Protein AF-A0A943YPX9-F1 (afdb_monomer)

Radius of gyration: 28.91 Å; Cα contacts (8 Å, |Δi|>4): 993; chains: 1; bounding box: 74×69×93 Å

pLDDT: mean 72.21, std 26.02, range [19.05, 98.62]

Solvent-accessible surface area (backbone atoms only — not comparable to full-atom values): 25314 Å² total; per-residue (Å²): 133,90,82,88,89,87,84,86,90,78,89,88,87,82,85,84,90,76,93,71,94,66,78,80,66,46,59,66,47,76,48,63,56,92,59,71,42,34,12,57,37,79,48,60,35,37,37,35,23,75,52,47,27,31,32,30,34,34,35,42,39,87,78,41,78,40,77,71,40,76,57,40,78,40,44,20,34,80,31,81,46,77,41,61,40,39,44,97,89,65,49,54,42,57,66,42,67,25,38,35,41,33,43,32,24,31,49,66,54,44,83,37,40,73,45,74,50,70,42,45,33,26,72,34,66,80,60,65,67,72,77,76,80,81,83,86,88,89,80,89,89,88,88,84,87,82,87,84,82,89,84,89,86,79,89,90,84,90,88,84,92,84,93,86,85,89,87,82,89,87,91,86,84,90,75,94,76,96,69,91,75,82,74,96,61,58,54,76,44,34,70,72,60,60,95,85,55,90,66,95,51,64,42,69,63,63,54,58,96,83,54,50,60,67,51,52,37,47,27,31,44,38,74,36,40,23,32,61,47,56,54,81,36,66,49,59,32,15,59,38,96,72,92,42,54,79,76,39,36,40,30,8,60,16,29,40,43,49,79,76,45,82,45,96,86,54,34,22,39,32,36,39,41,20,62,62,51,26,40,62,39,39,30,30,31,55,43,89,41,52,38,82,40,78,37,21,74,56,40,26,36,40,33,37,55,70,70,16,32,36,38,36,33,44,74,63,38,83,58,30,35,29,47,16,14,35,21,41,34,37,83,90,42,38,51,15,26,48,50,36,47,45,25,24,46,66,59,74,64,42,68,45,81,40,100,89,23,26,17,40,43,25,31,28,34,37,49,87,25,30,44,20,20,50,24,12,74,38,86,92,51,89,47,38,81,82,38,59,91,40,53,49,34,68,65,29,75,18,29,40,25,24,34,77,64,60,24,93,41,65,51,31,22,19,64,51,57,42,52,53,52,68,82,39,64,33,34,16,36,38,30,47,61,36,52,77,52,80,73,55,55,76,78,84,130

Sequence (445 aa):
MRSKHTLSALLASALLFAGAGSALAASVQIVLPEETVPGGSRAQLTVTTDVPGFLTLTLDGPSGSVTLCENQEVHTADNTLIFTVSDEDGAPLDVGAYTVNGELIDQFGQTAASLSGQLTVGVPTAQMADEADSDEVPADETPADTKQSAQQAAQPAAAKPAAAQTSAGSDVEYVASTATVMGDEGYEIGVGVSDTAAQEDSGYWGLTADSSDAEIWAALTRTMVSVDVKESESAYIYNSTSKGKKLGSVSGLSQGLNLIEDLDNGWSLVEAYRNEDGAFVRGYIRTKTLRTVEPNTLYGIVVDKAAQTLTVYKNGERLGSCAVSTGLATAKYLHRETPAGEYITVTRRGTIENAGGYSKYTIRISGNYYLCEIPTTKKNGKDFSIMEDALGSKASRGNICLAHDASTDGGINAEWIWNITEENKKIKVLVFDDKDRSLVPAGSK

Nearest PDB structures (foldseek):
  8jmw-assembly1_A  TM=5.877E-01  e=2.491E-02  Bacillus amyloliquefaciens
  2edw-assembly1_A  TM=5.125E-01  e=7.484E-02  Homo sapiens
  4d94-assembly1_A  TM=3.150E-01  e=3.661E-02  Anopheles gambiae
  7zwf-assembly1_B-2  TM=4.093E-01  e=1.109E+00  Mus musculus
  4ihb-assembly2_B  TM=4.767E-01  e=3.153E+00  Homo sapiens

Structure (mmCIF, N/CA/C/O backbone):
data_AF-A0A943YPX9-F1
#
_entry.id   AF-A0A943YPX9-F1
#
loop_
_atom_site.group_PDB
_atom_site.id
_atom_site.type_symbol
_atom_site.label_atom_id
_atom_site.label_alt_id
_atom_site.label_comp_id
_atom_site.label_asym_id
_atom_site.label_entity_id
_atom_site.label_seq_id
_atom_site.pdbx_PDB_ins_code
_atom_site.Cartn_x
_atom_site.Cartn_y
_atom_site.Cartn_z
_atom_site.occupancy
_atom_site.B_iso_or_equiv
_atom_site.auth_seq_id
_atom_site.auth_comp_id
_atom_site.auth_asym_id
_atom_site.auth_atom_id
_atom_site.pdbx_PDB_model_num
ATOM 1 N N . MET A 1 1 ? 16.323 -41.025 70.447 1.00 31.55 1 MET A N 1
ATOM 2 C CA . MET A 1 1 ? 17.200 -39.882 70.100 1.00 31.55 1 MET A CA 1
ATOM 3 C C . MET A 1 1 ? 16.857 -39.430 68.685 1.00 31.55 1 MET A C 1
ATOM 5 O O . MET A 1 1 ? 16.720 -40.313 67.858 1.00 31.55 1 MET A O 1
ATOM 9 N N . ARG A 1 2 ? 16.646 -38.110 68.490 1.00 27.38 2 ARG A N 1
ATOM 10 C CA . ARG A 1 2 ? 16.945 -37.234 67.317 1.00 27.38 2 ARG A CA 1
ATOM 11 C C . ARG A 1 2 ? 17.028 -37.905 65.921 1.00 27.38 2 ARG A C 1
ATOM 13 O O . ARG A 1 2 ? 17.731 -38.885 65.790 1.00 27.38 2 ARG A O 1
ATOM 20 N N . SER A 1 3 ? 16.500 -37.401 64.802 1.00 25.39 3 SER A N 1
ATOM 21 C CA . SER A 1 3 ? 16.159 -36.044 64.346 1.00 25.39 3 SER A CA 1
ATOM 22 C C . SER A 1 3 ? 15.472 -36.138 62.964 1.00 25.39 3 SER A C 1
ATOM 24 O O . SER A 1 3 ? 15.610 -37.140 62.272 1.00 25.39 3 SER A O 1
ATOM 26 N N . LYS A 1 4 ? 14.773 -35.059 62.596 1.00 28.81 4 LYS A N 1
ATOM 27 C CA . LYS A 1 4 ? 14.053 -34.724 61.353 1.00 28.81 4 LYS A CA 1
ATOM 28 C C . LYS A 1 4 ? 14.932 -34.746 60.085 1.00 28.81 4 LYS A C 1
ATOM 30 O O . LYS A 1 4 ? 16.126 -34.498 60.208 1.00 28.81 4 LYS A O 1
ATOM 35 N N . HIS A 1 5 ? 14.323 -34.904 58.900 1.00 27.72 5 HIS A N 1
ATOM 36 C CA . HIS A 1 5 ? 14.170 -33.844 57.877 1.00 27.72 5 HIS A CA 1
ATOM 37 C C . HIS A 1 5 ? 13.259 -34.280 56.702 1.00 27.72 5 HIS A C 1
ATOM 39 O O . HIS A 1 5 ? 13.272 -35.424 56.265 1.00 27.72 5 HIS A O 1
ATOM 45 N N . THR A 1 6 ? 12.437 -33.327 56.262 1.00 29.81 6 THR A N 1
ATOM 46 C CA . THR A 1 6 ? 11.444 -33.273 55.168 1.00 29.81 6 THR A CA 1
ATOM 47 C C . THR A 1 6 ? 12.070 -33.051 53.784 1.00 29.81 6 THR A C 1
ATOM 49 O O . THR A 1 6 ? 13.068 -32.341 53.735 1.00 29.81 6 THR A O 1
ATOM 52 N N . LEU A 1 7 ? 11.423 -33.491 52.686 1.00 24.22 7 LEU A N 1
ATOM 53 C CA . LEU A 1 7 ? 11.015 -32.626 51.552 1.00 24.22 7 LEU A CA 1
ATOM 54 C C . LEU A 1 7 ? 10.184 -33.360 50.463 1.00 24.22 7 LEU A C 1
ATOM 56 O O . LEU A 1 7 ? 10.550 -34.441 50.018 1.00 24.22 7 LEU A O 1
ATOM 60 N N . SER A 1 8 ? 9.111 -32.674 50.048 1.00 25.92 8 SER A N 1
ATOM 61 C CA . SER A 1 8 ? 8.466 -32.551 48.723 1.00 25.92 8 SER A CA 1
ATOM 62 C C . SER A 1 8 ? 8.067 -33.773 47.881 1.00 25.92 8 SER A C 1
ATOM 64 O O . SER A 1 8 ? 8.892 -34.437 47.263 1.00 25.92 8 SER A O 1
ATOM 66 N N . ALA A 1 9 ? 6.745 -33.935 47.735 1.00 27.17 9 ALA A N 1
ATOM 67 C CA . ALA A 1 9 ? 6.086 -34.727 46.701 1.00 27.17 9 ALA A CA 1
ATOM 68 C C . ALA A 1 9 ? 5.813 -33.866 45.454 1.00 27.17 9 ALA A C 1
ATOM 70 O O . ALA A 1 9 ? 5.270 -32.765 45.557 1.00 27.17 9 ALA A O 1
ATOM 71 N N . LEU A 1 10 ? 6.193 -34.395 44.291 1.00 24.41 10 LEU A N 1
ATOM 72 C CA . LEU A 1 10 ? 5.965 -33.840 42.961 1.00 24.41 10 LEU A CA 1
ATOM 73 C C . LEU A 1 10 ? 4.808 -34.602 42.284 1.00 24.41 10 LEU A C 1
ATOM 75 O O . LEU A 1 10 ? 4.762 -35.826 42.369 1.00 24.41 10 LEU A O 1
ATOM 79 N N . LEU A 1 11 ? 3.918 -33.840 41.639 1.00 25.44 11 LEU A N 1
ATOM 80 C CA . LEU A 1 11 ? 3.028 -34.146 40.505 1.00 25.44 11 LEU A CA 1
ATOM 81 C C . LEU A 1 11 ? 2.522 -35.587 40.277 1.00 25.44 11 LEU A C 1
ATOM 83 O O . LEU A 1 11 ? 3.293 -36.476 39.938 1.00 25.44 11 LEU A O 1
ATOM 87 N N . ALA A 1 12 ? 1.193 -35.729 40.202 1.00 25.67 12 ALA A N 1
ATOM 88 C CA . ALA A 1 12 ? 0.502 -36.238 39.006 1.00 25.67 12 ALA A CA 1
ATOM 89 C C . ALA A 1 12 ? -1.018 -36.260 39.234 1.00 25.67 12 ALA A C 1
ATOM 91 O O . ALA A 1 12 ? -1.499 -36.970 40.114 1.00 25.67 12 ALA A O 1
ATOM 92 N N . SER A 1 13 ? -1.788 -35.546 38.413 1.00 26.41 13 SER A N 1
ATOM 93 C CA . SER A 1 13 ? -3.145 -35.962 38.031 1.00 26.41 13 SER A CA 1
ATOM 94 C C . SER A 1 13 ? -3.545 -35.254 36.743 1.00 26.41 13 SER A C 1
ATOM 96 O O . SER A 1 13 ? -3.540 -34.029 36.659 1.00 26.41 13 SER A O 1
ATOM 98 N N . ALA A 1 14 ? -3.818 -36.070 35.732 1.00 27.95 14 ALA A N 1
ATOM 99 C CA . ALA A 1 14 ? -4.133 -35.693 34.369 1.00 27.95 14 ALA A CA 1
ATOM 100 C C . ALA A 1 14 ? -5.654 -35.619 34.138 1.00 27.95 14 ALA A C 1
ATOM 102 O O . ALA A 1 14 ? -6.396 -36.434 34.678 1.00 27.95 14 ALA A O 1
ATOM 103 N N . LEU A 1 15 ? -6.024 -34.662 33.279 1.00 29.95 15 LEU A N 1
ATOM 104 C CA . LEU A 1 15 ? -7.165 -34.560 32.355 1.00 29.95 15 LEU A CA 1
ATOM 105 C C . LEU A 1 15 ? -8.593 -34.909 32.809 1.00 29.95 15 LEU A C 1
ATOM 107 O O . LEU A 1 15 ? -8.906 -36.054 33.105 1.00 29.95 15 LEU A O 1
ATOM 111 N N . LEU A 1 16 ? -9.498 -33.958 32.543 1.00 27.84 16 LEU A N 1
ATOM 112 C CA . LEU A 1 16 ? -10.741 -34.195 31.796 1.00 27.84 16 LEU A CA 1
ATOM 113 C C . LEU A 1 16 ? -11.071 -32.930 30.977 1.00 27.84 16 LEU A C 1
ATOM 115 O O . LEU A 1 16 ? -11.520 -31.928 31.524 1.00 27.84 16 LEU A O 1
ATOM 119 N N . PHE A 1 17 ? -10.812 -32.979 29.666 1.00 31.16 17 PHE A N 1
ATOM 120 C CA . PHE A 1 17 ? -11.275 -31.983 28.695 1.00 31.16 17 PHE A CA 1
ATOM 121 C C . PHE A 1 17 ? -12.686 -32.360 28.228 1.00 31.16 17 PHE A C 1
ATOM 123 O O . PHE A 1 17 ? -12.896 -33.454 27.705 1.00 31.16 17 PHE A O 1
ATOM 130 N N . ALA A 1 18 ? -13.635 -31.441 28.389 1.00 27.92 18 ALA A N 1
ATOM 131 C CA . ALA A 1 18 ? -14.919 -31.447 27.698 1.00 27.92 18 ALA A CA 1
ATOM 132 C C . ALA A 1 18 ? -15.004 -30.163 26.863 1.00 27.92 18 ALA A C 1
ATOM 134 O O . ALA A 1 18 ? -14.709 -29.077 27.359 1.00 27.92 18 ALA A O 1
ATOM 135 N N . GLY A 1 19 ? -15.325 -30.322 25.579 1.00 33.91 19 GLY A N 1
ATOM 136 C CA . GLY A 1 19 ? -15.217 -29.285 24.561 1.00 33.91 19 GLY A CA 1
ATOM 137 C C . GLY A 1 19 ? -16.211 -28.134 24.714 1.00 33.91 19 GLY A C 1
ATOM 138 O O . GLY A 1 19 ? -17.419 -28.336 24.796 1.00 33.91 19 GLY A O 1
ATOM 139 N N . ALA A 1 20 ? -15.663 -26.929 24.639 1.00 27.72 20 ALA A N 1
ATOM 140 C CA . ALA A 1 20 ? -16.261 -25.752 24.033 1.00 27.72 20 ALA A CA 1
ATOM 141 C C . ALA A 1 20 ? -15.104 -25.053 23.305 1.00 27.72 20 ALA A C 1
ATOM 143 O O . ALA A 1 20 ? -14.029 -24.898 23.883 1.00 27.72 20 ALA A O 1
ATOM 144 N N . GLY A 1 21 ? -15.273 -24.735 22.021 1.00 30.95 21 GLY A N 1
ATOM 145 C CA . GLY A 1 21 ? -14.264 -24.020 21.243 1.00 30.95 21 GLY A CA 1
ATOM 146 C C . GLY A 1 21 ? -14.134 -22.591 21.754 1.00 30.95 21 GLY A C 1
ATOM 147 O O . GLY A 1 21 ? -14.829 -21.703 21.275 1.00 30.95 21 GLY A O 1
ATOM 148 N N . SER A 1 22 ? -13.288 -22.391 22.758 1.00 31.78 22 SER A N 1
ATOM 149 C CA . SER A 1 22 ? -12.833 -21.074 23.181 1.00 31.78 22 SER A CA 1
ATOM 150 C C . SER A 1 22 ? -11.703 -20.663 22.244 1.00 31.78 22 SER A C 1
ATOM 152 O O . SER A 1 22 ? -10.699 -21.371 22.163 1.00 31.78 22 SER A O 1
ATOM 154 N N . ALA A 1 23 ? -11.853 -19.539 21.542 1.00 38.47 23 ALA A N 1
ATOM 155 C CA . ALA A 1 23 ? -10.695 -18.834 21.006 1.00 38.47 23 ALA A CA 1
ATOM 156 C C . ALA A 1 23 ? -9.706 -18.639 22.169 1.00 38.47 23 ALA A C 1
ATOM 158 O O . ALA A 1 23 ? -10.115 -18.215 23.254 1.00 38.47 23 ALA A O 1
ATOM 159 N N . LEU A 1 24 ? -8.449 -19.052 21.996 1.00 42.69 24 LEU A N 1
ATOM 160 C CA . LEU A 1 24 ? -7.418 -18.810 23.001 1.00 42.69 24 LEU A CA 1
ATOM 161 C C . LEU A 1 24 ? -7.308 -17.291 23.165 1.00 42.69 24 LEU A C 1
ATOM 163 O O . LEU A 1 24 ? -7.007 -16.593 22.203 1.00 42.69 24 LEU A O 1
ATOM 167 N N . ALA A 1 25 ? -7.640 -16.789 24.356 1.00 56.81 25 ALA A N 1
ATOM 168 C CA . ALA A 1 25 ? -7.450 -15.385 24.692 1.00 56.81 25 ALA A CA 1
ATOM 169 C C . ALA A 1 25 ? -5.967 -15.045 24.532 1.00 56.81 25 ALA A C 1
ATOM 171 O O . ALA A 1 25 ? -5.115 -15.848 24.925 1.00 56.81 25 ALA A O 1
ATOM 172 N N . ALA A 1 26 ? -5.678 -13.876 23.966 1.00 60.34 26 ALA A N 1
ATOM 173 C CA . ALA A 1 26 ? -4.309 -13.419 23.801 1.00 60.34 26 ALA A CA 1
ATOM 174 C C . ALA A 1 26 ? -3.591 -13.383 25.154 1.00 60.34 26 ALA A C 1
ATOM 176 O O . ALA A 1 26 ? -4.177 -12.988 26.172 1.00 60.34 26 ALA A O 1
ATOM 177 N N . SER A 1 27 ? -2.325 -13.791 25.186 1.00 71.88 27 SER A N 1
ATOM 178 C CA . SER A 1 27 ? -1.513 -13.601 26.378 1.00 71.88 27 SER A CA 1
ATOM 179 C C . SER A 1 27 ? -1.133 -12.126 26.477 1.00 71.88 27 SER A C 1
ATOM 181 O O . SER A 1 27 ? -0.511 -11.549 25.588 1.00 71.88 27 SER A O 1
ATOM 183 N N . VAL A 1 28 ? -1.565 -11.482 27.563 1.00 76.12 28 VAL A N 1
ATOM 184 C CA . VAL A 1 28 ? -1.231 -10.089 27.861 1.00 76.12 28 VAL A CA 1
ATOM 185 C C . VAL A 1 28 ? -0.775 -9.978 29.303 1.00 76.12 28 VAL A C 1
ATOM 187 O O . VAL A 1 28 ? -1.446 -10.447 30.223 1.00 76.12 28 VAL A O 1
ATOM 190 N N . GLN A 1 29 ? 0.369 -9.339 29.500 1.00 82.25 29 GLN A N 1
ATOM 191 C CA . GLN A 1 29 ? 0.929 -9.018 30.801 1.00 82.25 29 GLN A CA 1
ATOM 192 C C . GLN A 1 29 ? 1.192 -7.524 30.898 1.00 82.25 29 GLN A C 1
ATOM 194 O O . GLN A 1 29 ? 1.539 -6.868 29.919 1.00 82.25 29 GLN A O 1
ATOM 199 N N . ILE A 1 30 ? 1.041 -6.989 32.104 1.00 84.81 30 ILE A N 1
ATOM 200 C CA . ILE A 1 30 ? 1.383 -5.609 32.416 1.00 84.81 30 ILE A CA 1
ATOM 201 C C . ILE A 1 30 ? 2.375 -5.586 33.569 1.00 84.81 30 ILE A C 1
ATOM 203 O O . ILE A 1 30 ? 2.163 -6.209 34.608 1.00 84.81 30 ILE A O 1
ATOM 207 N N . VAL A 1 31 ? 3.462 -4.853 33.371 1.00 84.62 31 VAL A N 1
ATOM 208 C CA . VAL A 1 31 ? 4.475 -4.574 34.380 1.00 84.62 31 VAL A CA 1
ATOM 209 C C . VAL A 1 31 ? 4.353 -3.103 34.743 1.00 84.62 31 VAL A C 1
ATOM 211 O O . VAL A 1 31 ? 4.617 -2.215 33.928 1.00 84.62 31 VAL A O 1
ATOM 214 N N . LEU A 1 32 ? 3.901 -2.859 35.968 1.00 84.00 32 LEU A N 1
ATOM 215 C CA . LEU A 1 32 ? 3.738 -1.528 36.543 1.00 84.00 32 LEU A CA 1
ATOM 216 C C . LEU A 1 32 ? 4.984 -1.145 37.358 1.00 84.00 32 LEU A C 1
ATOM 218 O O . LEU A 1 32 ? 5.734 -2.034 37.764 1.00 84.00 32 LEU A O 1
ATOM 222 N N . PRO A 1 33 ? 5.210 0.155 37.620 1.00 78.69 33 PRO A N 1
ATOM 223 C CA . PRO A 1 33 ? 6.235 0.598 38.559 1.00 78.69 33 PRO A CA 1
ATOM 224 C C . PRO A 1 33 ? 6.094 -0.098 39.919 1.00 78.69 33 PRO A C 1
ATOM 226 O O . PRO A 1 33 ? 5.018 -0.081 40.514 1.00 78.69 33 PRO A O 1
ATOM 229 N N . GLU A 1 34 ? 7.183 -0.691 40.417 1.00 73.56 34 GLU A N 1
ATOM 230 C CA . GLU A 1 34 ? 7.217 -1.309 41.753 1.00 73.56 34 GLU A CA 1
ATOM 231 C C . GLU A 1 34 ? 7.266 -0.263 42.877 1.00 73.56 34 GLU A C 1
ATOM 233 O O . GLU A 1 34 ? 6.863 -0.531 44.009 1.00 73.56 34 GLU A O 1
ATOM 238 N N . GLU A 1 35 ? 7.758 0.936 42.564 1.00 81.69 35 GLU A N 1
ATOM 239 C CA . GLU A 1 35 ? 7.865 2.042 43.507 1.00 81.69 35 GLU A CA 1
ATOM 240 C C . GLU A 1 35 ? 6.621 2.932 43.480 1.00 81.69 35 GLU A C 1
ATOM 242 O O . GLU A 1 35 ? 5.971 3.119 42.449 1.00 81.69 35 GLU A O 1
ATOM 247 N N . THR A 1 36 ? 6.319 3.528 44.633 1.00 84.44 36 THR A N 1
ATOM 248 C CA . THR A 1 36 ? 5.285 4.553 44.761 1.00 84.44 36 THR A CA 1
ATOM 249 C C . THR A 1 36 ? 5.595 5.724 43.832 1.00 84.44 36 THR A C 1
ATOM 251 O O . THR A 1 36 ? 6.616 6.394 43.988 1.00 84.44 36 THR A O 1
ATOM 254 N N . VAL A 1 37 ? 4.691 6.008 42.896 1.00 84.50 37 VAL A N 1
ATOM 255 C CA . VAL A 1 37 ? 4.889 7.053 41.890 1.00 84.50 37 VAL A CA 1
ATOM 256 C C . VAL A 1 37 ? 4.298 8.375 42.383 1.00 84.50 37 VAL A C 1
ATOM 258 O O . VAL A 1 37 ? 3.098 8.426 42.652 1.00 84.50 37 VAL A O 1
ATOM 261 N N . PRO A 1 38 ? 5.074 9.466 42.495 1.00 82.75 38 PRO A N 1
ATOM 262 C CA . PRO A 1 38 ? 4.540 10.764 42.902 1.00 82.75 38 PRO A CA 1
ATOM 263 C C . PRO A 1 38 ? 3.441 11.269 41.957 1.00 82.75 38 PRO A C 1
ATOM 265 O O . PRO A 1 38 ? 3.603 11.222 40.732 1.00 82.75 38 PRO A O 1
ATOM 268 N N . GLY A 1 39 ? 2.357 11.821 42.506 1.00 81.62 39 GLY A N 1
ATOM 269 C CA . GLY A 1 39 ? 1.346 12.524 41.714 1.00 81.62 39 GLY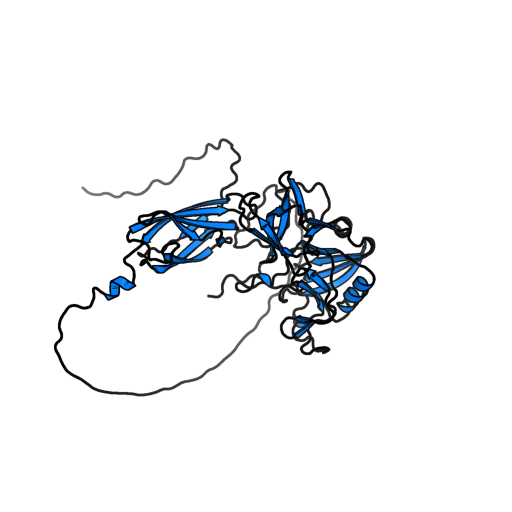 A CA 1
ATOM 270 C C . GLY A 1 39 ? 1.973 13.632 40.852 1.00 81.62 39 GLY A C 1
ATOM 271 O O . GLY A 1 39 ? 2.851 14.373 41.298 1.00 81.62 39 GLY A O 1
ATOM 272 N N . GLY A 1 40 ? 1.547 13.736 39.594 1.00 73.94 40 GLY A N 1
ATOM 273 C CA . GLY A 1 40 ? 2.050 14.700 38.609 1.00 73.94 40 GLY A CA 1
ATOM 274 C C . GLY A 1 40 ? 3.406 14.347 37.984 1.00 73.94 40 GLY A C 1
ATOM 275 O O . GLY A 1 40 ? 3.886 15.080 37.120 1.00 73.94 40 GLY A O 1
ATOM 276 N N . SER A 1 41 ? 4.033 13.236 38.384 1.00 77.44 41 SER A N 1
ATOM 277 C CA . SER A 1 41 ? 5.283 12.764 37.779 1.00 77.44 41 SER A CA 1
ATOM 278 C C . SER A 1 41 ? 5.037 11.884 36.549 1.00 77.44 41 SER A C 1
ATOM 280 O O . SER A 1 41 ? 3.931 11.383 36.322 1.00 77.44 41 SER A O 1
ATOM 282 N N . ARG A 1 42 ? 6.080 11.712 35.727 1.00 77.56 42 ARG A N 1
ATOM 283 C CA . ARG A 1 42 ? 6.054 10.774 34.600 1.00 77.56 42 ARG A CA 1
ATOM 284 C C . ARG A 1 42 ? 6.364 9.370 35.095 1.00 77.56 42 ARG A C 1
ATOM 286 O O . ARG A 1 42 ? 7.360 9.164 35.781 1.00 77.56 42 ARG A O 1
ATOM 293 N N . ALA A 1 43 ? 5.553 8.422 34.662 1.00 75.50 43 ALA A N 1
ATOM 294 C CA . ALA A 1 43 ? 5.672 7.012 34.970 1.00 75.50 43 ALA A CA 1
ATOM 295 C C . ALA A 1 43 ? 5.803 6.199 33.686 1.00 75.50 43 ALA A C 1
ATOM 297 O O . ALA A 1 43 ? 5.356 6.622 32.616 1.00 75.50 43 ALA A O 1
ATOM 298 N N . GLN A 1 44 ? 6.397 5.019 33.812 1.00 78.50 44 GLN A N 1
ATOM 299 C CA . GLN A 1 44 ? 6.518 4.058 32.731 1.00 78.50 44 GLN A CA 1
ATOM 300 C C . GLN A 1 44 ? 5.841 2.757 33.139 1.00 78.50 44 GLN A C 1
ATOM 302 O O . GLN A 1 44 ? 6.062 2.267 34.241 1.00 78.50 44 GLN A O 1
ATOM 307 N N . LEU A 1 45 ? 5.063 2.175 32.238 1.00 79.81 45 LEU A N 1
ATOM 308 C CA . LEU A 1 45 ? 4.612 0.794 32.355 1.00 79.81 45 LEU A CA 1
ATOM 309 C C . LEU A 1 45 ? 4.997 0.029 31.094 1.00 79.81 45 LEU A C 1
ATOM 311 O O . LEU A 1 45 ? 5.171 0.625 30.028 1.00 79.81 45 LEU A O 1
ATOM 315 N N . THR A 1 46 ? 5.142 -1.284 31.225 1.00 77.12 46 THR A N 1
ATOM 316 C CA . THR A 1 46 ? 5.405 -2.168 30.088 1.00 77.12 46 THR A CA 1
ATOM 317 C C . THR A 1 46 ? 4.220 -3.094 29.892 1.00 77.12 46 THR A C 1
ATOM 319 O O . THR A 1 46 ? 3.740 -3.685 30.855 1.00 77.12 46 THR A O 1
ATOM 322 N N . VAL A 1 47 ? 3.741 -3.216 28.659 1.00 75.81 47 VAL A N 1
ATOM 323 C CA . VAL A 1 47 ? 2.710 -4.185 28.279 1.00 75.81 47 VAL A CA 1
ATOM 324 C C . VAL A 1 47 ? 3.326 -5.192 27.335 1.00 75.81 47 VAL A C 1
ATOM 326 O O . VAL A 1 47 ? 3.784 -4.817 26.259 1.00 75.81 47 VAL A O 1
ATOM 329 N N . THR A 1 48 ? 3.317 -6.455 27.730 1.00 74.38 48 THR A N 1
ATOM 330 C CA . THR A 1 48 ? 3.780 -7.566 26.904 1.00 74.38 48 THR A CA 1
ATOM 331 C C . THR A 1 48 ? 2.563 -8.284 26.350 1.00 74.38 48 THR A C 1
ATOM 333 O O . THR A 1 48 ? 1.697 -8.682 27.127 1.00 74.38 48 THR A O 1
ATOM 336 N N . THR A 1 49 ? 2.464 -8.448 25.035 1.00 68.31 49 THR A N 1
ATOM 337 C CA . THR A 1 49 ? 1.355 -9.193 24.418 1.00 68.31 49 THR A CA 1
ATOM 338 C C . THR A 1 49 ? 1.821 -10.088 23.276 1.00 68.31 49 THR A C 1
ATOM 340 O O . THR A 1 49 ? 2.859 -9.832 22.684 1.00 68.31 49 THR A O 1
ATOM 343 N N . ASP A 1 50 ? 1.088 -11.152 22.965 1.00 60.94 50 ASP A N 1
ATOM 344 C CA . ASP A 1 50 ? 1.277 -11.985 21.770 1.00 60.94 50 ASP A CA 1
ATOM 345 C C . ASP A 1 50 ? 0.313 -11.643 20.621 1.00 60.94 50 ASP A C 1
ATOM 347 O O . ASP A 1 50 ? 0.352 -12.303 19.585 1.00 60.94 50 ASP A O 1
ATOM 351 N N . VAL A 1 51 ? -0.510 -10.596 20.754 1.00 54.19 51 VAL A N 1
ATOM 352 C CA . VAL A 1 51 ? -1.336 -10.073 19.656 1.00 54.19 51 VAL A CA 1
ATOM 353 C C . VAL A 1 51 ? -1.162 -8.561 19.511 1.00 54.19 51 VAL A C 1
ATOM 355 O O . VAL A 1 51 ? -1.160 -7.832 20.504 1.00 54.19 51 VAL A O 1
ATOM 358 N N . PRO A 1 52 ? -1.025 -8.039 18.282 1.00 51.31 52 PRO A N 1
ATOM 359 C CA . PRO A 1 52 ? -1.044 -6.604 18.067 1.00 51.31 52 PRO A CA 1
ATOM 360 C C . PRO A 1 52 ? -2.470 -6.067 18.224 1.00 51.31 52 PRO A C 1
ATOM 362 O O . PRO A 1 52 ? -3.459 -6.755 17.948 1.00 51.31 52 PRO A O 1
ATOM 365 N N . GLY A 1 53 ? -2.586 -4.808 18.629 1.00 60.62 53 GLY A N 1
ATOM 366 C CA . GLY A 1 53 ? -3.890 -4.202 18.813 1.00 60.62 53 GLY A CA 1
ATOM 367 C C . GLY A 1 53 ? -3.856 -2.801 19.399 1.00 60.62 53 GLY A C 1
ATOM 368 O O . GLY A 1 53 ? -2.856 -2.085 19.379 1.00 60.62 53 GLY A O 1
ATOM 369 N N . PHE A 1 54 ? -5.001 -2.407 19.929 1.00 66.12 54 PHE A N 1
ATOM 370 C CA . PHE A 1 54 ? -5.234 -1.117 20.545 1.00 66.12 54 PHE A CA 1
ATOM 371 C C . PHE A 1 54 ? -5.568 -1.328 22.012 1.00 66.12 54 PHE A C 1
ATOM 373 O O . PHE A 1 54 ? -6.600 -1.909 22.350 1.00 66.12 54 PHE A O 1
ATOM 380 N N . LEU A 1 55 ? -4.693 -0.833 22.879 1.00 77.69 55 LEU A N 1
ATOM 381 C CA . LEU A 1 55 ? -4.844 -0.911 24.317 1.00 77.69 55 LEU A CA 1
ATOM 382 C C . LEU A 1 55 ? -5.511 0.352 24.860 1.00 77.69 55 LEU A C 1
ATOM 384 O O . LEU A 1 55 ? -5.067 1.470 24.609 1.00 77.69 55 LEU A O 1
ATOM 388 N N . THR A 1 56 ? -6.549 0.181 25.665 1.00 83.19 56 THR A N 1
ATOM 389 C CA . THR A 1 56 ? -7.076 1.244 26.529 1.00 83.19 56 THR A CA 1
ATOM 390 C C . THR A 1 56 ? -6.747 0.900 27.973 1.00 83.19 56 THR A C 1
ATOM 392 O O . THR A 1 56 ? -7.001 -0.229 28.380 1.00 83.19 56 THR A O 1
ATOM 395 N N . LEU A 1 57 ? -6.185 1.846 28.730 1.00 86.62 57 LEU A N 1
ATOM 396 C CA . LEU A 1 57 ? -5.874 1.705 30.153 1.00 86.62 57 LEU A CA 1
ATOM 397 C C . LEU A 1 57 ? -6.614 2.753 30.981 1.00 86.62 57 LEU A C 1
ATOM 399 O O . LEU A 1 57 ? -6.557 3.944 30.672 1.00 86.62 57 LEU A O 1
ATOM 403 N N . THR A 1 58 ? -7.220 2.322 32.081 1.00 89.44 58 THR A N 1
ATOM 404 C CA . THR A 1 58 ? -7.839 3.182 33.093 1.00 89.44 58 THR A CA 1
ATOM 405 C C . THR A 1 58 ? -7.235 2.920 34.470 1.00 89.44 58 THR A C 1
ATOM 407 O O . THR A 1 58 ? -6.808 1.809 34.780 1.00 89.44 58 THR A O 1
ATOM 410 N N . LEU A 1 59 ? -7.181 3.957 35.298 1.00 89.38 59 LEU A N 1
ATOM 411 C CA . LEU A 1 59 ? -6.862 3.907 36.719 1.00 89.38 59 LEU A CA 1
ATOM 412 C C . LEU A 1 59 ? -8.132 4.164 37.515 1.00 89.38 59 LEU A C 1
ATOM 414 O O . LEU A 1 59 ? -8.707 5.240 37.407 1.00 89.38 59 LEU A O 1
ATOM 418 N N . ASP A 1 60 ? -8.517 3.220 38.360 1.00 90.75 60 ASP A N 1
ATOM 419 C CA . ASP A 1 60 ? -9.650 3.353 39.269 1.00 90.75 60 ASP A CA 1
ATOM 420 C C . ASP A 1 60 ? -9.147 3.467 40.711 1.00 90.75 60 ASP A C 1
ATOM 422 O O . ASP A 1 60 ? -8.528 2.537 41.239 1.00 90.75 60 ASP A O 1
ATOM 426 N N . GLY A 1 61 ? -9.399 4.604 41.360 1.00 90.50 61 GLY A N 1
ATOM 427 C CA . GLY A 1 61 ? -8.923 4.856 42.721 1.00 90.50 61 GLY A CA 1
ATOM 428 C C . GLY A 1 61 ? -9.547 6.086 43.394 1.00 90.50 61 GLY A C 1
ATOM 429 O O . GLY A 1 61 ? -10.665 6.473 43.048 1.00 90.50 61 GLY A O 1
ATOM 430 N N . PRO A 1 62 ? -8.862 6.685 44.389 1.00 85.94 62 PRO A N 1
ATOM 431 C CA . PRO A 1 62 ? -9.371 7.812 45.180 1.00 85.94 62 PRO A CA 1
ATOM 432 C C . PRO A 1 62 ? -9.837 9.022 44.362 1.00 85.94 62 PRO A C 1
ATOM 434 O O . PRO A 1 62 ? -10.881 9.586 44.681 1.00 85.94 62 PRO A O 1
ATOM 437 N N . SER A 1 63 ? -9.126 9.371 43.284 1.00 84.19 63 SER A N 1
ATOM 438 C CA . SER A 1 63 ? -9.516 10.459 42.372 1.00 84.19 63 SER A CA 1
ATOM 439 C C . SER A 1 63 ? -10.577 10.052 41.332 1.00 84.19 63 SER A C 1
ATOM 441 O O . SER A 1 63 ? -10.847 10.798 40.396 1.00 84.19 63 SER A O 1
ATOM 443 N N . GLY A 1 64 ? -11.201 8.879 41.477 1.00 86.00 64 GLY A N 1
ATOM 444 C CA . GLY A 1 64 ? -12.160 8.334 40.518 1.00 86.00 64 GLY A CA 1
ATOM 445 C C . GLY A 1 64 ? -11.503 7.478 39.433 1.00 86.00 64 GLY A C 1
ATOM 446 O O . GLY A 1 64 ? -10.443 6.891 39.653 1.00 86.00 64 GLY A O 1
ATOM 447 N N . SER A 1 65 ? -12.181 7.368 38.287 1.00 87.19 65 SER A N 1
ATOM 448 C CA . SER A 1 65 ? -11.698 6.637 37.111 1.00 87.19 65 SER A CA 1
ATOM 449 C C . SER A 1 65 ? -11.006 7.605 36.155 1.00 87.19 65 SER A C 1
ATOM 451 O O . SER A 1 65 ? -11.630 8.569 35.711 1.00 87.19 65 SER A O 1
ATOM 453 N N . VAL A 1 66 ? -9.732 7.365 35.852 1.00 84.88 66 VAL A N 1
ATOM 454 C CA . VAL A 1 66 ? -8.895 8.218 34.996 1.00 84.88 66 VAL A CA 1
ATOM 455 C C . VAL A 1 66 ? -8.343 7.393 33.843 1.00 84.88 66 VAL A C 1
ATOM 457 O O . VAL A 1 66 ? -7.756 6.336 34.057 1.00 84.88 66 VAL A O 1
ATOM 460 N N . THR A 1 67 ? -8.488 7.867 32.609 1.00 82.25 67 THR A N 1
ATOM 461 C CA . THR A 1 67 ? -7.943 7.165 31.437 1.00 82.25 67 THR A CA 1
ATOM 462 C C . THR A 1 67 ? -6.457 7.483 31.278 1.00 82.25 67 THR A C 1
ATOM 464 O O . THR A 1 67 ? -6.091 8.623 31.007 1.00 82.25 67 THR A O 1
ATOM 467 N N . LEU A 1 68 ? -5.589 6.478 31.424 1.00 76.94 68 LEU A N 1
ATOM 468 C CA . LEU A 1 68 ? -4.139 6.619 31.238 1.00 76.94 68 LEU A CA 1
ATOM 469 C C . LEU A 1 68 ? -3.750 6.702 29.771 1.00 76.94 68 LEU A C 1
ATOM 471 O O . LEU A 1 68 ? -2.903 7.500 29.374 1.00 76.94 68 LEU A O 1
ATOM 475 N N . CYS A 1 69 ? -4.340 5.823 28.973 1.00 71.12 69 CYS A N 1
ATOM 476 C CA . CYS A 1 69 ? -4.189 5.838 27.537 1.00 71.12 69 CYS A CA 1
ATOM 477 C C . CYS A 1 69 ? -5.451 5.277 26.899 1.00 71.12 69 CYS A C 1
ATOM 479 O O . CYS A 1 69 ? -6.118 4.398 27.444 1.00 71.12 69 CYS A O 1
ATOM 481 N N . GLU A 1 70 ? -5.781 5.803 25.731 1.00 72.56 70 GLU A N 1
ATOM 482 C CA . GLU A 1 70 ? -6.960 5.390 24.995 1.00 72.56 70 GLU A CA 1
ATOM 483 C C . GLU A 1 70 ? -6.546 4.943 23.595 1.00 72.56 70 GLU A C 1
ATOM 485 O O . GLU A 1 70 ? -6.063 5.747 22.800 1.00 72.56 70 GLU A O 1
ATOM 490 N N . ASN A 1 71 ? -6.754 3.658 23.289 1.00 58.59 71 ASN A N 1
ATOM 491 C CA . ASN A 1 71 ? -6.317 3.015 22.038 1.00 58.59 71 ASN A CA 1
ATOM 492 C C . ASN A 1 71 ? -4.845 3.262 21.721 1.00 58.59 71 ASN A C 1
ATOM 494 O O . ASN A 1 71 ? -4.473 3.502 20.570 1.00 58.59 71 ASN A O 1
ATOM 498 N N . GLN A 1 72 ? -4.016 3.232 22.754 1.00 61.34 72 GLN A N 1
ATOM 499 C CA . GLN A 1 72 ? -2.591 3.203 22.566 1.00 61.34 72 GLN A CA 1
ATOM 500 C C . GLN A 1 72 ? -2.258 1.962 21.758 1.00 61.34 72 GLN A C 1
ATOM 502 O O . GLN A 1 72 ? -2.567 0.840 22.153 1.00 61.34 72 GLN A O 1
ATOM 507 N N . GLU A 1 73 ? -1.662 2.188 20.601 1.00 52.94 73 GLU A N 1
ATOM 508 C CA . GLU A 1 73 ? -1.185 1.106 19.773 1.00 52.94 73 GLU A CA 1
ATOM 509 C C . GLU A 1 73 ? -0.156 0.300 20.562 1.00 52.94 73 GLU A C 1
ATOM 511 O O . GLU A 1 73 ? 0.780 0.868 21.141 1.00 52.94 73 GLU A O 1
ATOM 516 N N . VAL A 1 74 ? -0.396 -1.005 20.629 1.00 52.38 74 VAL A N 1
ATOM 517 C CA . VAL A 1 74 ? 0.509 -1.975 21.221 1.00 52.38 74 VAL A CA 1
ATOM 518 C C . VAL A 1 74 ? 0.736 -3.085 20.222 1.00 52.38 74 VAL A C 1
ATOM 520 O O . VAL A 1 74 ? -0.146 -3.504 19.472 1.00 52.38 74 VAL A O 1
ATOM 523 N N . HIS A 1 75 ? 1.959 -3.553 20.216 1.00 52.03 75 HIS A N 1
ATOM 524 C CA . HIS A 1 75 ? 2.428 -4.573 19.323 1.00 52.03 75 HIS A CA 1
ATOM 525 C C . HIS A 1 75 ? 2.717 -5.824 20.134 1.00 52.03 75 HIS A C 1
ATOM 527 O O . HIS A 1 75 ? 2.798 -5.797 21.355 1.00 52.03 75 HIS A O 1
ATOM 533 N N . THR A 1 76 ? 2.891 -6.945 19.474 1.00 53.22 76 THR A N 1
ATOM 534 C CA . THR A 1 76 ? 3.413 -8.154 20.124 1.00 53.22 76 THR A CA 1
ATOM 535 C C . THR A 1 76 ? 4.784 -7.899 20.785 1.00 53.22 76 THR A C 1
ATOM 537 O O . THR A 1 76 ? 5.528 -7.010 20.363 1.00 53.22 76 THR A O 1
ATOM 540 N N . ALA A 1 77 ? 5.140 -8.712 21.777 1.00 64.31 77 ALA A N 1
ATOM 541 C CA . ALA A 1 77 ? 6.224 -8.492 22.733 1.00 64.31 77 ALA A CA 1
ATOM 542 C C . ALA A 1 77 ? 6.026 -7.213 23.577 1.00 64.31 77 ALA A C 1
ATOM 544 O O . ALA A 1 77 ? 4.894 -6.848 23.895 1.00 64.31 77 ALA A O 1
ATOM 545 N N . ASP A 1 78 ? 7.120 -6.590 24.019 1.00 62.41 78 ASP A N 1
ATOM 546 C CA . ASP A 1 78 ? 7.115 -5.531 25.031 1.00 62.41 78 ASP A CA 1
ATOM 547 C C . ASP A 1 78 ? 6.815 -4.140 24.452 1.00 62.41 78 ASP A C 1
ATOM 549 O O . ASP A 1 78 ? 7.495 -3.646 23.552 1.00 62.41 78 ASP A O 1
ATOM 553 N N . ASN A 1 79 ? 5.855 -3.447 25.063 1.00 67.44 79 ASN A N 1
ATOM 554 C CA . ASN A 1 79 ? 5.452 -2.085 24.730 1.00 67.44 79 ASN A CA 1
ATOM 555 C C . ASN A 1 79 ? 5.664 -1.181 25.929 1.00 67.44 79 ASN A C 1
ATOM 557 O O . ASN A 1 79 ? 5.015 -1.334 26.960 1.00 67.44 79 ASN A O 1
ATOM 561 N N . THR A 1 80 ? 6.547 -0.203 25.784 1.00 73.75 80 THR A N 1
ATOM 562 C CA . THR A 1 80 ? 6.783 0.804 26.816 1.00 73.75 80 THR A CA 1
ATOM 563 C C . THR A 1 80 ? 5.808 1.964 26.659 1.00 73.75 80 THR A C 1
ATOM 565 O O . THR A 1 80 ? 5.869 2.697 25.672 1.00 73.75 80 THR A O 1
ATOM 568 N N . LEU A 1 81 ? 4.948 2.169 27.656 1.00 68.19 81 LEU A N 1
ATOM 569 C CA . LEU A 1 81 ? 4.017 3.291 27.715 1.00 68.19 81 LEU A CA 1
ATOM 570 C C . LEU A 1 81 ? 4.464 4.283 28.779 1.00 68.19 81 LEU A C 1
ATOM 572 O O . LEU A 1 81 ? 4.750 3.905 29.914 1.00 68.19 81 LEU A O 1
ATOM 576 N N . ILE A 1 82 ? 4.509 5.561 28.406 1.00 71.31 82 ILE A N 1
ATOM 577 C CA . ILE A 1 82 ? 4.871 6.649 29.311 1.00 71.31 82 ILE A CA 1
ATOM 578 C C . ILE A 1 82 ? 3.643 7.521 29.524 1.00 71.31 82 ILE A C 1
ATOM 580 O O . ILE A 1 82 ? 3.083 8.041 28.562 1.00 71.31 82 ILE A O 1
ATOM 584 N N . PHE A 1 83 ? 3.269 7.720 30.781 1.00 70.06 83 PHE A N 1
ATOM 585 C CA . PHE A 1 83 ? 2.112 8.519 31.173 1.00 70.06 83 PHE A CA 1
ATOM 586 C C . PHE A 1 83 ? 2.480 9.486 32.297 1.00 70.06 83 PHE A C 1
ATOM 588 O O . PHE A 1 83 ? 3.523 9.347 32.938 1.00 70.06 83 PHE A O 1
ATOM 595 N N . THR A 1 84 ? 1.632 10.484 32.518 1.00 79.00 84 THR A N 1
ATOM 596 C CA . THR A 1 84 ? 1.731 11.385 33.670 1.00 79.00 84 THR A CA 1
ATOM 597 C C . THR A 1 84 ? 0.673 10.976 34.685 1.00 79.00 84 THR A C 1
ATOM 599 O O . THR A 1 84 ? -0.461 10.701 34.305 1.00 79.00 84 THR A O 1
ATOM 602 N N . VAL A 1 85 ? 1.034 10.919 35.969 1.00 82.94 85 VAL A N 1
ATOM 603 C CA . VAL A 1 85 ? 0.110 10.570 37.062 1.00 82.94 85 VAL A CA 1
ATOM 604 C C . VAL A 1 85 ? -0.757 11.782 37.421 1.00 82.94 85 VAL A C 1
ATOM 606 O O . VAL A 1 85 ? -0.611 12.389 38.482 1.00 82.94 85 VAL A O 1
ATOM 609 N N . SER A 1 86 ? -1.621 12.178 36.493 1.00 81.75 86 SER A N 1
ATOM 610 C CA . SER A 1 86 ? -2.515 13.331 36.602 1.00 81.75 86 SER A CA 1
ATOM 611 C C . SER A 1 86 ? -3.916 13.003 36.085 1.00 81.75 86 SER A C 1
ATOM 613 O O . SER A 1 86 ? -4.079 12.051 35.324 1.00 81.75 86 SER A O 1
ATOM 615 N N . ASP A 1 87 ? -4.912 13.787 36.488 1.00 77.12 87 ASP A N 1
ATOM 616 C CA . ASP A 1 87 ? -6.275 13.712 35.958 1.00 77.12 87 ASP A CA 1
ATOM 617 C C . ASP A 1 87 ? -6.396 14.342 34.552 1.00 77.12 87 ASP A C 1
ATOM 619 O O . ASP A 1 87 ? -5.406 14.784 33.957 1.00 77.12 87 ASP A O 1
ATOM 623 N N . GLU A 1 88 ? -7.618 14.363 34.002 1.00 72.25 88 GLU A N 1
ATOM 624 C CA . GLU A 1 88 ? -7.912 14.923 32.671 1.00 72.25 88 GLU A CA 1
ATOM 625 C C . GLU A 1 88 ? -7.638 16.435 32.571 1.00 72.25 88 GLU A C 1
ATOM 627 O O . GLU A 1 88 ? -7.339 16.933 31.483 1.00 72.25 88 GLU A O 1
ATOM 632 N N . ASP A 1 89 ? -7.686 17.152 33.697 1.00 73.25 89 ASP A N 1
ATOM 633 C CA . ASP A 1 89 ? -7.392 18.585 33.793 1.00 73.25 89 ASP A CA 1
ATOM 634 C C . ASP A 1 89 ? -5.889 18.855 34.034 1.00 73.25 89 ASP A C 1
ATOM 636 O O . ASP A 1 89 ? -5.444 20.009 34.061 1.00 73.25 89 ASP A O 1
ATOM 640 N N . GLY A 1 90 ? -5.079 17.796 34.162 1.00 73.94 90 GLY A N 1
ATOM 641 C CA . GLY A 1 90 ? -3.639 17.854 34.394 1.00 73.94 90 GLY A CA 1
ATOM 642 C C . GLY A 1 90 ? -3.244 18.072 35.857 1.00 73.94 90 GLY A C 1
ATOM 643 O O . GLY A 1 90 ? -2.068 18.331 36.132 1.00 73.94 90 GLY A O 1
ATOM 644 N N . ALA A 1 91 ? -4.181 17.967 36.802 1.00 79.62 91 ALA A N 1
ATOM 645 C CA . ALA A 1 91 ? -3.886 18.032 38.227 1.00 79.62 91 ALA A CA 1
ATOM 646 C C . ALA A 1 91 ? -3.289 16.699 38.725 1.00 79.62 91 ALA A C 1
ATOM 648 O O . ALA A 1 91 ? -3.669 15.634 38.239 1.00 79.62 91 ALA A O 1
ATOM 649 N N . PRO A 1 92 ? -2.335 16.713 39.676 1.00 86.12 92 PRO A N 1
ATOM 650 C CA . PRO A 1 92 ? -1.788 15.490 40.265 1.00 86.12 92 PRO A CA 1
ATOM 651 C C . PRO A 1 92 ? -2.880 14.600 40.869 1.00 86.12 92 PRO A C 1
ATOM 653 O O . PRO A 1 92 ? -3.744 15.107 41.579 1.00 86.12 92 PRO A O 1
ATOM 656 N N . LEU A 1 93 ? -2.807 13.283 40.645 1.00 85.88 93 LEU A N 1
ATOM 657 C CA . LEU A 1 93 ? -3.728 12.343 41.296 1.00 85.88 93 LEU A CA 1
ATOM 658 C C . LEU A 1 93 ? -3.510 12.292 42.815 1.00 85.88 93 LEU A C 1
ATOM 660 O O . LEU A 1 93 ? -2.384 12.450 43.299 1.00 85.88 93 LEU A O 1
ATOM 664 N N . ASP A 1 94 ? -4.584 12.009 43.554 1.00 88.12 94 ASP A N 1
ATOM 665 C CA . ASP A 1 94 ? -4.551 11.877 45.009 1.00 88.12 94 ASP A CA 1
ATOM 666 C C . ASP A 1 94 ? -3.734 10.658 45.444 1.00 88.12 94 ASP A C 1
ATOM 668 O O . ASP A 1 94 ? -3.715 9.620 44.776 1.00 88.12 94 ASP A O 1
ATOM 672 N N . VAL A 1 95 ? -3.109 10.766 46.618 1.00 89.88 95 VAL A N 1
ATOM 673 C CA . VAL A 1 95 ? -2.318 9.692 47.233 1.00 89.88 95 VAL A CA 1
ATOM 674 C C . VAL A 1 95 ? -3.198 8.474 47.521 1.00 89.88 95 VAL A C 1
ATOM 676 O O . VAL A 1 95 ? -4.225 8.579 48.193 1.00 89.88 95 VAL A O 1
ATOM 679 N N . GLY A 1 96 ? -2.765 7.294 47.076 1.00 89.75 96 GLY A N 1
ATOM 680 C CA . GLY A 1 96 ? -3.462 6.044 47.365 1.00 89.75 96 GLY A CA 1
ATOM 681 C C . GLY A 1 96 ? -3.183 4.920 46.374 1.00 89.75 96 GLY A C 1
ATOM 682 O O . GLY A 1 96 ? -2.376 5.050 45.456 1.00 89.75 96 GLY A O 1
ATOM 683 N N . ALA A 1 97 ? -3.856 3.791 46.591 1.00 89.88 97 ALA A N 1
ATOM 684 C CA . ALA A 1 97 ? -3.810 2.643 45.694 1.00 89.88 97 ALA A CA 1
ATOM 685 C C . ALA A 1 97 ? -4.843 2.801 44.571 1.00 89.88 97 ALA A C 1
ATOM 687 O O . ALA A 1 97 ? -6.017 3.066 44.837 1.00 89.88 97 ALA A O 1
ATOM 688 N N . TYR A 1 98 ? -4.399 2.600 43.336 1.00 90.81 98 TYR A N 1
ATOM 689 C CA . TYR A 1 98 ? -5.214 2.599 42.130 1.00 90.81 98 TYR A CA 1
ATOM 690 C C . TYR A 1 98 ? -5.168 1.220 41.482 1.00 90.81 98 TYR A C 1
ATOM 692 O O . TYR A 1 98 ? -4.119 0.574 41.407 1.00 90.81 98 TYR A O 1
ATOM 700 N N . THR A 1 99 ? -6.312 0.790 40.969 1.00 90.94 99 THR A N 1
ATOM 701 C CA . THR A 1 99 ? -6.405 -0.396 40.122 1.00 90.94 99 THR A CA 1
ATOM 702 C C . THR A 1 99 ? -6.216 0.031 38.678 1.00 90.94 99 THR A C 1
ATOM 704 O O . THR A 1 99 ? -6.966 0.863 38.183 1.00 90.94 99 THR A O 1
ATOM 707 N N . VAL A 1 100 ? -5.219 -0.532 38.004 1.00 90.38 100 VAL A N 1
ATOM 708 C CA . VAL A 1 100 ? -5.059 -0.385 36.557 1.00 90.38 100 VAL A CA 1
ATOM 709 C C . VAL A 1 100 ? -5.951 -1.424 35.902 1.00 90.38 100 VAL A C 1
ATOM 711 O O . VAL A 1 100 ? -5.797 -2.607 36.190 1.00 90.38 100 VAL A O 1
ATOM 714 N N . ASN A 1 101 ? -6.855 -1.007 35.029 1.00 90.56 101 ASN A N 1
ATOM 715 C CA . ASN A 1 101 ? -7.653 -1.886 34.184 1.00 90.56 101 ASN A CA 1
ATOM 716 C C . ASN A 1 101 ? -7.301 -1.624 32.726 1.00 90.56 101 ASN A C 1
ATOM 718 O O . ASN A 1 101 ? -7.078 -0.482 32.335 1.00 90.56 101 ASN A O 1
ATOM 722 N N . GLY A 1 102 ? -7.229 -2.680 31.923 1.00 87.81 102 GLY A N 1
ATOM 723 C CA . GLY A 1 102 ? -6.894 -2.560 30.518 1.00 87.81 102 GLY A CA 1
ATOM 724 C C . GLY A 1 102 ? -7.680 -3.493 29.623 1.00 87.81 102 GLY A C 1
ATOM 725 O O . GLY A 1 102 ? -7.942 -4.640 29.980 1.00 87.81 102 GLY A O 1
ATOM 726 N N . GLU A 1 103 ? -8.015 -2.997 28.440 1.00 87.00 103 GLU A N 1
ATOM 727 C CA . GLU A 1 103 ? -8.644 -3.765 27.372 1.00 87.00 103 GLU A CA 1
ATOM 728 C C . GLU A 1 103 ? -7.794 -3.654 26.109 1.00 87.00 103 GLU A C 1
ATOM 730 O O . GLU A 1 103 ? -7.547 -2.550 25.616 1.00 87.00 103 GLU A O 1
ATOM 735 N N . LEU A 1 104 ? -7.348 -4.805 25.604 1.00 76.31 104 LEU A N 1
ATOM 736 C CA . LEU A 1 104 ? -6.679 -4.930 24.320 1.00 76.31 104 LEU A CA 1
ATOM 737 C C . LEU A 1 104 ? -7.695 -5.382 23.276 1.00 76.31 104 LEU A C 1
ATOM 739 O O . LEU A 1 104 ? -8.267 -6.467 23.388 1.00 76.31 104 LEU A O 1
ATOM 743 N N . ILE A 1 105 ? -7.892 -4.558 22.256 1.00 71.44 105 ILE A N 1
ATOM 744 C CA . ILE A 1 105 ? -8.700 -4.878 21.081 1.00 71.44 105 ILE A CA 1
ATOM 745 C C . ILE A 1 105 ? -7.749 -5.233 19.939 1.00 71.44 105 ILE A C 1
ATOM 747 O O . ILE A 1 105 ? -6.824 -4.471 19.677 1.00 71.44 105 ILE A O 1
ATOM 751 N N . ASP A 1 106 ? -7.959 -6.355 19.256 1.00 61.25 106 ASP A N 1
ATOM 752 C CA . ASP A 1 106 ? -7.135 -6.750 18.112 1.00 61.25 106 ASP A CA 1
ATOM 753 C C . ASP A 1 106 ? -7.333 -5.832 16.887 1.00 61.25 106 ASP A C 1
ATOM 755 O O . ASP A 1 106 ? -8.187 -4.939 16.837 1.00 61.25 106 ASP A O 1
ATOM 759 N N . GLN A 1 107 ? -6.544 -6.078 15.845 1.00 50.19 107 GLN A N 1
ATOM 760 C CA . GLN A 1 107 ? -6.625 -5.377 14.557 1.00 50.19 107 GLN A CA 1
ATOM 761 C C . GLN A 1 107 ? -7.952 -5.572 13.787 1.00 50.19 107 GLN A C 1
ATOM 763 O O . GLN A 1 107 ? -8.181 -4.913 12.766 1.00 50.19 107 GLN A O 1
ATOM 768 N N . PHE A 1 108 ? -8.832 -6.458 14.264 1.00 48.28 108 PHE A N 1
ATOM 769 C CA . PHE A 1 108 ? -10.165 -6.722 13.718 1.00 48.28 108 PHE A CA 1
ATOM 770 C C . PHE A 1 108 ? -11.284 -6.080 14.552 1.00 48.28 108 PHE A C 1
ATOM 772 O O . PHE A 1 108 ? -12.466 -6.247 14.236 1.00 48.28 108 PHE A O 1
ATOM 779 N N . GLY A 1 109 ? -10.935 -5.334 15.604 1.00 53.03 109 GLY A N 1
ATOM 780 C CA . GLY A 1 109 ? -11.905 -4.683 16.473 1.00 53.03 109 GLY A CA 1
ATOM 781 C C . GLY A 1 109 ? -12.563 -5.622 17.488 1.00 53.03 109 GLY A C 1
ATOM 782 O O . GLY A 1 109 ? -13.576 -5.234 18.070 1.00 53.03 109 GLY A O 1
ATOM 783 N N . GLN A 1 110 ? -12.030 -6.831 17.697 1.00 60.88 110 GLN A N 1
ATOM 784 C CA . GLN A 1 110 ? -12.504 -7.771 18.716 1.00 60.88 110 GLN A CA 1
ATOM 785 C C . GLN A 1 110 ? -11.685 -7.634 20.001 1.00 60.88 110 GLN A C 1
ATOM 787 O O . GLN A 1 110 ? -10.480 -7.397 19.954 1.00 60.88 110 GLN A O 1
ATOM 792 N N . THR A 1 111 ? -12.318 -7.803 21.163 1.00 73.00 111 THR A N 1
ATOM 793 C CA . THR A 1 111 ? -11.596 -7.847 22.443 1.00 73.00 111 THR A CA 1
ATOM 794 C C . THR A 1 111 ? -10.684 -9.073 22.460 1.00 73.00 111 THR A C 1
ATOM 796 O O . THR A 1 111 ? -11.158 -10.208 22.501 1.00 73.00 111 THR A O 1
ATOM 799 N N . ALA A 1 112 ? -9.376 -8.838 22.436 1.00 67.44 112 ALA A N 1
ATOM 800 C CA . ALA A 1 112 ? -8.360 -9.879 22.396 1.00 67.44 112 ALA A CA 1
ATOM 801 C C . ALA A 1 112 ? -7.960 -10.340 23.803 1.00 67.44 112 ALA A C 1
ATOM 803 O O . ALA A 1 112 ? -7.747 -11.531 24.037 1.00 67.44 112 ALA A O 1
ATOM 804 N N . ALA A 1 113 ? -7.892 -9.397 24.749 1.00 82.69 113 ALA A N 1
ATOM 805 C CA . ALA A 1 113 ? -7.608 -9.671 26.152 1.00 82.69 113 ALA A CA 1
ATOM 806 C C . ALA A 1 113 ? -8.014 -8.508 27.067 1.00 82.69 113 ALA A C 1
ATOM 808 O O . ALA A 1 113 ? -8.160 -7.360 26.643 1.00 82.69 113 ALA A O 1
ATOM 809 N N . SER A 1 114 ? -8.124 -8.810 28.358 1.00 87.06 114 SER A N 1
ATOM 810 C CA . SER A 1 114 ? -8.221 -7.812 29.422 1.00 87.06 114 SER A CA 1
ATOM 811 C C . SER A 1 114 ? -7.106 -8.038 30.433 1.00 87.06 114 SER A C 1
ATOM 813 O O . SER A 1 114 ? -6.736 -9.177 30.717 1.00 87.06 114 SER A O 1
ATOM 815 N N . LEU A 1 115 ? -6.582 -6.955 30.989 1.00 87.06 115 LEU A N 1
ATOM 816 C CA . LEU A 1 115 ? -5.494 -6.972 31.959 1.00 87.06 115 LEU A CA 1
ATOM 817 C C . LEU A 1 115 ? -5.858 -6.114 33.168 1.00 87.06 115 LEU A C 1
ATOM 819 O O . LEU A 1 115 ? -6.645 -5.173 33.068 1.00 87.06 115 LEU A O 1
ATOM 823 N N . SER A 1 116 ? -5.283 -6.444 34.320 1.00 88.62 116 SER A N 1
ATOM 824 C CA . SER A 1 116 ? -5.456 -5.664 35.541 1.00 88.62 116 SER A CA 1
ATOM 825 C C . SER A 1 116 ? -4.173 -5.664 36.369 1.00 88.62 116 SER A C 1
ATOM 827 O O . SER A 1 116 ? -3.417 -6.636 36.346 1.00 88.62 116 SER A O 1
ATOM 829 N N . GLY A 1 117 ? -3.921 -4.578 37.093 1.00 87.75 117 GLY A N 1
ATOM 830 C CA . GLY A 1 117 ? -2.756 -4.410 37.958 1.00 87.75 117 GLY A CA 1
ATOM 831 C C . GLY A 1 117 ? -2.997 -3.399 39.080 1.00 87.75 117 GLY A C 1
ATOM 832 O O . GLY A 1 117 ? -4.082 -2.836 39.206 1.00 87.75 117 GLY A O 1
ATOM 833 N N . GLN A 1 118 ? -1.991 -3.182 39.926 1.00 89.56 118 GLN A N 1
ATOM 834 C CA . GLN A 1 118 ? -2.051 -2.238 41.047 1.00 89.56 118 GLN A CA 1
ATOM 835 C C . GLN A 1 118 ? -0.935 -1.202 40.920 1.00 89.56 118 GLN A C 1
ATOM 837 O O . GLN A 1 118 ? 0.220 -1.564 40.711 1.00 89.56 118 GLN A O 1
ATOM 842 N N . LEU A 1 119 ? -1.283 0.074 41.074 1.00 88.62 119 LEU A N 1
ATOM 843 C CA . LEU A 1 119 ? -0.357 1.204 41.088 1.00 88.62 119 LEU A CA 1
ATOM 844 C C . LEU A 1 119 ? -0.549 1.986 42.389 1.00 88.62 119 LEU A C 1
ATOM 846 O O . LEU A 1 119 ? -1.677 2.297 42.761 1.00 88.62 119 LEU A O 1
ATOM 850 N N . THR A 1 120 ? 0.540 2.339 43.071 1.00 89.88 120 THR A N 1
ATOM 851 C CA . THR A 1 120 ? 0.472 3.201 44.263 1.00 89.88 120 THR A CA 1
ATOM 852 C C . THR A 1 120 ? 0.949 4.603 43.910 1.00 89.88 120 THR A C 1
ATOM 854 O O . THR A 1 120 ? 2.087 4.779 43.474 1.00 89.88 120 THR A O 1
ATOM 857 N N . VAL A 1 121 ? 0.087 5.599 44.116 1.00 87.81 121 VAL A N 1
ATOM 858 C CA . VAL A 1 121 ? 0.399 7.018 43.910 1.00 87.81 121 VAL A CA 1
ATOM 859 C C . VAL A 1 121 ? 0.819 7.647 45.235 1.00 87.81 121 VAL A C 1
ATOM 861 O O . VAL A 1 121 ? 0.137 7.498 46.250 1.00 87.81 121 VAL A O 1
ATOM 864 N N . GLY A 1 122 ? 1.959 8.334 45.223 1.00 86.00 122 GLY A N 1
ATOM 865 C CA . GLY A 1 122 ? 2.543 9.040 46.360 1.00 86.00 122 GLY A CA 1
ATOM 866 C C . GLY A 1 122 ? 2.366 10.549 46.290 1.00 86.00 122 GLY A C 1
ATOM 867 O O . GLY A 1 122 ? 1.822 11.094 45.331 1.00 86.00 122 GLY A O 1
ATOM 868 N N . VAL A 1 123 ? 2.865 11.226 47.323 1.00 83.00 123 VAL A N 1
ATOM 869 C CA . VAL A 1 123 ? 2.762 12.683 47.472 1.00 83.00 123 VAL A CA 1
ATOM 870 C C . VAL A 1 123 ? 3.352 13.392 46.240 1.00 83.00 123 VAL A C 1
ATOM 872 O O . VAL A 1 123 ? 4.456 13.035 45.820 1.00 83.00 123 VAL A O 1
ATOM 875 N N . PRO A 1 124 ? 2.651 14.379 45.648 1.00 79.25 124 PRO A N 1
ATOM 876 C CA . PRO A 1 124 ? 3.153 15.135 44.509 1.00 79.25 124 PRO A CA 1
ATOM 877 C C . PRO A 1 124 ? 4.517 15.775 44.776 1.00 79.25 124 PRO A C 1
ATOM 879 O O . PRO A 1 124 ? 4.751 16.366 45.830 1.00 79.25 124 PRO A O 1
ATOM 882 N N . THR A 1 125 ? 5.413 15.733 43.788 1.00 64.88 125 THR A N 1
ATOM 883 C CA . THR A 1 125 ? 6.788 16.251 43.923 1.00 64.88 125 THR A CA 1
ATOM 884 C C . THR A 1 125 ? 6.833 17.740 44.292 1.00 64.88 125 THR A C 1
ATOM 886 O O . THR A 1 125 ? 7.752 18.171 44.983 1.00 64.88 125 THR A O 1
ATOM 889 N N . ALA A 1 126 ? 5.821 18.523 43.900 1.00 58.50 126 ALA A N 1
ATOM 890 C CA . ALA A 1 126 ? 5.705 19.936 44.263 1.00 58.50 126 ALA A CA 1
ATOM 891 C C . ALA A 1 126 ? 5.462 20.170 45.770 1.00 58.50 126 ALA A C 1
ATOM 893 O O . ALA A 1 126 ? 5.859 21.209 46.281 1.00 58.50 126 ALA A O 1
ATOM 894 N N . GLN A 1 127 ? 4.858 19.213 46.486 1.00 51.72 127 GLN A N 1
ATOM 895 C CA . GLN A 1 127 ? 4.622 19.299 47.935 1.00 51.72 127 GLN A CA 1
ATOM 896 C C . GLN A 1 127 ? 5.810 18.802 48.769 1.00 51.72 127 GLN A C 1
ATOM 898 O O . GLN A 1 127 ? 5.949 19.201 49.919 1.00 51.72 127 GLN A O 1
ATOM 903 N N . MET A 1 128 ? 6.713 17.995 48.199 1.00 50.81 128 MET A N 1
ATOM 904 C CA . MET A 1 128 ? 7.927 17.557 48.907 1.00 50.81 128 MET A CA 1
ATOM 905 C C . MET A 1 128 ? 8.960 18.682 49.093 1.00 50.81 128 MET A C 1
ATOM 907 O O . MET A 1 128 ? 9.888 18.531 49.882 1.00 50.81 128 MET A O 1
ATOM 911 N N . ALA A 1 129 ? 8.807 19.802 48.379 1.00 42.34 129 ALA A N 1
ATOM 912 C CA . ALA A 1 129 ? 9.667 20.976 48.519 1.00 42.34 129 ALA A CA 1
ATOM 913 C C . ALA A 1 129 ? 9.257 21.905 49.681 1.00 42.34 129 ALA A C 1
ATOM 915 O O . ALA A 1 129 ? 10.098 22.672 50.138 1.00 42.34 129 ALA A O 1
ATOM 916 N N . ASP A 1 130 ? 8.013 21.823 50.174 1.00 39.44 130 ASP A N 1
ATOM 917 C CA . ASP A 1 130 ? 7.477 22.729 51.209 1.00 39.44 130 ASP A CA 1
ATOM 918 C C . ASP A 1 130 ? 7.646 22.198 52.649 1.00 39.44 130 ASP A C 1
ATOM 920 O O . ASP A 1 130 ? 7.515 22.961 53.602 1.00 39.44 130 ASP A O 1
ATOM 924 N N . GLU A 1 131 ? 7.974 20.912 52.841 1.00 41.81 131 GLU A N 1
ATOM 925 C CA . GLU A 1 131 ? 8.185 20.324 54.182 1.00 41.81 131 GLU A CA 1
ATOM 926 C C . GLU A 1 131 ? 9.659 20.279 54.634 1.00 41.81 131 GLU A C 1
ATOM 928 O O . GLU A 1 131 ? 9.953 19.812 55.733 1.00 41.81 131 GLU A O 1
ATOM 933 N N . ALA A 1 132 ? 10.601 20.763 53.817 1.00 39.31 132 ALA A N 1
ATOM 934 C CA . ALA A 1 132 ? 12.038 20.673 54.101 1.00 39.31 132 ALA A CA 1
ATOM 935 C C . ALA A 1 132 ? 12.687 21.977 54.605 1.00 39.31 132 ALA A C 1
ATOM 937 O O . ALA A 1 132 ? 13.908 22.003 54.754 1.00 39.31 132 ALA A O 1
ATOM 938 N N . ASP A 1 133 ? 11.918 23.040 54.874 1.00 36.94 133 ASP A N 1
ATOM 939 C CA . ASP A 1 133 ? 12.475 24.338 55.292 1.00 36.94 133 ASP A CA 1
ATOM 940 C C . ASP A 1 133 ? 11.852 24.858 56.599 1.00 36.94 133 ASP A C 1
ATOM 942 O O . ASP A 1 133 ? 11.142 25.861 56.659 1.00 36.94 133 ASP A O 1
ATOM 946 N N . SER A 1 134 ? 12.136 24.143 57.684 1.00 37.69 134 SER A N 1
ATOM 947 C CA . SER A 1 134 ? 12.178 24.722 59.025 1.00 37.69 134 SER A CA 1
ATOM 948 C C . SER A 1 134 ? 13.214 23.967 59.854 1.00 37.69 134 SER A C 1
ATOM 950 O O . SER A 1 134 ? 12.914 22.897 60.375 1.00 37.69 134 SER A O 1
ATOM 952 N N . ASP A 1 135 ? 14.449 24.473 59.903 1.00 33.28 135 ASP A N 1
ATOM 953 C CA . ASP A 1 135 ? 15.124 24.778 61.173 1.00 33.28 135 ASP A CA 1
ATOM 954 C C . ASP A 1 135 ? 16.550 25.342 60.975 1.00 33.28 135 ASP A C 1
ATOM 956 O O . ASP A 1 135 ? 17.400 24.789 60.284 1.00 33.28 135 ASP A O 1
ATOM 960 N N . GLU A 1 136 ? 16.733 26.501 61.611 1.00 31.28 136 GLU A N 1
ATOM 961 C CA . GLU A 1 136 ? 17.919 27.246 62.065 1.00 31.28 136 GLU A CA 1
ATOM 962 C C . GLU A 1 136 ? 19.361 26.894 61.608 1.00 31.28 136 GLU A C 1
ATOM 964 O O . GLU A 1 136 ? 19.900 25.808 61.798 1.00 31.28 136 GLU A O 1
ATOM 969 N N . VAL A 1 137 ? 20.053 27.961 61.176 1.00 30.28 137 VAL A N 1
ATOM 970 C CA . VAL A 1 137 ? 21.517 28.154 61.017 1.00 30.28 137 VAL A CA 1
ATOM 971 C C . VAL A 1 137 ? 22.116 28.562 62.383 1.00 30.28 137 VAL A C 1
ATOM 973 O O . VAL A 1 137 ? 21.447 29.334 63.076 1.00 30.28 137 VAL A O 1
ATOM 976 N N . PRO A 1 138 ? 23.328 28.127 62.823 1.00 37.72 138 PRO A N 1
ATOM 977 C CA . PRO A 1 138 ? 24.613 28.803 62.489 1.00 37.72 138 PRO A CA 1
ATOM 978 C C . PRO A 1 138 ? 25.849 27.859 62.479 1.00 37.72 138 PRO A C 1
ATOM 980 O O . PRO A 1 138 ? 25.783 26.751 62.988 1.00 37.72 138 PRO A O 1
ATOM 983 N N . ALA A 1 139 ? 27.062 28.168 62.011 1.00 27.27 139 ALA A N 1
ATOM 984 C CA . ALA A 1 139 ? 27.698 29.192 61.181 1.00 27.27 139 ALA A CA 1
ATOM 985 C C . ALA A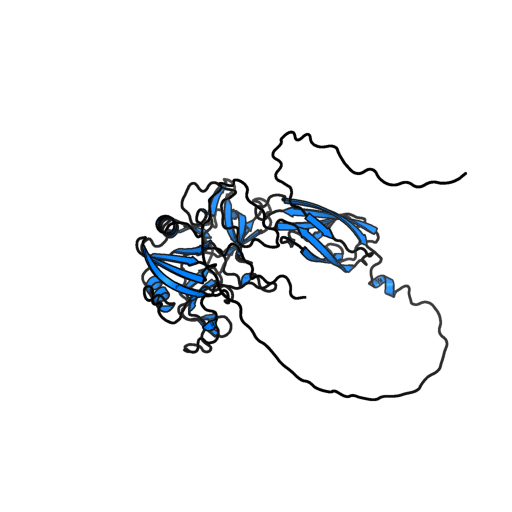 1 139 ? 29.128 28.671 60.843 1.00 27.27 139 ALA A C 1
ATOM 987 O O . ALA A 1 139 ? 29.669 27.868 61.597 1.00 27.27 139 ALA A O 1
ATOM 988 N N . ASP A 1 140 ? 29.708 29.201 59.760 1.00 25.97 140 ASP A N 1
ATOM 989 C CA . ASP A 1 140 ? 31.144 29.425 59.472 1.00 25.97 140 ASP A CA 1
ATOM 990 C C . ASP A 1 140 ? 32.166 28.259 59.397 1.00 25.97 140 ASP A C 1
ATOM 992 O O . ASP A 1 140 ? 32.485 27.606 60.383 1.00 25.97 140 ASP A O 1
ATOM 996 N N . GLU A 1 141 ? 32.748 28.044 58.206 1.00 27.19 141 GLU A N 1
ATOM 997 C CA . GLU A 1 141 ? 34.144 28.400 57.853 1.00 27.19 141 GLU A CA 1
ATOM 998 C C . GLU A 1 141 ? 34.492 27.888 56.425 1.00 27.19 141 GLU A C 1
ATOM 1000 O O . GLU A 1 141 ? 34.137 26.786 56.014 1.00 27.19 141 GLU A O 1
ATOM 1005 N N . THR A 1 142 ? 35.198 28.711 55.641 1.00 25.05 142 THR A N 1
ATOM 1006 C CA . THR A 1 142 ? 35.793 28.413 54.307 1.00 25.05 142 THR A CA 1
ATOM 1007 C C . THR A 1 142 ? 37.335 28.501 54.436 1.00 25.05 142 THR A C 1
ATOM 1009 O O . THR A 1 142 ? 37.784 28.985 55.475 1.00 25.05 142 THR A O 1
ATOM 1012 N N . PRO A 1 143 ? 38.193 28.320 53.399 1.00 43.03 143 PRO A N 1
ATOM 1013 C CA . PRO A 1 143 ? 38.237 27.444 52.204 1.00 43.03 143 PRO A CA 1
ATOM 1014 C C . PRO A 1 143 ? 39.585 26.670 52.089 1.00 43.03 143 PRO A C 1
ATOM 1016 O O . PRO A 1 143 ? 40.527 26.961 52.820 1.00 43.03 143 PRO A O 1
ATOM 1019 N N . ALA A 1 144 ? 39.752 25.800 51.075 1.00 26.58 144 ALA A N 1
ATOM 1020 C CA . ALA A 1 144 ? 40.994 25.773 50.272 1.00 26.58 144 ALA A CA 1
ATOM 1021 C C . ALA A 1 144 ? 40.876 24.990 48.943 1.00 26.58 144 ALA A C 1
ATOM 1023 O O . ALA A 1 144 ? 40.280 23.919 48.871 1.00 26.58 144 ALA A O 1
ATOM 1024 N N . ASP A 1 145 ? 41.514 25.581 47.930 1.00 26.64 145 ASP A N 1
ATOM 1025 C CA . ASP A 1 145 ? 41.793 25.204 46.535 1.00 26.64 145 ASP A CA 1
ATOM 1026 C C . ASP A 1 145 ? 42.252 23.740 46.300 1.00 26.64 145 ASP A C 1
ATOM 1028 O O . ASP A 1 145 ? 42.813 23.097 47.180 1.00 26.64 145 ASP A O 1
ATOM 1032 N N . THR A 1 146 ? 42.147 23.133 45.106 1.00 26.89 146 THR A N 1
ATOM 1033 C CA . THR A 1 146 ? 43.043 23.411 43.961 1.00 26.89 146 THR A CA 1
ATOM 1034 C C . THR A 1 146 ? 42.555 22.754 42.655 1.00 26.89 146 THR A C 1
ATOM 1036 O O . THR A 1 146 ? 42.095 21.615 42.632 1.00 26.89 146 THR A O 1
ATOM 1039 N N . LYS A 1 147 ? 42.723 23.487 41.544 1.00 25.80 147 LYS A N 1
ATOM 1040 C CA . LYS A 1 147 ? 42.682 23.031 40.139 1.00 25.80 147 LYS A CA 1
ATOM 1041 C C . LYS A 1 147 ? 43.713 21.919 39.863 1.00 25.80 147 LYS A C 1
ATOM 1043 O O . LYS A 1 147 ? 44.768 21.939 40.482 1.00 25.80 147 LYS A O 1
ATOM 1048 N N . GLN A 1 148 ? 43.495 21.084 38.834 1.00 26.30 148 GLN A N 1
ATOM 1049 C CA . GLN A 1 148 ? 44.310 21.075 37.593 1.00 26.30 148 GLN A CA 1
ATOM 1050 C C . GLN A 1 148 ? 44.016 19.870 36.662 1.00 26.30 148 GLN A C 1
ATOM 1052 O O . GLN A 1 148 ? 44.263 18.719 36.986 1.00 26.30 148 GLN A O 1
ATOM 1057 N N . SER A 1 149 ? 43.489 20.215 35.484 1.00 25.03 149 SER A N 1
ATOM 1058 C CA . SER A 1 149 ? 43.813 19.796 34.106 1.00 25.03 149 SER A CA 1
ATOM 1059 C C . SER A 1 149 ? 44.363 18.395 33.751 1.00 25.03 149 SER A C 1
ATOM 1061 O O . SER A 1 149 ? 45.488 18.057 34.090 1.00 25.03 149 SER A O 1
ATOM 1063 N N . ALA A 1 150 ? 43.612 17.745 32.845 1.00 26.05 150 ALA A N 1
ATOM 1064 C CA . ALA A 1 150 ? 43.993 17.175 31.535 1.00 26.05 150 ALA A CA 1
ATOM 1065 C C . ALA A 1 150 ? 45.135 16.141 31.404 1.00 26.05 150 ALA A C 1
ATOM 1067 O O . ALA A 1 150 ? 46.288 16.472 31.639 1.00 26.05 150 ALA A O 1
ATOM 1068 N N . GLN A 1 151 ? 44.843 14.994 30.761 1.00 25.56 151 GLN A N 1
ATOM 1069 C CA . GLN A 1 151 ? 45.388 14.661 29.427 1.00 25.56 151 GLN A CA 1
ATOM 1070 C C . GLN A 1 151 ? 44.831 13.358 28.817 1.00 25.56 151 GLN A C 1
ATOM 1072 O O . GLN A 1 151 ? 44.606 12.364 29.497 1.00 25.56 151 GLN A O 1
ATOM 1077 N N . GLN A 1 152 ? 44.649 13.412 27.492 1.00 26.28 152 GLN A N 1
ATOM 1078 C CA . GLN A 1 152 ? 44.394 12.316 26.552 1.00 26.28 152 GLN A CA 1
ATOM 1079 C C . GLN A 1 152 ? 45.602 11.376 26.397 1.00 26.28 152 GLN A C 1
ATOM 1081 O O . GLN A 1 152 ? 46.745 11.825 26.443 1.00 26.28 152 GLN A O 1
ATOM 1086 N N . ALA A 1 153 ? 45.334 10.122 26.019 1.00 26.33 153 ALA A N 1
ATOM 1087 C CA . ALA A 1 153 ? 46.242 9.297 25.221 1.00 26.33 153 ALA A CA 1
ATOM 1088 C C . ALA A 1 153 ? 45.434 8.409 24.252 1.00 26.33 153 ALA A C 1
ATOM 1090 O O . ALA A 1 153 ? 44.327 7.972 24.562 1.00 26.33 153 ALA A O 1
ATOM 1091 N N . ALA A 1 154 ? 45.981 8.220 23.054 1.00 23.92 154 ALA A N 1
ATOM 1092 C CA . ALA A 1 154 ? 45.341 7.709 21.846 1.00 23.92 154 ALA A CA 1
ATOM 1093 C C . ALA A 1 154 ? 45.615 6.212 21.568 1.00 23.92 154 ALA A C 1
ATOM 1095 O O . ALA A 1 154 ? 46.692 5.754 21.926 1.00 23.92 154 ALA A O 1
ATOM 1096 N N . GLN A 1 155 ? 44.664 5.561 20.856 1.00 26.14 155 GLN A N 1
ATOM 1097 C CA . GLN A 1 155 ? 44.754 4.522 19.780 1.00 26.14 155 GLN A CA 1
ATOM 1098 C C . GLN A 1 155 ? 45.673 3.272 19.950 1.00 26.14 155 GLN A C 1
ATOM 1100 O O . GLN A 1 155 ? 46.603 3.330 20.741 1.00 26.14 155 GLN A O 1
ATOM 1105 N N . PRO A 1 156 ? 45.507 2.136 19.204 1.00 29.70 156 PRO A N 1
ATOM 1106 C CA . PRO A 1 156 ? 45.053 2.013 17.804 1.00 29.70 156 PRO A CA 1
ATOM 1107 C C . PRO A 1 156 ? 44.187 0.762 17.462 1.00 29.70 156 PRO A C 1
ATOM 1109 O O . PRO A 1 156 ? 43.592 0.127 18.323 1.00 29.70 156 PRO A O 1
ATOM 1112 N N . ALA A 1 157 ? 44.076 0.483 16.157 1.00 23.98 157 ALA A N 1
ATOM 1113 C CA . ALA A 1 157 ? 43.005 -0.201 15.435 1.00 23.98 157 ALA A CA 1
ATOM 1114 C C . ALA A 1 157 ? 43.270 -1.660 14.972 1.00 23.98 157 ALA A C 1
ATOM 1116 O O . ALA A 1 157 ? 44.410 -2.104 14.917 1.00 23.98 157 ALA A O 1
ATOM 1117 N N . ALA A 1 158 ? 42.172 -2.270 14.484 1.00 24.52 158 ALA A N 1
ATOM 1118 C CA . ALA A 1 158 ? 42.006 -3.196 13.340 1.00 24.52 158 ALA A CA 1
ATOM 1119 C C . ALA A 1 158 ? 42.382 -4.697 13.438 1.00 24.52 158 ALA A C 1
ATOM 1121 O O . ALA A 1 158 ? 43.541 -5.036 13.635 1.00 24.52 158 ALA A O 1
ATOM 1122 N N . ALA A 1 159 ? 41.406 -5.576 13.115 1.00 25.00 159 ALA A N 1
ATOM 1123 C CA . ALA A 1 159 ? 41.505 -6.662 12.108 1.00 25.00 159 ALA A CA 1
ATOM 1124 C C . ALA A 1 159 ? 40.179 -7.468 11.924 1.00 25.00 159 ALA A C 1
ATOM 1126 O O . ALA A 1 159 ? 39.554 -7.889 12.890 1.00 25.00 159 ALA A O 1
ATOM 1127 N N . LYS A 1 160 ? 39.805 -7.723 10.657 1.00 23.84 160 LYS A N 1
ATOM 1128 C CA . LYS A 1 160 ? 38.946 -8.804 10.067 1.00 23.84 160 LYS A CA 1
ATOM 1129 C C . LYS A 1 160 ? 39.918 -9.611 9.132 1.00 23.84 160 LYS A C 1
ATOM 1131 O O . LYS A 1 160 ? 40.948 -8.990 8.844 1.00 23.84 160 LYS A O 1
ATOM 1136 N N . PRO A 1 161 ? 39.717 -10.851 8.575 1.00 31.58 161 PRO A N 1
ATOM 1137 C CA . PRO A 1 161 ? 38.451 -11.530 8.204 1.00 31.58 161 PRO A CA 1
ATOM 1138 C C . PRO A 1 161 ? 38.380 -13.089 8.114 1.00 31.58 161 PRO A C 1
ATOM 1140 O O . PRO A 1 161 ? 39.387 -13.762 8.273 1.00 31.58 161 PRO A O 1
ATOM 1143 N N . ALA A 1 162 ? 37.183 -13.642 7.805 1.00 22.80 162 ALA A N 1
ATOM 1144 C CA . ALA A 1 162 ? 36.884 -14.822 6.931 1.00 22.80 162 ALA A CA 1
ATOM 1145 C C . ALA A 1 162 ? 35.386 -15.228 7.085 1.00 22.80 162 ALA A C 1
ATOM 1147 O O . ALA A 1 162 ? 34.918 -15.338 8.209 1.00 22.80 162 ALA A O 1
ATOM 1148 N N . ALA A 1 163 ? 34.522 -15.161 6.058 1.00 22.80 163 ALA A N 1
ATOM 1149 C CA . ALA A 1 163 ? 34.233 -16.118 4.965 1.00 22.80 163 ALA A CA 1
ATOM 1150 C C . ALA A 1 163 ? 33.339 -17.316 5.388 1.00 22.80 163 ALA A C 1
ATOM 1152 O O . ALA A 1 163 ? 33.794 -18.198 6.105 1.00 22.80 163 ALA A O 1
ATOM 1153 N N . ALA A 1 164 ? 32.085 -17.347 4.906 1.00 23.12 164 ALA A N 1
ATOM 1154 C CA . ALA A 1 164 ? 31.121 -18.442 5.075 1.00 23.12 164 ALA A CA 1
ATOM 1155 C C . ALA A 1 164 ? 30.730 -19.036 3.708 1.00 23.12 164 ALA A C 1
ATOM 1157 O O . ALA A 1 164 ? 30.600 -18.307 2.724 1.00 23.12 164 ALA A O 1
ATOM 1158 N N . GLN A 1 165 ? 30.598 -20.363 3.672 1.00 24.67 165 GLN A N 1
ATOM 1159 C CA . GLN A 1 165 ? 30.317 -21.195 2.500 1.00 24.67 165 GLN A CA 1
ATOM 1160 C C . GLN A 1 165 ? 28.813 -21.456 2.325 1.00 24.67 165 GLN A C 1
ATOM 1162 O O . GLN A 1 165 ? 28.066 -21.538 3.295 1.00 24.67 165 GLN A O 1
ATOM 1167 N N . THR A 1 166 ? 28.416 -21.634 1.068 1.00 22.52 166 THR A N 1
ATOM 1168 C CA . THR A 1 166 ? 27.102 -22.044 0.562 1.00 22.52 166 THR A CA 1
ATOM 1169 C C . THR A 1 166 ? 26.923 -23.570 0.557 1.00 22.52 166 THR A C 1
ATOM 1171 O O . THR A 1 166 ? 27.874 -24.308 0.294 1.00 22.52 166 THR A O 1
ATOM 1174 N N . SER A 1 167 ? 25.688 -24.050 0.740 1.00 24.31 167 SER A N 1
ATOM 1175 C CA . SER A 1 167 ? 25.246 -25.383 0.298 1.00 24.31 167 SER A CA 1
ATOM 1176 C C . SER A 1 167 ? 23.767 -25.367 -0.114 1.00 24.31 167 SER A C 1
ATOM 1178 O O . SER A 1 167 ? 22.974 -24.584 0.400 1.00 24.31 167 SER A O 1
ATOM 1180 N N . ALA A 1 168 ? 23.428 -26.210 -1.092 1.00 22.02 168 ALA A N 1
ATOM 1181 C CA . ALA A 1 168 ? 22.130 -26.314 -1.752 1.00 22.02 168 ALA A CA 1
ATOM 1182 C C . ALA A 1 168 ? 21.565 -27.747 -1.651 1.00 22.02 168 ALA A C 1
ATOM 1184 O O . ALA A 1 168 ? 22.338 -28.695 -1.773 1.00 22.02 168 ALA A O 1
ATOM 1185 N N . GLY A 1 169 ? 20.230 -27.850 -1.529 1.00 21.31 169 GLY A N 1
ATOM 1186 C CA . GLY A 1 169 ? 19.351 -28.908 -2.072 1.00 21.31 169 GLY A CA 1
ATOM 1187 C C . GLY A 1 169 ? 19.162 -30.218 -1.285 1.00 21.31 169 GLY A C 1
ATOM 1188 O O . GLY A 1 169 ? 20.106 -30.991 -1.188 1.00 21.31 169 GLY A O 1
ATOM 1189 N N . SER A 1 170 ? 17.932 -30.506 -0.811 1.00 23.23 170 SER A N 1
ATOM 1190 C CA . SER A 1 170 ? 16.948 -31.420 -1.460 1.00 23.23 170 SER A CA 1
ATOM 1191 C C . SER A 1 170 ? 15.795 -31.868 -0.523 1.00 23.23 170 SER A C 1
ATOM 1193 O O . SER A 1 170 ? 16.052 -32.262 0.611 1.00 23.23 170 SER A O 1
ATOM 1195 N N . ASP A 1 171 ? 14.580 -31.877 -1.093 1.00 22.22 171 ASP A N 1
ATOM 1196 C CA . ASP A 1 171 ? 13.355 -32.666 -0.818 1.00 22.22 171 ASP A CA 1
ATOM 1197 C C . ASP A 1 171 ? 12.493 -32.400 0.443 1.00 22.22 171 ASP A C 1
ATOM 1199 O O . ASP A 1 171 ? 12.835 -32.772 1.562 1.00 22.22 171 ASP A O 1
ATOM 1203 N N . VAL A 1 172 ? 11.298 -31.820 0.221 1.00 21.14 172 VAL A N 1
ATOM 1204 C CA . VAL A 1 172 ? 10.223 -31.603 1.213 1.00 21.14 172 VAL A CA 1
ATOM 1205 C C . VAL A 1 172 ? 9.026 -32.509 0.901 1.00 21.14 172 VAL A C 1
ATOM 1207 O O . VAL A 1 172 ? 8.499 -32.498 -0.211 1.00 21.14 172 VAL A O 1
ATOM 1210 N N . GLU A 1 173 ? 8.580 -33.266 1.903 1.00 19.05 173 GLU A N 1
ATOM 1211 C CA . GLU A 1 173 ? 7.348 -34.064 1.909 1.00 19.05 173 GLU A CA 1
ATOM 1212 C C . GLU A 1 173 ? 6.230 -33.251 2.598 1.00 19.05 173 GLU A C 1
ATOM 1214 O O . GLU A 1 173 ? 6.421 -32.737 3.701 1.00 19.05 173 GLU A O 1
ATOM 1219 N N . TYR A 1 174 ? 5.076 -33.082 1.941 1.00 20.05 174 TYR A N 1
ATOM 1220 C CA . TYR A 1 174 ? 3.958 -32.269 2.444 1.00 20.05 174 TYR A CA 1
ATOM 1221 C C . TYR A 1 174 ? 3.087 -33.040 3.448 1.00 20.05 174 TYR A C 1
ATOM 1223 O O . TYR A 1 174 ? 2.525 -34.086 3.118 1.00 20.05 174 TYR A O 1
ATOM 1231 N N . VAL A 1 175 ? 2.871 -32.455 4.630 1.00 20.97 175 VAL A N 1
ATOM 1232 C CA . VAL A 1 175 ? 1.772 -32.805 5.545 1.00 20.97 175 VAL A CA 1
ATOM 1233 C C . VAL A 1 175 ? 0.773 -31.649 5.549 1.00 20.97 175 VAL A C 1
ATOM 1235 O O . VAL A 1 175 ? 1.140 -30.506 5.806 1.00 20.97 175 VAL A O 1
ATOM 1238 N N . ALA A 1 176 ? -0.495 -31.945 5.257 1.00 24.56 176 ALA A N 1
ATOM 1239 C CA . ALA A 1 176 ? -1.594 -30.997 5.400 1.00 24.56 176 ALA A CA 1
ATOM 1240 C C . ALA A 1 176 ? -1.760 -30.617 6.881 1.00 24.56 176 ALA A C 1
ATOM 1242 O O . ALA A 1 176 ? -2.005 -31.493 7.712 1.00 24.56 176 ALA A O 1
ATOM 1243 N N . SER A 1 177 ? -1.634 -29.328 7.206 1.00 23.47 177 SER A N 1
ATOM 1244 C CA . SER A 1 177 ? -1.842 -28.813 8.560 1.00 23.47 177 SER A CA 1
ATOM 1245 C C . SER A 1 177 ? -2.936 -27.750 8.564 1.00 23.47 177 SER A C 1
ATOM 1247 O O . SER A 1 177 ? -2.796 -26.686 7.970 1.00 23.47 177 SER A O 1
ATOM 1249 N N . THR A 1 178 ? -4.040 -28.064 9.238 1.00 28.78 178 THR A N 1
ATOM 1250 C CA . THR A 1 178 ? -5.072 -27.127 9.688 1.00 28.78 178 THR A CA 1
ATOM 1251 C C . THR A 1 178 ? -4.710 -26.652 11.093 1.00 28.78 178 THR A C 1
ATOM 1253 O O . THR A 1 178 ? -5.021 -27.346 12.060 1.00 28.78 178 THR A O 1
ATOM 1256 N N . ALA A 1 179 ? -4.025 -25.514 11.191 1.00 21.86 179 ALA A N 1
ATOM 1257 C CA . ALA A 1 179 ? -3.926 -24.641 12.365 1.00 21.86 179 ALA A CA 1
ATOM 1258 C C . ALA A 1 179 ? -3.015 -23.463 11.995 1.00 21.86 179 ALA A C 1
ATOM 1260 O O . ALA A 1 179 ? -1.841 -23.675 11.692 1.00 21.86 179 ALA A O 1
ATOM 1261 N N . THR A 1 180 ? -3.549 -22.242 12.016 1.00 23.05 180 THR A N 1
ATOM 1262 C CA . THR A 1 180 ? -2.765 -21.003 11.969 1.00 23.05 180 THR A CA 1
ATOM 1263 C C . THR A 1 180 ? -1.848 -20.992 13.191 1.00 23.05 180 THR A C 1
ATOM 1265 O O . THR A 1 180 ? -2.319 -20.954 14.330 1.00 23.05 180 THR A O 1
ATOM 1268 N N . VAL A 1 181 ? -0.544 -21.133 12.967 1.00 22.56 181 VAL A N 1
ATOM 1269 C CA . VAL A 1 181 ? 0.471 -21.065 14.020 1.00 22.56 181 VAL A CA 1
ATOM 1270 C C . VAL A 1 181 ? 0.850 -19.600 14.187 1.00 22.56 181 VAL A C 1
ATOM 1272 O O . VAL A 1 181 ? 1.383 -18.998 13.263 1.00 22.56 181 VAL A O 1
ATOM 1275 N N . MET A 1 182 ? 0.545 -19.056 15.364 1.00 25.41 182 MET A N 1
ATOM 1276 C CA . MET A 1 182 ? 1.064 -17.782 15.861 1.00 25.41 182 MET A CA 1
ATOM 1277 C C . MET A 1 182 ? 2.595 -17.860 15.922 1.00 25.41 182 MET A C 1
ATOM 1279 O O . MET A 1 182 ? 3.128 -18.772 16.559 1.00 25.41 182 MET A O 1
ATOM 1283 N N . GLY A 1 183 ? 3.292 -16.944 15.249 1.00 25.78 183 GLY A N 1
ATOM 1284 C CA . GLY A 1 183 ? 4.743 -16.815 15.344 1.00 25.78 183 GLY A CA 1
ATOM 1285 C C . GLY A 1 183 ? 5.184 -16.241 16.694 1.00 25.78 183 GLY A C 1
ATOM 1286 O O . GLY A 1 183 ? 4.605 -15.279 17.197 1.00 25.78 183 GLY A O 1
ATOM 1287 N N . ASP A 1 184 ? 6.233 -16.826 17.273 1.00 24.48 184 ASP A N 1
ATOM 1288 C CA . ASP A 1 184 ? 6.941 -16.298 18.442 1.00 24.48 184 ASP A CA 1
ATOM 1289 C C . ASP A 1 184 ? 7.785 -15.081 18.020 1.00 24.48 184 ASP A C 1
ATOM 1291 O O . ASP A 1 184 ? 8.976 -15.237 17.792 1.00 24.48 184 ASP A O 1
ATOM 1295 N N . GLU A 1 185 ? 7.187 -13.900 17.841 1.00 25.22 185 GLU A N 1
ATOM 1296 C CA . GLU A 1 185 ? 7.827 -12.580 17.999 1.00 25.22 185 GLU A CA 1
ATOM 1297 C C . GLU A 1 185 ? 6.889 -11.448 17.544 1.00 25.22 185 GLU A C 1
ATOM 1299 O O . GLU A 1 185 ? 6.379 -11.417 16.431 1.00 25.22 185 GLU A O 1
ATOM 1304 N N . GLY A 1 186 ? 6.721 -10.455 18.415 1.00 32.22 186 GLY A N 1
ATOM 1305 C CA . GLY A 1 186 ? 6.797 -9.041 18.043 1.00 32.22 186 GLY A CA 1
ATOM 1306 C C . GLY A 1 186 ? 6.714 -8.619 16.558 1.00 32.22 186 GLY A C 1
ATOM 1307 O O . GLY A 1 186 ? 7.744 -8.296 15.994 1.00 32.22 186 GLY A O 1
ATOM 1308 N N . TYR A 1 187 ? 5.505 -8.391 16.046 1.00 30.56 187 TYR A N 1
ATOM 1309 C CA . TYR A 1 187 ? 4.997 -7.624 14.911 1.00 30.56 187 TYR A CA 1
ATOM 1310 C C . TYR A 1 187 ? 4.866 -8.475 13.651 1.00 30.56 187 TYR A C 1
ATOM 1312 O O . TYR A 1 187 ? 5.753 -8.457 12.806 1.00 30.56 187 TYR A O 1
ATOM 1320 N N . GLU A 1 188 ? 3.709 -9.099 13.418 1.00 30.78 188 GLU A N 1
ATOM 1321 C CA . GLU A 1 188 ? 3.369 -9.524 12.055 1.00 30.78 188 GLU A CA 1
ATOM 1322 C C . GLU A 1 188 ? 2.748 -8.359 11.287 1.00 30.78 188 GLU A C 1
ATOM 1324 O O . GLU A 1 188 ? 1.542 -8.269 11.055 1.00 30.78 188 GLU A O 1
ATOM 1329 N N . ILE A 1 189 ? 3.603 -7.436 10.856 1.00 33.06 189 ILE A N 1
ATOM 1330 C CA . ILE A 1 189 ? 3.270 -6.683 9.659 1.00 33.06 189 ILE A CA 1
ATOM 1331 C C . ILE A 1 189 ? 3.554 -7.615 8.480 1.00 33.06 189 ILE A C 1
ATOM 1333 O O . ILE A 1 189 ? 4.704 -7.963 8.258 1.00 33.06 189 ILE A O 1
ATOM 1337 N N . GLY A 1 190 ? 2.522 -8.094 7.786 1.00 34.88 190 GLY A N 1
ATOM 1338 C CA . GLY A 1 190 ? 2.698 -9.248 6.895 1.00 34.88 190 GLY A CA 1
ATOM 1339 C C . GLY A 1 190 ? 1.490 -10.166 6.754 1.00 34.88 190 GLY A C 1
ATOM 1340 O O . GLY A 1 190 ? 1.425 -10.919 5.783 1.00 34.88 190 GLY A O 1
ATOM 1341 N N . VAL A 1 191 ? 0.503 -10.092 7.658 1.00 37.22 191 VAL A N 1
ATOM 1342 C CA . VAL A 1 191 ? -0.764 -10.835 7.529 1.00 37.22 191 VAL A CA 1
ATOM 1343 C C . VAL A 1 191 ? -1.627 -10.238 6.413 1.00 37.22 191 VAL A C 1
ATOM 1345 O O . VAL A 1 191 ? -2.618 -9.542 6.621 1.00 37.22 191 VAL A O 1
ATOM 1348 N N . GLY A 1 192 ? -1.210 -10.499 5.177 1.00 36.06 192 GLY A N 1
ATOM 1349 C CA . GLY A 1 192 ? -2.053 -10.423 4.001 1.00 36.06 192 GLY A CA 1
ATOM 1350 C C . GLY A 1 192 ? -3.049 -11.566 4.011 1.00 36.06 192 GLY A C 1
ATOM 1351 O O . GLY A 1 192 ? -2.703 -12.686 3.665 1.00 36.06 192 GLY A O 1
ATOM 1352 N N . VAL A 1 193 ? -4.258 -11.206 4.428 1.00 37.03 193 VAL A N 1
ATOM 1353 C CA . VAL A 1 193 ? -5.575 -11.730 4.059 1.00 37.03 193 VAL A CA 1
ATOM 1354 C C . VAL A 1 193 ? -5.828 -13.251 4.059 1.00 37.03 193 VAL A C 1
ATOM 1356 O O . VAL A 1 193 ? -5.216 -14.035 3.340 1.00 37.03 193 VAL A O 1
ATOM 1359 N N . SER A 1 194 ? -6.935 -13.580 4.737 1.00 39.22 194 SER A N 1
ATOM 1360 C CA . SER A 1 194 ? -7.863 -14.701 4.494 1.00 39.22 194 SER A CA 1
ATOM 1361 C C . SER A 1 194 ? -7.766 -15.973 5.342 1.00 39.22 194 SER A C 1
ATOM 1363 O O . SER A 1 194 ? -8.235 -17.016 4.911 1.00 39.22 194 SER A O 1
ATOM 1365 N N . ASP A 1 195 ? -7.379 -15.879 6.615 1.00 38.53 195 ASP A N 1
ATOM 1366 C CA . ASP A 1 195 ? -7.773 -16.936 7.571 1.00 38.53 195 ASP A CA 1
ATOM 1367 C C . ASP A 1 195 ? -9.179 -16.705 8.174 1.00 38.53 195 ASP A C 1
ATOM 1369 O O . ASP A 1 195 ? -9.715 -17.578 8.854 1.00 38.53 195 ASP A O 1
ATOM 1373 N N . THR A 1 196 ? -9.818 -15.545 7.938 1.00 37.62 196 THR A N 1
ATOM 1374 C CA . THR A 1 196 ? -11.043 -15.153 8.677 1.00 37.62 196 THR A CA 1
ATOM 1375 C C . THR A 1 196 ? -12.257 -14.748 7.835 1.00 37.62 196 THR A C 1
ATOM 1377 O O . THR A 1 196 ? -13.326 -14.528 8.403 1.00 37.62 196 THR A O 1
ATOM 1380 N N . ALA A 1 197 ? -12.147 -14.639 6.509 1.00 40.62 197 ALA A N 1
ATOM 1381 C CA . ALA A 1 197 ? -13.298 -14.428 5.626 1.00 40.62 197 ALA A CA 1
ATOM 1382 C C . ALA A 1 197 ? -13.122 -15.240 4.343 1.00 40.62 197 ALA A C 1
ATOM 1384 O O . ALA A 1 197 ? -12.092 -15.132 3.680 1.00 40.62 197 ALA A O 1
ATOM 1385 N N . ALA A 1 198 ? -14.127 -16.050 4.005 1.00 44.03 198 ALA A N 1
ATOM 1386 C CA . ALA A 1 198 ? -14.157 -16.747 2.730 1.00 44.03 198 ALA A CA 1
ATOM 1387 C C . ALA A 1 198 ? -14.177 -15.707 1.603 1.00 44.03 198 ALA A C 1
ATOM 1389 O O . ALA A 1 198 ? -15.106 -14.908 1.503 1.00 44.03 198 ALA A O 1
ATOM 1390 N N . GLN A 1 199 ? -13.135 -15.709 0.779 1.00 52.84 199 GLN A N 1
ATOM 1391 C CA . GLN A 1 199 ? -13.090 -14.938 -0.455 1.00 52.84 199 GLN A CA 1
ATOM 1392 C C . GLN A 1 199 ? -13.699 -15.835 -1.527 1.00 52.84 199 GLN A C 1
ATOM 1394 O O . GLN A 1 199 ? -13.063 -16.785 -1.978 1.00 52.84 199 GLN A O 1
ATOM 1399 N N . GLU A 1 200 ? -14.959 -15.601 -1.897 1.00 46.50 200 GLU A N 1
ATOM 1400 C CA . GLU A 1 200 ? -15.587 -16.377 -2.978 1.00 46.50 200 GLU A CA 1
ATOM 1401 C C . GLU A 1 200 ? -14.958 -16.073 -4.350 1.00 46.50 200 GLU A C 1
ATOM 1403 O O . GLU A 1 200 ? -15.286 -16.717 -5.348 1.00 46.50 200 GLU A O 1
ATOM 1408 N N . ASP A 1 201 ? -14.046 -15.100 -4.421 1.00 50.19 201 ASP A N 1
ATOM 1409 C CA . ASP A 1 201 ? -13.543 -14.559 -5.663 1.00 50.19 201 ASP A CA 1
ATOM 1410 C C . ASP A 1 201 ? -12.045 -14.204 -5.673 1.00 50.19 201 ASP A C 1
ATOM 1412 O O . ASP A 1 201 ? -11.412 -13.884 -4.674 1.00 50.19 201 ASP A O 1
ATOM 1416 N N . SER A 1 202 ? -11.459 -14.276 -6.870 1.00 53.78 202 SER A N 1
ATOM 1417 C CA . SER A 1 202 ? -10.020 -14.164 -7.149 1.00 53.78 202 SER A CA 1
ATOM 1418 C C . SER A 1 202 ? -9.483 -12.719 -7.101 1.00 53.78 202 SER A C 1
ATOM 1420 O O . SER A 1 202 ? -8.783 -12.278 -8.016 1.00 53.78 202 SER A O 1
ATOM 1422 N N . GLY A 1 203 ? -9.890 -11.923 -6.107 1.00 70.44 203 GLY A N 1
ATOM 1423 C CA . GLY A 1 203 ? -9.345 -10.582 -5.866 1.00 70.44 203 GLY A CA 1
ATOM 1424 C C . GLY A 1 203 ? -7.928 -10.626 -5.286 1.00 70.44 203 GLY A C 1
ATOM 1425 O O . GLY A 1 203 ? -7.468 -11.680 -4.864 1.00 70.44 203 GLY A O 1
ATOM 1426 N N . TYR A 1 204 ? -7.240 -9.475 -5.221 1.00 80.06 204 TYR A N 1
ATOM 1427 C CA . TYR A 1 204 ? -5.910 -9.362 -4.584 1.00 80.06 204 TYR A CA 1
ATOM 1428 C C . TYR A 1 204 ? -5.881 -10.004 -3.189 1.00 80.06 204 TYR A C 1
ATOM 1430 O O . TYR A 1 204 ? -4.909 -10.641 -2.802 1.00 80.06 204 TYR A O 1
ATOM 1438 N N . TRP A 1 205 ? -6.987 -9.860 -2.467 1.00 71.81 205 TRP A N 1
ATOM 1439 C CA . TRP A 1 205 ? -7.169 -10.305 -1.097 1.00 71.81 205 TRP A CA 1
ATOM 1440 C C . TRP A 1 205 ? -7.292 -11.839 -0.953 1.00 71.81 205 TRP A C 1
ATOM 1442 O O . TRP A 1 205 ? -7.235 -12.356 0.150 1.00 71.81 205 TRP A O 1
ATOM 1452 N N . GLY A 1 206 ? -7.407 -12.595 -2.045 1.00 64.19 206 GLY A N 1
ATOM 1453 C CA . GLY A 1 206 ? -7.290 -14.059 -2.032 1.00 64.19 206 GLY A CA 1
ATOM 1454 C C . GLY A 1 206 ? -5.931 -14.572 -2.517 1.00 64.19 206 GLY A C 1
ATOM 1455 O O . GLY A 1 206 ? -5.735 -15.782 -2.606 1.00 64.19 206 GLY A O 1
ATOM 1456 N N . LEU A 1 207 ? -5.008 -13.679 -2.896 1.00 74.19 207 LEU A N 1
ATOM 1457 C CA . LEU A 1 207 ? -3.736 -14.063 -3.501 1.00 74.19 207 LEU A CA 1
ATOM 1458 C C . LEU A 1 207 ? -2.639 -14.286 -2.462 1.00 74.19 207 LEU A C 1
ATOM 1460 O O . LEU A 1 207 ? -2.565 -13.629 -1.423 1.00 74.19 207 LEU A O 1
ATOM 1464 N N . THR A 1 208 ? -1.714 -15.170 -2.814 1.00 66.81 208 THR A N 1
ATOM 1465 C CA . THR A 1 208 ? -0.451 -15.374 -2.103 1.00 66.81 208 THR A CA 1
ATOM 1466 C C . THR A 1 208 ? 0.719 -15.212 -3.072 1.00 66.81 208 THR A C 1
ATOM 1468 O O . THR A 1 208 ? 0.522 -15.096 -4.282 1.00 66.81 208 THR A O 1
ATOM 1471 N N . ALA A 1 209 ? 1.951 -15.215 -2.555 1.00 61.19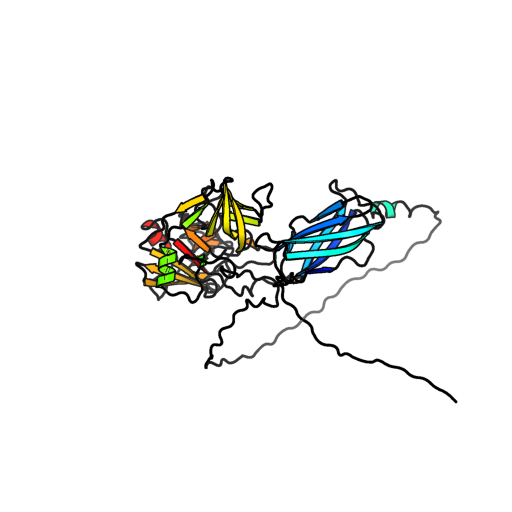 209 ALA A N 1
ATOM 1472 C CA . ALA A 1 209 ? 3.152 -15.150 -3.390 1.00 61.19 209 ALA A CA 1
ATOM 1473 C C . ALA A 1 209 ? 3.262 -16.329 -4.383 1.00 61.19 209 ALA A C 1
ATOM 1475 O O . ALA A 1 209 ? 3.893 -16.188 -5.427 1.00 61.19 209 ALA A O 1
ATOM 1476 N N . ASP A 1 210 ? 2.600 -17.453 -4.089 1.00 71.19 210 ASP A N 1
ATOM 1477 C CA . ASP A 1 210 ? 2.586 -18.657 -4.925 1.00 71.19 210 ASP A CA 1
ATOM 1478 C C . ASP A 1 210 ? 1.414 -18.695 -5.923 1.00 71.19 210 ASP A C 1
ATOM 1480 O O . ASP A 1 210 ? 1.259 -19.669 -6.665 1.00 71.19 210 ASP A O 1
ATOM 1484 N N . SER A 1 211 ? 0.567 -17.658 -5.953 1.00 80.00 211 SER A N 1
ATOM 1485 C CA . SER A 1 211 ? -0.554 -17.576 -6.892 1.00 80.00 211 SER A CA 1
ATOM 1486 C C . SER A 1 211 ? -0.077 -17.602 -8.345 1.00 80.00 211 SER A C 1
ATOM 1488 O O . SER A 1 211 ? 0.936 -17.007 -8.717 1.00 80.00 211 SER A O 1
ATOM 1490 N N . SER A 1 212 ? -0.849 -18.275 -9.195 1.00 85.44 212 SER A N 1
ATOM 1491 C CA . SER A 1 212 ? -0.547 -18.400 -10.618 1.00 85.44 212 SER A CA 1
ATOM 1492 C C . SER A 1 212 ? -0.716 -17.074 -11.366 1.00 85.44 212 SER A C 1
ATOM 1494 O O . SER A 1 212 ? -1.516 -16.214 -10.992 1.00 85.44 212 SER A O 1
ATOM 1496 N N . ASP A 1 213 ? -0.033 -16.939 -12.504 1.00 88.81 213 ASP A N 1
ATOM 1497 C CA . ASP A 1 213 ? -0.153 -15.765 -13.381 1.00 88.81 213 ASP A CA 1
ATOM 1498 C C . ASP A 1 213 ? -1.602 -15.492 -13.819 1.00 88.81 213 ASP A C 1
ATOM 1500 O O . ASP A 1 213 ? -1.999 -14.338 -13.977 1.00 88.81 213 ASP A O 1
ATOM 1504 N N . ALA A 1 214 ? -2.415 -16.542 -13.972 1.00 88.25 214 ALA A N 1
ATOM 1505 C CA . ALA A 1 214 ? -3.826 -16.416 -14.323 1.00 88.25 214 ALA A CA 1
ATOM 1506 C C . ALA A 1 214 ? -4.657 -15.793 -13.188 1.00 88.25 214 ALA A C 1
ATOM 1508 O O . ALA A 1 214 ? -5.495 -14.928 -13.447 1.00 88.25 214 ALA A O 1
ATOM 1509 N N . GLU A 1 215 ? -4.410 -16.192 -11.937 1.00 87.06 215 GLU A N 1
ATOM 1510 C CA . GLU A 1 215 ? -5.069 -15.620 -10.754 1.00 87.06 215 GLU A CA 1
ATOM 1511 C C . GLU A 1 215 ? -4.622 -14.174 -10.522 1.00 87.06 215 GLU A C 1
ATOM 1513 O O . GLU A 1 215 ? -5.451 -13.289 -10.305 1.00 87.06 215 GLU A O 1
ATOM 1518 N N . ILE A 1 216 ? -3.320 -13.908 -10.667 1.00 89.69 216 ILE A N 1
ATOM 1519 C CA . ILE A 1 216 ? -2.752 -12.558 -10.607 1.00 89.69 216 ILE A CA 1
ATOM 1520 C C . ILE A 1 216 ? -3.392 -11.660 -11.670 1.00 89.69 216 ILE A C 1
ATOM 1522 O O . ILE A 1 216 ? -3.811 -10.539 -11.377 1.00 89.69 216 ILE A O 1
ATOM 1526 N N . TRP A 1 217 ? -3.511 -12.142 -12.908 1.00 92.69 217 TRP A N 1
ATOM 1527 C CA . TRP A 1 217 ? -4.139 -11.384 -13.984 1.00 92.69 217 TRP A CA 1
ATOM 1528 C C . TRP A 1 217 ? -5.629 -11.126 -13.741 1.00 92.69 217 TRP A C 1
ATOM 1530 O O . TRP A 1 217 ? -6.117 -10.016 -13.995 1.00 92.69 217 TRP A O 1
ATOM 1540 N N . ALA A 1 218 ? -6.350 -12.118 -13.212 1.00 89.12 218 ALA A N 1
ATOM 1541 C CA . ALA A 1 218 ? -7.738 -11.946 -12.809 1.00 89.12 218 ALA A CA 1
ATOM 1542 C C . ALA A 1 218 ? -7.860 -10.817 -11.774 1.00 89.12 218 ALA A C 1
ATOM 1544 O O . ALA A 1 218 ? -8.660 -9.904 -11.968 1.00 89.12 218 ALA A O 1
ATOM 1545 N N . ALA A 1 219 ? -7.006 -10.789 -10.748 1.00 89.69 219 ALA A N 1
ATOM 1546 C CA . ALA A 1 219 ? -6.995 -9.713 -9.756 1.00 89.69 219 ALA A CA 1
ATOM 1547 C C . ALA A 1 219 ? -6.606 -8.342 -10.345 1.00 89.69 219 ALA A C 1
ATOM 1549 O O . ALA A 1 219 ? -7.209 -7.320 -9.994 1.00 89.69 219 ALA A O 1
ATOM 1550 N N . LEU A 1 220 ? -5.631 -8.301 -11.262 1.00 94.06 220 LEU A N 1
ATOM 1551 C CA . LEU A 1 220 ? -5.176 -7.074 -11.931 1.00 94.06 220 LEU A CA 1
ATOM 1552 C C . LEU A 1 220 ? -6.283 -6.396 -12.743 1.00 94.06 220 LEU A C 1
ATOM 1554 O O . LEU A 1 220 ? -6.377 -5.167 -12.758 1.00 94.06 220 LEU A O 1
ATOM 1558 N N . THR A 1 221 ? -7.131 -7.194 -13.389 1.00 93.50 221 THR A N 1
ATOM 1559 C CA . THR A 1 221 ? -8.202 -6.715 -14.277 1.00 93.50 221 THR A CA 1
ATOM 1560 C C . THR A 1 221 ? -9.573 -6.641 -13.611 1.00 93.50 221 THR A C 1
ATOM 1562 O O . THR A 1 221 ? -10.503 -6.064 -14.173 1.00 93.50 221 THR A O 1
ATOM 1565 N N . ARG A 1 222 ? -9.698 -7.167 -12.391 1.00 90.75 222 ARG A N 1
ATOM 1566 C CA . ARG A 1 222 ? -10.920 -7.111 -11.593 1.00 90.75 222 ARG A CA 1
ATOM 1567 C C . ARG A 1 222 ? -11.273 -5.680 -11.195 1.00 90.75 222 ARG A C 1
ATOM 1569 O O . ARG A 1 222 ? -10.415 -4.905 -10.774 1.00 90.75 222 ARG A O 1
ATOM 1576 N N . THR A 1 223 ? -12.558 -5.357 -11.223 1.00 92.44 223 THR A N 1
ATOM 1577 C CA . THR A 1 223 ? -13.103 -4.128 -10.647 1.00 92.44 223 THR A CA 1
ATOM 1578 C C . THR A 1 223 ? -12.652 -3.933 -9.192 1.00 92.44 223 THR A C 1
ATOM 1580 O O . THR A 1 223 ? -12.736 -4.842 -8.371 1.00 92.44 223 THR A O 1
ATOM 1583 N N . MET A 1 224 ? -12.161 -2.738 -8.871 1.00 90.88 224 MET A N 1
ATOM 1584 C CA . MET A 1 224 ? -11.643 -2.376 -7.547 1.00 90.88 224 MET A CA 1
ATOM 1585 C C . MET A 1 224 ? -12.622 -1.449 -6.822 1.00 90.88 224 MET A C 1
ATOM 1587 O O . MET A 1 224 ? -13.217 -0.569 -7.448 1.00 90.88 224 MET A O 1
ATOM 1591 N N . VAL A 1 225 ? -12.745 -1.584 -5.501 1.00 93.31 225 VAL A N 1
ATOM 1592 C CA . VAL A 1 225 ? -13.413 -0.588 -4.647 1.00 93.31 225 VAL A CA 1
ATOM 1593 C C . VAL A 1 225 ? -12.351 0.331 -4.060 1.00 93.31 225 VAL A C 1
ATOM 1595 O O . VAL A 1 225 ? -11.394 -0.143 -3.464 1.00 93.31 225 VAL A O 1
ATOM 1598 N N . SER A 1 226 ? -12.494 1.644 -4.238 1.00 92.81 226 SER A N 1
ATOM 1599 C CA . SER A 1 226 ? -11.560 2.655 -3.731 1.00 92.81 226 SER A CA 1
ATOM 1600 C C . SER A 1 226 ? -12.295 3.730 -2.941 1.00 92.81 226 SER A C 1
ATOM 1602 O O . SER A 1 226 ? -13.518 3.853 -3.010 1.00 92.81 226 SER A O 1
ATOM 1604 N N . VAL A 1 227 ? -11.543 4.584 -2.250 1.00 93.06 227 VAL A N 1
ATOM 1605 C CA . VAL A 1 227 ? -12.109 5.774 -1.605 1.00 93.06 227 VAL A CA 1
ATOM 1606 C C . VAL A 1 227 ? -12.373 6.881 -2.636 1.00 93.06 227 VAL A C 1
ATOM 1608 O O . VAL A 1 227 ? -11.534 7.140 -3.502 1.00 93.06 227 VAL A O 1
ATOM 1611 N N . ASP A 1 228 ? -13.514 7.559 -2.524 1.00 93.12 228 ASP A N 1
ATOM 1612 C CA . ASP A 1 228 ? -13.933 8.725 -3.313 1.00 93.12 228 ASP A CA 1
ATOM 1613 C C . ASP A 1 228 ? -13.718 10.048 -2.555 1.00 93.12 228 ASP A C 1
ATOM 1615 O O . ASP A 1 228 ? -14.643 10.789 -2.226 1.00 93.12 228 ASP A O 1
ATOM 1619 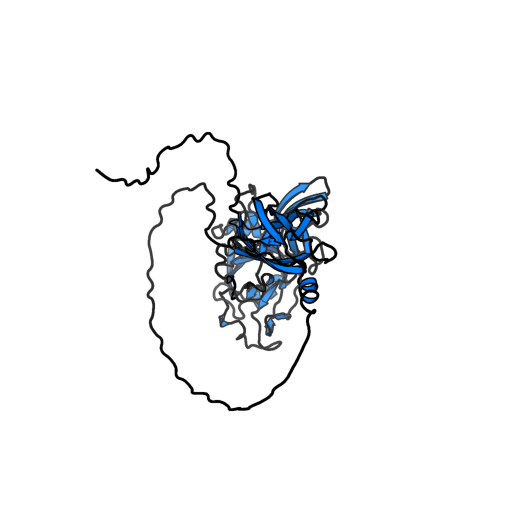N N . VAL A 1 229 ? -12.460 10.323 -2.220 1.00 89.50 229 VAL A N 1
ATOM 1620 C CA . VAL A 1 229 ? -11.983 11.628 -1.725 1.00 89.50 229 VAL A CA 1
ATOM 1621 C C . VAL A 1 229 ? -10.808 12.064 -2.589 1.00 89.50 229 VAL A C 1
ATOM 1623 O O . VAL A 1 229 ? -10.349 11.273 -3.407 1.00 89.50 229 VAL A O 1
ATOM 1626 N N . LYS A 1 230 ? -10.303 13.297 -2.467 1.00 86.81 230 LYS A N 1
ATOM 1627 C CA . LYS A 1 230 ? -9.211 13.749 -3.354 1.00 86.81 230 LYS A CA 1
ATOM 1628 C C . LYS A 1 230 ? -7.957 12.882 -3.195 1.00 86.81 230 LYS A C 1
ATOM 1630 O O . LYS A 1 230 ? -7.695 12.357 -2.124 1.00 86.81 230 LYS A O 1
ATOM 1635 N N . GLU A 1 231 ? -7.121 12.817 -4.232 1.00 84.06 231 GLU A N 1
ATOM 1636 C CA . GLU A 1 231 ? -5.898 11.989 -4.229 1.00 84.06 231 GLU A CA 1
ATOM 1637 C C . GLU A 1 231 ? -4.886 12.307 -3.113 1.00 84.06 231 GLU A C 1
ATOM 1639 O O . GLU A 1 231 ? -4.016 11.494 -2.825 1.00 84.06 231 GLU A O 1
ATOM 1644 N N . SER A 1 232 ? 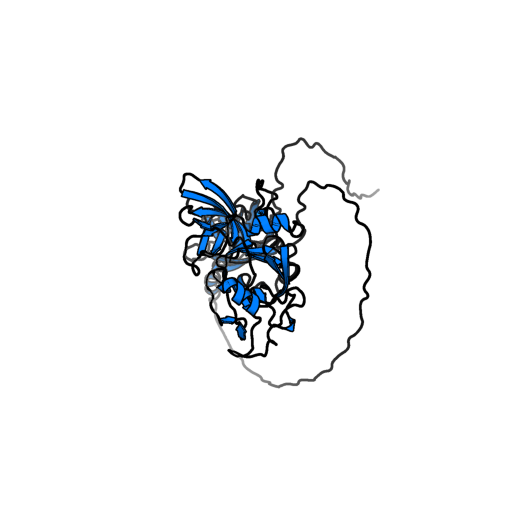-4.953 13.503 -2.524 1.00 79.19 232 SER A N 1
ATOM 1645 C CA . SER A 1 232 ? -4.101 13.935 -1.410 1.00 79.19 232 SER A CA 1
ATOM 1646 C C . SER A 1 232 ? -4.812 13.877 -0.055 1.00 79.19 232 SER A C 1
ATOM 1648 O O . SER A 1 232 ? -4.251 14.313 0.945 1.00 79.19 232 SER A O 1
ATOM 1650 N N . GLU A 1 233 ? -6.071 13.447 -0.034 1.00 87.88 233 GLU A N 1
ATOM 1651 C CA . GLU A 1 233 ? -6.889 13.293 1.164 1.00 87.88 233 GLU A CA 1
ATOM 1652 C C . GLU A 1 233 ? -6.954 11.810 1.549 1.00 87.88 233 GLU A C 1
ATOM 1654 O O . GLU A 1 233 ? -6.715 10.920 0.727 1.00 87.88 233 GLU A O 1
ATOM 1659 N N . SER A 1 234 ? -7.305 11.553 2.806 1.00 90.38 234 SER A N 1
ATOM 1660 C CA . SER A 1 234 ? -7.511 10.202 3.320 1.00 90.38 234 SER A CA 1
ATOM 1661 C C . SER A 1 234 ? -8.931 10.042 3.844 1.00 90.38 234 SER A C 1
ATOM 1663 O O . SER A 1 234 ? -9.516 10.985 4.385 1.00 90.38 234 SER A O 1
ATOM 1665 N N . ALA A 1 235 ? -9.462 8.828 3.736 1.00 92.50 235 ALA A N 1
ATOM 1666 C CA . ALA A 1 235 ? -10.584 8.390 4.556 1.00 92.50 235 ALA A CA 1
ATOM 1667 C C . ALA A 1 235 ? -10.076 7.555 5.731 1.00 92.50 235 ALA A C 1
ATOM 1669 O O . ALA A 1 235 ? -8.922 7.128 5.759 1.00 92.50 235 ALA A O 1
ATOM 1670 N N . TYR A 1 236 ? -10.946 7.351 6.714 1.00 91.88 236 TYR A N 1
ATOM 1671 C CA .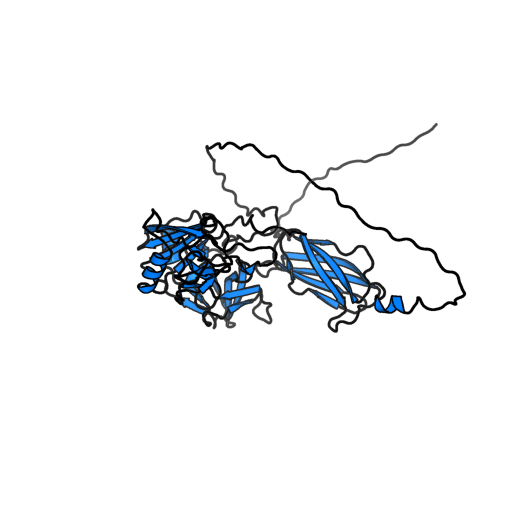 TYR A 1 236 ? -10.615 6.646 7.944 1.00 91.88 236 TYR A CA 1
ATOM 1672 C C . TYR A 1 236 ? -11.476 5.399 8.084 1.00 91.88 236 TYR A C 1
ATOM 1674 O O . TYR A 1 236 ? -12.673 5.430 7.786 1.00 91.88 236 TYR A O 1
ATOM 1682 N N . ILE A 1 237 ? -10.848 4.336 8.570 1.00 85.81 237 ILE A N 1
ATOM 1683 C CA . ILE A 1 237 ? -11.501 3.094 8.971 1.00 85.81 237 ILE A CA 1
ATOM 1684 C C . ILE A 1 237 ? -11.707 3.156 10.482 1.00 85.81 237 ILE A C 1
ATOM 1686 O O . ILE A 1 237 ? -10.836 3.632 11.212 1.00 85.81 237 ILE A O 1
ATOM 1690 N N . TYR A 1 238 ? -12.868 2.713 10.947 1.00 83.50 238 TYR A N 1
ATOM 1691 C CA . TYR A 1 238 ? -13.292 2.809 12.337 1.00 83.50 238 TYR A CA 1
ATOM 1692 C C . TYR A 1 238 ? -13.606 1.436 12.923 1.00 83.50 238 TYR A C 1
ATOM 1694 O O . TYR A 1 238 ? -14.086 0.560 12.218 1.00 83.50 238 TYR A O 1
ATOM 1702 N N . ASN A 1 239 ? -13.427 1.252 14.227 1.00 79.31 239 ASN A N 1
ATOM 1703 C CA . ASN A 1 239 ? -13.787 -0.011 14.886 1.00 79.31 239 ASN A CA 1
ATOM 1704 C C . ASN A 1 239 ? -15.302 -0.196 15.101 1.00 79.31 239 ASN A C 1
ATOM 1706 O O . ASN A 1 239 ? -15.756 -1.286 15.423 1.00 79.31 239 ASN A O 1
ATOM 1710 N N . SER A 1 240 ? -16.098 0.865 14.940 1.00 78.44 240 SER A N 1
ATOM 1711 C CA . SER A 1 240 ? -17.548 0.842 15.137 1.00 78.44 240 SER A CA 1
ATOM 1712 C C . SER A 1 240 ? -18.252 1.899 14.287 1.00 78.44 240 SER A C 1
ATOM 1714 O O . SER A 1 240 ? -17.704 2.963 13.992 1.00 78.44 240 SER A O 1
ATOM 1716 N N . THR A 1 241 ? -19.508 1.627 13.937 1.00 80.44 241 THR A N 1
ATOM 1717 C CA . THR A 1 241 ? -20.386 2.523 13.167 1.00 80.44 241 THR A CA 1
ATOM 1718 C C . THR A 1 241 ? -21.012 3.641 14.014 1.00 80.44 241 THR A C 1
ATOM 1720 O O . THR A 1 241 ? -21.557 4.609 13.472 1.00 80.44 241 THR A O 1
ATOM 1723 N N . SER A 1 242 ? -20.912 3.549 15.347 1.00 85.44 242 SER A N 1
ATOM 1724 C CA . SER A 1 242 ? -21.451 4.525 16.299 1.00 85.44 242 SER A CA 1
ATOM 1725 C C . SER A 1 242 ? -20.356 5.027 17.235 1.00 85.44 242 SER A C 1
ATOM 1727 O O . SER A 1 242 ? -19.893 4.291 18.101 1.00 85.44 242 SER A O 1
ATOM 1729 N N . LYS A 1 243 ? -19.943 6.292 17.057 1.00 77.62 243 LYS A N 1
ATOM 1730 C CA . LYS A 1 243 ? -18.834 6.926 17.804 1.00 77.62 243 LYS A CA 1
ATOM 1731 C C . LYS A 1 243 ? -17.540 6.088 17.799 1.00 77.62 243 LYS A C 1
ATOM 1733 O O . LYS A 1 243 ? -16.792 6.104 18.770 1.00 77.62 243 LYS A O 1
ATOM 1738 N N . GLY A 1 244 ? -17.294 5.359 16.709 1.00 69.56 244 GLY A N 1
ATOM 1739 C CA . GLY A 1 244 ? -16.115 4.514 16.571 1.00 69.56 244 GLY A CA 1
ATOM 1740 C C . GLY A 1 244 ? -14.813 5.305 16.609 1.00 69.56 244 GLY A C 1
ATOM 1741 O O . GLY A 1 244 ? -14.746 6.472 16.208 1.00 69.56 244 GLY A O 1
ATOM 1742 N N . LYS A 1 245 ? -13.768 4.627 17.068 1.00 73.62 245 LYS A N 1
ATOM 1743 C CA . LYS A 1 245 ? -12.384 5.101 17.084 1.00 73.62 245 LYS A CA 1
ATOM 1744 C C . LYS A 1 245 ? -11.725 4.783 15.747 1.00 73.62 245 LYS A C 1
ATOM 1746 O O . LYS A 1 245 ? -12.096 3.809 15.095 1.00 73.62 245 LYS A O 1
ATOM 1751 N N . LYS A 1 2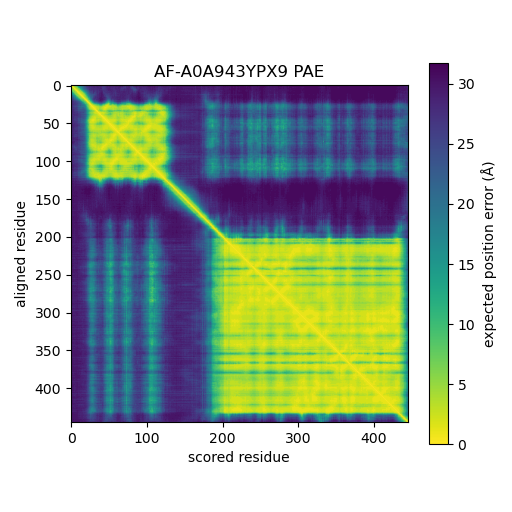46 ? -10.780 5.623 15.320 1.00 83.38 246 LYS A N 1
ATOM 1752 C CA . LYS A 1 246 ? -10.050 5.440 14.057 1.00 83.38 246 LYS A CA 1
ATOM 1753 C C . LYS A 1 246 ? -9.022 4.318 14.219 1.00 83.38 246 LYS A C 1
ATOM 1755 O O . LYS A 1 246 ? -8.181 4.409 15.101 1.00 83.38 246 LYS A O 1
ATOM 1760 N N . LEU A 1 247 ? -9.079 3.317 13.348 1.00 77.06 247 LEU A N 1
ATOM 1761 C CA . LEU A 1 247 ? -8.111 2.217 13.260 1.00 77.06 247 LEU A CA 1
ATOM 1762 C C . LEU A 1 247 ? -6.930 2.554 12.340 1.00 77.06 247 LEU A C 1
ATOM 1764 O O . LEU A 1 247 ? -5.818 2.064 12.523 1.00 77.06 247 LEU A O 1
ATOM 1768 N N . GLY A 1 248 ? -7.170 3.401 11.341 1.00 82.06 248 GLY A N 1
ATOM 1769 C CA . GLY A 1 248 ? -6.158 3.809 10.378 1.00 82.06 248 GLY A CA 1
ATOM 1770 C C . GLY A 1 248 ? -6.751 4.642 9.257 1.00 82.06 248 GLY A C 1
ATOM 1771 O O . GLY A 1 248 ? -7.975 4.830 9.172 1.00 82.06 248 GLY A O 1
ATOM 1772 N N . SER A 1 249 ? -5.878 5.158 8.402 1.00 88.94 249 SER A N 1
ATOM 1773 C CA . SER A 1 249 ? -6.279 5.902 7.218 1.00 88.94 249 SER A CA 1
ATOM 1774 C C . SER A 1 249 ? -5.935 5.164 5.932 1.00 88.94 249 SER A C 1
ATOM 1776 O O . SER A 1 249 ? -4.969 4.411 5.858 1.00 88.94 249 SER A O 1
ATOM 1778 N N . VAL A 1 250 ? -6.728 5.422 4.898 1.00 92.62 250 VAL A N 1
ATOM 1779 C CA . VAL A 1 250 ? -6.536 4.909 3.538 1.00 92.62 250 VAL A CA 1
ATOM 1780 C C . VAL A 1 250 ? -6.571 6.068 2.554 1.00 92.62 250 VAL A C 1
ATOM 1782 O O . VAL A 1 250 ? -7.328 7.028 2.723 1.00 92.62 250 VAL A O 1
ATOM 1785 N N . SER A 1 251 ? -5.698 6.015 1.555 1.00 91.38 251 SER A N 1
ATOM 1786 C CA . SER A 1 251 ? -5.504 7.106 0.600 1.00 91.38 251 SER A CA 1
ATOM 1787 C C . SER A 1 251 ? -6.650 7.222 -0.411 1.00 91.38 251 SER A C 1
ATOM 1789 O O . SER A 1 251 ? -7.188 6.224 -0.890 1.00 91.38 251 SER A O 1
ATOM 1791 N N . GLY A 1 252 ? -7.004 8.456 -0.775 1.00 88.44 252 GLY A N 1
ATOM 1792 C CA . GLY A 1 252 ? -8.064 8.750 -1.740 1.00 88.44 252 GLY A CA 1
ATOM 1793 C C . GLY A 1 252 ? -7.749 8.348 -3.184 1.00 88.44 252 GLY A C 1
ATOM 1794 O O . GLY A 1 252 ? -6.604 8.413 -3.627 1.00 88.44 252 GLY A O 1
ATOM 1795 N N . LEU A 1 253 ? -8.795 7.999 -3.942 1.00 87.38 253 LEU A N 1
ATOM 1796 C CA . LEU A 1 253 ? -8.843 7.646 -5.375 1.00 87.38 253 LEU A CA 1
ATOM 1797 C C . LEU A 1 253 ? -8.050 6.425 -5.838 1.00 87.38 253 LEU A C 1
ATOM 1799 O O . LEU A 1 253 ? -8.475 5.782 -6.800 1.00 87.38 253 LEU A O 1
ATOM 1803 N N . SER A 1 254 ? -6.900 6.150 -5.233 1.00 91.50 254 SER A N 1
ATOM 1804 C CA . SER A 1 254 ? -5.914 5.224 -5.777 1.00 91.50 254 SER A CA 1
ATOM 1805 C C . SER A 1 254 ? -5.775 3.942 -4.974 1.00 91.50 254 SER A C 1
ATOM 1807 O O . SER A 1 254 ? -5.425 2.936 -5.570 1.00 91.50 254 SER A O 1
ATOM 1809 N N . GLN A 1 255 ? -6.054 3.941 -3.670 1.00 94.44 255 GLN A N 1
ATOM 1810 C CA . GLN A 1 255 ? -5.940 2.742 -2.842 1.00 94.44 255 GLN A CA 1
ATOM 1811 C C . GLN A 1 255 ? -7.240 1.937 -2.854 1.00 94.44 255 GLN A C 1
ATOM 1813 O O . GLN A 1 255 ? -8.322 2.490 -2.630 1.00 94.44 255 GLN A O 1
ATOM 1818 N N . GLY A 1 256 ? -7.119 0.642 -3.133 1.00 92.94 256 GLY A N 1
ATOM 1819 C CA . GLY A 1 256 ? -8.220 -0.303 -3.072 1.00 92.94 256 GLY A CA 1
ATOM 1820 C C . GLY A 1 256 ? -8.476 -0.823 -1.661 1.00 92.94 256 GLY A C 1
ATOM 1821 O O . GLY A 1 256 ? -7.580 -0.854 -0.816 1.00 92.94 256 GLY A O 1
ATOM 1822 N N . LEU A 1 257 ? -9.720 -1.221 -1.426 1.00 91.56 257 LEU A N 1
ATOM 1823 C CA . LEU A 1 257 ? -10.217 -1.809 -0.187 1.00 91.56 257 LEU A CA 1
ATOM 1824 C C . LEU A 1 257 ? -10.886 -3.140 -0.519 1.00 91.56 257 LEU A C 1
ATOM 1826 O O . LEU A 1 257 ? -11.565 -3.243 -1.545 1.00 91.56 257 LEU A O 1
ATOM 1830 N N . ASN A 1 258 ? -10.773 -4.116 0.377 1.00 87.62 258 ASN A N 1
ATOM 1831 C CA . ASN A 1 258 ? -11.646 -5.277 0.323 1.00 87.62 258 ASN A CA 1
ATOM 1832 C C . ASN A 1 258 ? -13.005 -4.888 0.899 1.00 87.62 258 ASN A C 1
ATOM 1834 O O . ASN A 1 258 ? -13.087 -4.553 2.080 1.00 87.62 258 ASN A O 1
ATOM 1838 N N . LEU A 1 259 ? -14.061 -4.895 0.093 1.00 86.81 259 LEU A N 1
ATOM 1839 C CA . LEU A 1 259 ? -15.414 -4.642 0.579 1.00 86.81 259 LEU A CA 1
ATOM 1840 C C . LEU A 1 259 ? -16.042 -5.967 1.013 1.00 86.81 259 LEU A C 1
ATOM 1842 O O . LEU A 1 259 ? -16.312 -6.813 0.169 1.00 86.81 259 LEU A O 1
ATOM 1846 N N . ILE A 1 260 ? -16.274 -6.128 2.316 1.00 81.69 260 ILE A N 1
ATOM 1847 C CA . ILE A 1 260 ? -16.843 -7.354 2.891 1.00 81.69 260 ILE A CA 1
ATOM 1848 C C . ILE A 1 260 ? -18.367 -7.289 2.901 1.00 81.69 260 ILE A C 1
ATOM 1850 O O . ILE A 1 260 ? -19.039 -8.224 2.478 1.00 81.69 260 ILE A O 1
ATOM 1854 N N . GLU A 1 261 ? -18.916 -6.181 3.398 1.00 81.50 261 GLU A N 1
ATOM 1855 C CA . GLU A 1 261 ? -20.358 -6.013 3.559 1.00 81.50 261 GLU A CA 1
ATOM 1856 C C . GLU A 1 261 ? -20.741 -4.535 3.464 1.00 81.50 261 GLU A C 1
ATOM 1858 O O . GLU A 1 261 ? -20.094 -3.672 4.063 1.00 81.50 261 GLU A O 1
ATOM 1863 N N . ASP A 1 262 ? -21.829 -4.251 2.752 1.00 87.56 262 ASP A N 1
ATOM 1864 C CA . ASP A 1 262 ? -22.509 -2.959 2.792 1.00 87.56 262 ASP A CA 1
ATOM 1865 C C . ASP A 1 262 ? -23.661 -3.016 3.798 1.00 87.56 262 ASP A C 1
ATOM 1867 O O . ASP A 1 262 ? -24.572 -3.831 3.666 1.00 87.56 262 ASP A O 1
ATOM 1871 N N . LEU A 1 263 ? -23.636 -2.134 4.799 1.00 84.31 263 LEU A N 1
ATOM 1872 C CA . LEU A 1 263 ? -24.643 -2.088 5.855 1.00 84.31 263 LEU A CA 1
ATOM 1873 C C . LEU A 1 263 ? -25.717 -1.040 5.549 1.00 84.31 263 LEU A C 1
ATOM 1875 O O . LEU A 1 263 ? -25.434 0.079 5.110 1.00 84.31 263 LEU A O 1
ATOM 1879 N N . ASP A 1 264 ? -26.953 -1.334 5.948 1.00 89.38 264 ASP A N 1
ATOM 1880 C CA . ASP A 1 264 ? -28.105 -0.434 5.776 1.00 89.38 264 ASP A CA 1
ATOM 1881 C C . ASP A 1 264 ? -27.973 0.909 6.528 1.00 89.38 264 ASP A C 1
ATOM 1883 O O . ASP A 1 264 ? -28.709 1.864 6.273 1.00 89.38 264 ASP A O 1
ATOM 1887 N N . ASN A 1 265 ? -27.030 1.017 7.469 1.00 82.81 265 ASN A N 1
ATOM 1888 C CA . ASN A 1 265 ? -26.799 2.216 8.282 1.00 82.81 265 ASN A CA 1
ATOM 1889 C C . ASN A 1 265 ? -25.835 3.239 7.632 1.00 82.81 265 ASN A C 1
ATOM 1891 O O . ASN A 1 265 ? -25.426 4.207 8.286 1.00 82.81 265 ASN A O 1
ATOM 1895 N N . GLY A 1 266 ? -25.471 3.045 6.360 1.00 92.50 266 GLY A N 1
ATOM 1896 C CA . GLY A 1 266 ? -24.584 3.938 5.605 1.00 92.50 266 GLY A CA 1
ATOM 1897 C C . GLY A 1 266 ? -23.097 3.780 5.940 1.00 92.50 266 GLY A C 1
ATOM 1898 O O . GLY A 1 266 ? -22.315 4.728 5.759 1.00 92.50 266 GLY A O 1
ATOM 1899 N N . TRP A 1 267 ? -22.727 2.613 6.462 1.00 94.12 267 TRP A N 1
ATOM 1900 C CA . TRP A 1 267 ? -21.355 2.160 6.661 1.00 94.12 267 TRP A CA 1
ATOM 1901 C C . TRP A 1 267 ? -21.111 0.864 5.892 1.00 94.12 267 TRP A C 1
ATOM 1903 O O . TRP A 1 267 ? -22.037 0.110 5.626 1.00 94.12 267 TRP A O 1
ATOM 1913 N N . SER A 1 268 ? -19.854 0.596 5.578 1.00 91.44 268 SER A N 1
ATOM 1914 C CA . SER A 1 268 ? -19.426 -0.649 4.953 1.00 91.44 268 SER A CA 1
ATOM 1915 C C . SER A 1 268 ? -18.303 -1.257 5.782 1.00 91.44 268 SER A C 1
ATOM 1917 O O . SER A 1 268 ? -17.421 -0.526 6.245 1.00 91.44 268 SER A O 1
ATOM 1919 N N . LEU A 1 269 ? -18.348 -2.572 5.983 1.00 82.56 269 LEU A N 1
ATOM 1920 C CA . LEU A 1 269 ? -17.256 -3.345 6.560 1.00 82.56 269 LEU A CA 1
ATOM 1921 C C . LEU A 1 269 ? -16.212 -3.585 5.470 1.00 82.56 269 LEU A C 1
ATOM 1923 O O . LEU A 1 269 ? -16.522 -4.130 4.409 1.00 82.56 269 LEU A O 1
ATOM 1927 N N . VAL A 1 270 ? -14.980 -3.164 5.732 1.00 87.81 270 VAL A N 1
ATOM 1928 C CA . VAL A 1 270 ? -13.875 -3.240 4.780 1.00 87.81 270 VAL A CA 1
ATOM 1929 C C . VAL A 1 270 ? -12.606 -3.771 5.423 1.00 87.81 270 VAL A C 1
ATOM 1931 O O . VAL A 1 270 ? -12.430 -3.697 6.642 1.00 87.81 270 VAL A O 1
ATOM 1934 N N . GLU A 1 271 ? -11.695 -4.232 4.577 1.00 82.50 271 GLU A N 1
ATOM 1935 C CA . GLU A 1 271 ? -10.312 -4.521 4.937 1.00 82.50 271 GLU A CA 1
ATOM 1936 C C . GLU A 1 271 ? -9.351 -3.691 4.095 1.00 82.50 271 GLU A C 1
ATOM 1938 O O . GLU A 1 271 ? -9.614 -3.407 2.922 1.00 82.50 271 GLU A O 1
ATOM 1943 N N . ALA A 1 272 ? -8.239 -3.281 4.698 1.00 87.69 272 ALA A N 1
ATOM 1944 C CA . ALA A 1 272 ? -7.217 -2.507 4.015 1.00 87.69 272 ALA A CA 1
ATOM 1945 C C . ALA A 1 272 ? -5.869 -2.584 4.726 1.00 87.69 272 ALA A C 1
ATOM 1947 O O . ALA A 1 272 ? -5.797 -2.868 5.916 1.00 87.69 272 ALA A O 1
ATOM 1948 N N . TYR A 1 273 ? -4.812 -2.203 4.015 1.00 86.31 273 TYR A N 1
ATOM 1949 C CA . TYR A 1 273 ? -3.560 -1.806 4.646 1.00 86.31 273 TYR A CA 1
ATOM 1950 C C . TYR A 1 273 ? -3.577 -0.305 4.923 1.00 86.31 273 TYR A C 1
ATOM 1952 O O . TYR A 1 273 ? -3.818 0.495 4.016 1.00 86.31 273 TYR A O 1
ATOM 1960 N N . ARG A 1 274 ? -3.339 0.105 6.166 1.00 87.12 274 ARG A N 1
ATOM 1961 C CA . ARG A 1 274 ? -3.408 1.520 6.548 1.00 87.12 274 ARG A CA 1
ATOM 1962 C C . ARG A 1 274 ? -2.129 2.283 6.187 1.00 87.12 274 ARG A C 1
ATOM 1964 O O . ARG A 1 274 ? -1.047 1.709 6.094 1.00 87.12 274 ARG A O 1
ATOM 1971 N N . ASN A 1 275 ? -2.241 3.591 5.970 1.00 85.12 275 ASN A N 1
ATOM 1972 C CA . ASN A 1 275 ? -1.126 4.435 5.523 1.00 85.12 275 ASN A CA 1
ATOM 1973 C C . ASN A 1 275 ? -0.058 4.675 6.604 1.00 85.12 275 ASN A C 1
ATOM 1975 O O . ASN A 1 275 ? 1.050 5.094 6.284 1.00 85.12 275 ASN A O 1
ATOM 1979 N N . GLU A 1 276 ? -0.412 4.521 7.878 1.00 80.44 276 GLU A N 1
ATOM 1980 C CA . GLU A 1 276 ? 0.435 4.910 9.008 1.00 80.44 276 GLU A CA 1
ATOM 1981 C C . GLU A 1 276 ? 1.714 4.069 9.103 1.00 80.44 276 GLU A C 1
ATOM 1983 O O . GLU A 1 276 ? 2.782 4.598 9.413 1.00 80.44 276 GLU A O 1
ATOM 1988 N N . ASP A 1 277 ? 1.600 2.778 8.813 1.00 73.69 277 ASP A N 1
ATOM 1989 C CA . ASP A 1 277 ? 2.648 1.770 8.998 1.00 73.69 277 ASP A CA 1
ATOM 1990 C C . ASP A 1 277 ? 2.513 0.564 8.046 1.00 73.69 277 ASP A C 1
ATOM 1992 O O . ASP A 1 277 ? 3.326 -0.363 8.072 1.00 73.69 277 ASP A O 1
ATOM 1996 N N . GLY A 1 278 ? 1.483 0.553 7.196 1.00 78.88 278 GLY A N 1
ATOM 1997 C CA . GLY A 1 278 ? 1.186 -0.576 6.328 1.00 78.88 278 GLY A CA 1
ATOM 1998 C C . GLY A 1 278 ? 0.697 -1.816 7.072 1.00 78.88 278 GLY A C 1
ATOM 1999 O O . GLY A 1 278 ? 0.901 -2.913 6.552 1.00 78.88 278 GLY A O 1
ATOM 2000 N N . ALA A 1 279 ? 0.101 -1.674 8.260 1.00 75.31 279 ALA A N 1
ATOM 2001 C CA . ALA A 1 279 ? -0.588 -2.763 8.945 1.00 75.31 279 ALA A CA 1
ATOM 2002 C C . ALA A 1 279 ? -1.955 -3.044 8.311 1.00 75.31 279 ALA A C 1
ATOM 2004 O O . ALA A 1 279 ? -2.627 -2.142 7.801 1.00 75.31 279 ALA A O 1
ATOM 2005 N N . PHE A 1 280 ? -2.363 -4.308 8.356 1.00 76.50 280 PHE A N 1
ATOM 2006 C CA . PHE A 1 280 ? -3.687 -4.732 7.929 1.00 76.50 280 PHE A CA 1
ATOM 2007 C C . PHE A 1 280 ? -4.733 -4.351 8.983 1.00 76.50 280 PHE A C 1
ATOM 2009 O O . PHE A 1 280 ? -4.515 -4.526 10.178 1.00 76.50 280 PHE A O 1
ATOM 2016 N N . VAL A 1 281 ? -5.883 -3.841 8.548 1.00 72.94 281 VAL A N 1
ATOM 2017 C CA . VAL A 1 281 ? -7.009 -3.493 9.419 1.00 72.94 281 VAL A CA 1
ATOM 2018 C C . VAL A 1 281 ? -8.320 -3.973 8.814 1.00 72.94 281 VAL A C 1
ATOM 2020 O O . VAL A 1 281 ? -8.525 -3.869 7.603 1.00 72.94 281 VAL A O 1
ATOM 2023 N N . ARG A 1 282 ? -9.243 -4.423 9.671 1.00 79.69 282 ARG A N 1
ATOM 2024 C CA . ARG A 1 282 ? -10.654 -4.637 9.323 1.00 79.69 282 ARG A CA 1
ATOM 2025 C C . ARG A 1 282 ? -11.524 -3.704 10.157 1.00 79.69 282 ARG A C 1
ATOM 2027 O O . ARG A 1 282 ? -11.376 -3.628 11.372 1.00 79.69 282 ARG A O 1
ATOM 2034 N N . GLY A 1 283 ? -12.447 -2.997 9.516 1.00 81.81 283 GLY A N 1
ATOM 2035 C CA . GLY A 1 283 ? -13.355 -2.097 10.220 1.00 81.81 283 GLY A CA 1
ATOM 2036 C C . GLY A 1 283 ? -14.347 -1.403 9.301 1.00 81.81 283 GLY A C 1
ATOM 2037 O O . GLY A 1 283 ? -14.551 -1.794 8.159 1.00 81.81 283 GLY A O 1
ATOM 2038 N N . TYR A 1 284 ? -14.977 -0.351 9.804 1.00 86.62 284 TYR A N 1
ATOM 2039 C CA . TYR A 1 284 ? -16.075 0.339 9.147 1.00 86.62 284 TYR A CA 1
ATOM 2040 C C . TYR A 1 284 ? -15.623 1.641 8.493 1.00 86.62 284 TYR A C 1
ATOM 2042 O O . TYR A 1 284 ? -14.984 2.485 9.121 1.00 86.62 284 TYR A O 1
ATOM 2050 N N . ILE A 1 285 ? -16.032 1.851 7.249 1.00 93.81 285 ILE A N 1
ATOM 2051 C CA . ILE A 1 285 ? -15.872 3.108 6.513 1.00 93.81 285 ILE A CA 1
ATOM 2052 C C . ILE A 1 285 ? -17.241 3.610 6.054 1.00 93.81 285 ILE A C 1
ATOM 2054 O O . ILE A 1 285 ? -18.188 2.841 5.911 1.00 93.81 285 ILE A O 1
ATOM 2058 N N . ARG A 1 286 ? -17.399 4.920 5.854 1.00 94.44 286 ARG A N 1
ATOM 2059 C CA . ARG A 1 286 ? -18.664 5.476 5.357 1.00 94.44 286 ARG A CA 1
ATOM 2060 C C . ARG A 1 286 ? -18.900 5.013 3.919 1.00 94.44 286 ARG A C 1
ATOM 2062 O O . ARG A 1 286 ? -18.133 5.381 3.040 1.00 94.44 286 ARG A O 1
ATOM 2069 N N . THR A 1 287 ? -20.006 4.324 3.645 1.00 94.38 287 THR A N 1
ATOM 2070 C CA . THR A 1 287 ? -20.321 3.807 2.296 1.00 94.38 287 THR A CA 1
ATOM 2071 C C . THR A 1 287 ? -20.308 4.910 1.240 1.00 94.38 287 THR A C 1
ATOM 2073 O O . THR A 1 287 ? -19.789 4.742 0.145 1.00 94.38 287 THR A O 1
ATOM 2076 N N . LYS A 1 288 ? -20.791 6.109 1.595 1.00 93.69 288 LYS A N 1
ATOM 2077 C CA . LYS A 1 288 ? -20.802 7.277 0.698 1.00 93.69 288 LYS A CA 1
ATOM 2078 C C . LYS A 1 288 ? -19.416 7.777 0.265 1.00 93.69 288 LYS A C 1
ATOM 2080 O O . LYS A 1 288 ? -19.351 8.656 -0.583 1.00 93.69 288 LYS A O 1
ATOM 2085 N N . THR A 1 289 ? -18.339 7.323 0.909 1.00 93.56 289 THR A N 1
ATOM 2086 C CA . THR A 1 289 ? -16.960 7.661 0.530 1.00 93.56 289 THR A CA 1
ATOM 2087 C C . THR A 1 289 ? -16.321 6.564 -0.311 1.00 93.56 289 THR A C 1
ATOM 2089 O O . THR A 1 289 ? -15.111 6.595 -0.491 1.00 93.56 289 THR A O 1
ATOM 2092 N N . LEU A 1 290 ? -17.088 5.576 -0.776 1.00 95.19 290 LEU A N 1
ATOM 2093 C CA . LEU A 1 290 ? -16.608 4.501 -1.633 1.00 95.19 290 LEU A CA 1
ATOM 2094 C C . LEU A 1 290 ? -16.998 4.750 -3.088 1.00 95.19 290 LEU A C 1
ATOM 2096 O O . LEU A 1 290 ? -18.036 5.340 -3.388 1.00 95.19 290 LEU A O 1
ATOM 2100 N N . ARG A 1 291 ? -16.159 4.259 -3.995 1.00 93.94 291 ARG A N 1
ATOM 2101 C CA . ARG A 1 291 ? -16.404 4.241 -5.435 1.00 93.94 291 ARG A CA 1
ATOM 2102 C C . ARG A 1 291 ? -15.870 2.969 -6.062 1.00 93.94 291 ARG A C 1
ATOM 2104 O O . ARG A 1 291 ? -14.911 2.367 -5.586 1.00 93.94 291 ARG A O 1
ATOM 2111 N N . THR A 1 292 ? -16.437 2.645 -7.209 1.00 94.88 292 THR A N 1
ATOM 2112 C CA . THR A 1 292 ? -15.978 1.560 -8.067 1.00 94.88 292 THR A CA 1
ATOM 2113 C C . THR A 1 292 ? -14.974 2.078 -9.099 1.00 94.88 292 THR A C 1
ATOM 2115 O O . THR A 1 292 ? -15.112 3.182 -9.647 1.00 94.88 292 THR A O 1
ATOM 2118 N N . VAL A 1 293 ? -13.943 1.285 -9.377 1.00 94.31 293 VAL A N 1
ATOM 2119 C CA . VAL A 1 293 ? -12.897 1.585 -10.353 1.00 94.31 293 VAL A CA 1
ATOM 2120 C C . VAL A 1 293 ? -12.732 0.411 -11.301 1.00 94.31 293 VAL A C 1
ATOM 2122 O O . VAL A 1 293 ? -12.274 -0.653 -10.901 1.00 94.31 293 VAL A O 1
ATOM 2125 N N . GLU A 1 294 ? -13.035 0.642 -12.576 1.00 95.69 294 GLU A N 1
ATOM 2126 C CA . GLU A 1 294 ? -12.642 -0.278 -13.642 1.00 95.69 294 GLU A CA 1
ATOM 2127 C C . GLU A 1 294 ? -11.162 -0.054 -13.984 1.00 95.69 294 GLU A C 1
ATOM 2129 O O . GLU A 1 294 ? -10.805 1.063 -14.405 1.00 95.69 294 GLU A O 1
ATOM 2134 N N . PRO A 1 295 ? -10.291 -1.055 -13.758 1.00 96.06 295 PRO A N 1
ATOM 2135 C CA . PRO A 1 295 ? -8.877 -0.951 -14.074 1.00 96.06 295 PRO A CA 1
ATOM 2136 C C . PRO A 1 295 ? -8.630 -1.069 -15.580 1.00 96.06 295 PRO A C 1
ATOM 2138 O O . PRO A 1 295 ? -9.505 -1.406 -16.379 1.00 96.06 295 PRO A O 1
ATOM 2141 N N . ASN A 1 296 ? -7.389 -0.805 -15.971 1.00 97.19 296 ASN A N 1
ATOM 2142 C CA . ASN A 1 296 ? -6.900 -1.170 -17.287 1.00 97.19 296 ASN A CA 1
ATOM 2143 C C . ASN A 1 296 ? -6.938 -2.697 -17.467 1.00 97.19 296 ASN A C 1
ATOM 2145 O O . ASN A 1 296 ? -6.484 -3.434 -16.599 1.00 97.19 296 ASN A O 1
ATOM 2149 N N . THR A 1 297 ? -7.444 -3.160 -18.609 1.00 96.12 297 THR A N 1
ATOM 2150 C CA . THR A 1 297 ? -7.550 -4.593 -18.932 1.00 96.12 297 THR A CA 1
ATOM 2151 C C . THR A 1 297 ? -6.503 -5.072 -19.937 1.00 96.12 297 THR A C 1
ATOM 2153 O O . THR A 1 297 ? -6.508 -6.238 -20.316 1.00 96.12 297 THR A O 1
ATOM 2156 N N . LEU A 1 298 ? -5.600 -4.191 -20.378 1.00 97.81 298 LEU A N 1
ATOM 2157 C CA . LEU A 1 298 ? -4.480 -4.512 -21.266 1.00 97.81 298 LEU A CA 1
ATOM 2158 C C . LEU A 1 298 ? -3.173 -4.679 -20.485 1.00 97.81 298 LEU A C 1
ATOM 2160 O O . LEU A 1 298 ? -2.387 -5.560 -20.821 1.00 97.81 298 LEU A O 1
ATOM 2164 N N . TYR A 1 299 ? -2.958 -3.864 -19.450 1.00 98.56 299 TYR A N 1
ATOM 2165 C CA . TYR A 1 299 ? -1.755 -3.848 -18.623 1.00 98.56 299 TYR A CA 1
ATOM 2166 C C . TYR A 1 299 ? -2.074 -3.923 -17.131 1.00 98.56 299 TYR A C 1
ATOM 2168 O O . TYR A 1 299 ? -3.022 -3.298 -16.655 1.00 98.56 299 TYR A O 1
ATOM 2176 N N . GLY A 1 300 ? -1.198 -4.596 -16.390 1.00 98.12 300 GLY A N 1
ATOM 2177 C CA . GLY A 1 300 ? -1.195 -4.631 -14.932 1.00 98.12 300 GLY A CA 1
ATOM 2178 C C . GLY A 1 300 ? 0.229 -4.707 -14.384 1.00 98.12 300 GLY A C 1
ATOM 2179 O O . GLY A 1 300 ? 1.153 -5.081 -15.105 1.00 98.12 300 GLY A O 1
ATOM 2180 N N . ILE A 1 301 ? 0.426 -4.306 -13.131 1.00 98.56 301 ILE A N 1
ATOM 2181 C CA . ILE A 1 301 ? 1.739 -4.274 -12.480 1.00 98.56 301 ILE A CA 1
ATOM 2182 C C . ILE A 1 301 ? 1.658 -5.030 -11.156 1.00 98.56 301 ILE A C 1
ATOM 2184 O O . ILE A 1 301 ? 0.736 -4.813 -10.375 1.00 98.56 301 ILE A O 1
ATOM 2188 N N . VAL A 1 302 ? 2.648 -5.873 -10.885 1.00 97.38 302 VAL A N 1
ATOM 2189 C CA . VAL A 1 302 ? 2.845 -6.516 -9.584 1.00 97.38 302 VAL A CA 1
ATOM 2190 C C . VAL A 1 302 ? 4.164 -6.044 -9.004 1.00 97.38 302 VAL A C 1
ATOM 2192 O O . VAL A 1 302 ? 5.177 -6.058 -9.694 1.00 97.38 302 VAL A O 1
ATOM 2195 N N . VAL A 1 303 ? 4.152 -5.639 -7.742 1.00 97.12 303 VAL A N 1
ATOM 2196 C CA . VAL A 1 303 ? 5.339 -5.365 -6.941 1.00 97.12 303 VAL A CA 1
ATOM 2197 C C . VAL A 1 303 ? 5.423 -6.429 -5.865 1.00 97.12 303 VAL A C 1
ATOM 2199 O O . VAL A 1 303 ? 4.516 -6.559 -5.050 1.00 97.12 303 VAL A O 1
ATOM 2202 N N . ASP A 1 304 ? 6.516 -7.174 -5.867 1.00 93.25 304 ASP A N 1
ATOM 2203 C CA . ASP A 1 304 ? 6.831 -8.152 -4.837 1.00 93.25 304 ASP A CA 1
ATOM 2204 C C . ASP A 1 304 ? 7.821 -7.516 -3.858 1.00 93.25 304 ASP A C 1
ATOM 2206 O O . ASP A 1 304 ? 8.962 -7.209 -4.223 1.00 93.25 304 ASP A O 1
ATOM 2210 N N . LYS A 1 305 ? 7.375 -7.275 -2.620 1.00 90.88 305 LYS A N 1
ATOM 2211 C CA . LYS A 1 305 ? 8.222 -6.695 -1.573 1.00 90.88 305 LYS A CA 1
ATOM 2212 C C . LYS A 1 305 ? 9.241 -7.692 -1.016 1.00 90.88 305 LYS A C 1
ATOM 2214 O O . LYS A 1 305 ? 10.288 -7.257 -0.555 1.00 90.88 305 LYS A O 1
ATOM 2219 N N . ALA A 1 306 ? 9.007 -8.997 -1.064 1.00 86.50 306 ALA A N 1
ATOM 2220 C CA . ALA A 1 306 ? 10.007 -9.960 -0.606 1.00 86.50 306 ALA A CA 1
ATOM 2221 C C . ALA A 1 306 ? 11.160 -10.050 -1.617 1.00 86.50 306 ALA A C 1
ATOM 2223 O O . ALA A 1 306 ? 12.331 -9.950 -1.255 1.00 86.50 306 ALA A O 1
ATOM 2224 N N . ALA A 1 307 ? 10.824 -10.144 -2.906 1.00 91.31 307 ALA A N 1
ATOM 2225 C CA . ALA A 1 307 ? 11.804 -10.220 -3.987 1.00 91.31 307 ALA A CA 1
ATOM 2226 C C . ALA A 1 307 ? 12.377 -8.851 -4.403 1.00 91.31 307 ALA A C 1
ATOM 2228 O O . ALA A 1 307 ? 13.359 -8.802 -5.142 1.00 91.31 307 ALA A O 1
ATOM 2229 N N . GLN A 1 308 ? 11.754 -7.744 -3.976 1.00 95.88 308 GLN A N 1
ATOM 2230 C CA . GLN A 1 308 ? 12.058 -6.379 -4.428 1.00 95.88 308 GLN A CA 1
ATOM 2231 C C . GLN A 1 308 ? 12.073 -6.264 -5.957 1.00 95.88 308 GLN A C 1
ATOM 2233 O O . GLN A 1 308 ? 12.983 -5.693 -6.569 1.00 95.88 308 GLN A O 1
ATOM 2238 N N . THR A 1 309 ? 11.020 -6.790 -6.583 1.00 96.38 309 THR A N 1
ATOM 2239 C CA . THR A 1 309 ? 10.824 -6.724 -8.034 1.00 96.38 309 THR A CA 1
ATOM 2240 C C . THR A 1 309 ? 9.508 -6.052 -8.391 1.00 96.38 309 THR A C 1
ATOM 2242 O O . THR A 1 309 ? 8.542 -6.069 -7.629 1.00 96.38 309 THR A O 1
ATOM 2245 N N . LEU A 1 310 ? 9.472 -5.459 -9.580 1.00 98.19 310 LEU A N 1
ATOM 2246 C CA . LEU A 1 310 ? 8.253 -5.051 -10.257 1.00 98.19 310 LEU A CA 1
ATOM 2247 C C . LEU A 1 310 ? 8.134 -5.859 -11.544 1.00 98.19 310 LEU A C 1
ATOM 2249 O O . LEU A 1 310 ? 9.036 -5.820 -12.375 1.00 98.19 310 LEU A O 1
ATOM 2253 N N . THR A 1 311 ? 7.017 -6.558 -11.717 1.00 98.25 311 THR A N 1
ATOM 2254 C CA . THR A 1 311 ? 6.676 -7.330 -12.916 1.00 98.25 311 THR A CA 1
ATOM 2255 C C . THR A 1 311 ? 5.509 -6.671 -13.634 1.00 98.25 311 THR A C 1
ATOM 2257 O O . THR A 1 311 ? 4.507 -6.305 -13.017 1.00 98.25 311 THR A O 1
ATOM 2260 N N . VAL A 1 312 ? 5.618 -6.534 -14.951 1.00 98.62 312 VAL A N 1
ATOM 2261 C CA . VAL A 1 312 ? 4.550 -6.002 -15.796 1.00 98.62 312 VAL A CA 1
ATOM 2262 C C . VAL A 1 312 ? 3.853 -7.148 -16.507 1.00 98.62 312 VAL A C 1
ATOM 2264 O O . VAL A 1 312 ? 4.501 -7.990 -17.122 1.00 98.62 312 VAL A O 1
ATOM 2267 N N . TYR A 1 313 ? 2.526 -7.139 -16.467 1.00 98.38 313 TYR A N 1
ATOM 2268 C CA . TYR A 1 313 ? 1.667 -8.047 -17.214 1.00 98.38 313 TYR A CA 1
ATOM 2269 C C . TYR A 1 313 ? 1.033 -7.319 -18.392 1.00 98.38 313 TYR A C 1
ATOM 2271 O O . TYR A 1 313 ? 0.626 -6.158 -18.272 1.00 98.38 313 TYR A O 1
ATOM 2279 N N . LYS A 1 314 ? 0.911 -8.016 -19.521 1.00 98.00 314 LYS A N 1
ATOM 2280 C CA . LYS A 1 314 ? 0.180 -7.559 -20.699 1.00 98.00 314 LYS A CA 1
ATOM 2281 C C . LYS A 1 314 ? -0.676 -8.696 -21.243 1.00 98.00 314 LYS A C 1
ATOM 2283 O O . LYS A 1 314 ? -0.144 -9.753 -21.552 1.00 98.00 314 LYS A O 1
ATOM 2288 N N . ASN A 1 315 ? -1.982 -8.474 -21.399 1.00 95.81 315 ASN A N 1
ATOM 2289 C CA . ASN A 1 315 ? -2.927 -9.500 -21.873 1.00 95.81 315 ASN A CA 1
ATOM 2290 C C . ASN A 1 315 ? -2.831 -10.843 -21.112 1.00 95.81 315 ASN A C 1
ATOM 2292 O O . ASN A 1 315 ? -2.990 -11.904 -21.707 1.00 95.81 315 ASN A O 1
ATOM 2296 N N . GLY A 1 316 ? -2.569 -10.799 -19.804 1.00 93.12 316 GLY A N 1
ATOM 2297 C CA . GLY A 1 316 ? -2.467 -11.997 -18.965 1.00 93.12 316 GLY A CA 1
ATOM 2298 C C . GLY A 1 316 ? -1.125 -12.714 -18.972 1.00 93.12 316 GLY A C 1
ATOM 2299 O O . GLY A 1 316 ? -0.976 -13.690 -18.248 1.00 93.12 316 GLY A O 1
ATOM 2300 N N . GLU A 1 317 ? -0.134 -12.212 -19.707 1.00 95.81 317 GLU A N 1
ATOM 2301 C CA . GLU A 1 317 ? 1.218 -12.773 -19.731 1.00 95.81 317 GLU A CA 1
ATOM 2302 C C . GLU A 1 317 ? 2.223 -11.807 -19.097 1.00 95.81 317 GLU A C 1
ATOM 2304 O O . GLU A 1 317 ? 2.087 -10.583 -19.218 1.00 95.81 317 GLU A O 1
ATOM 2309 N N . ARG A 1 318 ? 3.258 -12.346 -18.443 1.00 97.38 318 ARG A N 1
ATOM 2310 C CA . ARG A 1 318 ? 4.398 -11.554 -17.961 1.00 97.38 318 ARG A CA 1
ATOM 2311 C C . ARG A 1 318 ? 5.152 -10.978 -19.160 1.00 97.38 318 ARG A C 1
ATOM 2313 O O . ARG A 1 318 ? 5.660 -11.715 -19.998 1.00 97.38 318 ARG A O 1
ATOM 2320 N N . LEU A 1 319 ? 5.225 -9.653 -19.232 1.00 97.94 319 LEU A N 1
ATOM 2321 C CA . LEU A 1 319 ? 5.940 -8.925 -20.280 1.00 97.94 319 LEU A CA 1
ATOM 2322 C C . LEU A 1 319 ? 7.421 -8.726 -19.940 1.00 97.94 319 LEU A C 1
ATOM 2324 O O . LEU A 1 319 ? 8.256 -8.679 -20.840 1.00 97.94 319 LEU A O 1
ATOM 2328 N N . GLY A 1 320 ? 7.724 -8.552 -18.656 1.00 97.75 320 GLY A N 1
ATOM 2329 C CA . GLY A 1 320 ? 9.075 -8.337 -18.158 1.00 97.75 320 GLY A CA 1
ATOM 2330 C C . GLY A 1 320 ? 9.078 -7.823 -16.725 1.00 97.75 320 GLY A C 1
ATOM 2331 O O . GLY A 1 320 ? 8.023 -7.529 -16.150 1.00 97.75 320 GLY A O 1
ATOM 2332 N N . SER A 1 321 ? 10.269 -7.684 -16.158 1.00 97.94 321 SER A N 1
ATOM 2333 C CA . SER A 1 321 ? 10.464 -7.303 -14.763 1.00 97.94 321 SER A CA 1
ATOM 2334 C C . SER A 1 321 ? 11.677 -6.397 -14.575 1.00 97.94 321 SER A C 1
ATOM 2336 O O . SER A 1 321 ? 12.604 -6.400 -15.384 1.00 97.94 321 SER A O 1
ATOM 2338 N N . CYS A 1 322 ? 11.683 -5.600 -13.508 1.00 98.06 322 CYS A N 1
ATOM 2339 C CA . CYS A 1 322 ? 12.851 -4.836 -13.077 1.00 98.06 322 CYS A CA 1
ATOM 2340 C C . CYS A 1 322 ? 12.997 -4.854 -11.552 1.00 98.06 322 CYS A C 1
ATOM 2342 O O . CYS A 1 322 ? 12.021 -5.026 -10.819 1.00 98.06 322 CYS A O 1
ATOM 2344 N N . ALA A 1 323 ? 14.218 -4.626 -11.068 1.00 97.69 323 ALA A N 1
ATOM 2345 C CA . ALA A 1 323 ? 14.467 -4.442 -9.645 1.00 97.69 323 ALA A CA 1
ATOM 2346 C C . ALA A 1 323 ? 13.844 -3.128 -9.150 1.00 97.69 323 ALA A C 1
ATOM 2348 O O . ALA A 1 323 ? 13.803 -2.123 -9.874 1.00 97.69 323 ALA A O 1
ATOM 2349 N N . VAL A 1 324 ? 13.379 -3.140 -7.904 1.00 98.31 324 VAL A N 1
ATOM 2350 C CA . VAL A 1 324 ? 12.866 -1.960 -7.208 1.00 98.31 324 VAL A CA 1
ATOM 2351 C C . VAL A 1 324 ? 13.489 -1.825 -5.824 1.00 98.31 324 VAL A C 1
ATOM 2353 O O . VAL A 1 324 ? 14.135 -2.737 -5.320 1.00 98.31 324 VAL A O 1
ATOM 2356 N N . SER A 1 325 ? 13.305 -0.665 -5.207 1.00 97.31 325 SER A N 1
ATOM 2357 C CA . SER A 1 325 ? 13.500 -0.466 -3.778 1.00 97.31 325 SER A CA 1
ATOM 2358 C C . SER A 1 325 ? 12.229 0.126 -3.187 1.00 97.31 325 SER A C 1
ATOM 2360 O O . SER A 1 325 ? 11.839 1.253 -3.504 1.00 97.31 325 SER A O 1
ATOM 2362 N N . THR A 1 326 ? 11.557 -0.656 -2.353 1.00 96.00 326 THR A N 1
ATOM 2363 C CA . THR A 1 326 ? 10.372 -0.231 -1.599 1.00 96.00 326 THR A CA 1
ATOM 2364 C C . THR A 1 326 ? 10.767 0.385 -0.258 1.00 96.00 326 THR A C 1
ATOM 2366 O O . THR A 1 326 ? 11.945 0.433 0.119 1.00 96.00 326 THR A O 1
ATOM 2369 N N . GLY A 1 327 ? 9.770 0.914 0.440 1.00 92.06 327 GLY A N 1
ATOM 2370 C CA . GLY A 1 327 ? 9.914 1.593 1.711 1.00 92.06 327 GLY A CA 1
ATOM 2371 C C . GLY A 1 327 ? 10.479 0.706 2.809 1.00 92.06 327 GLY A C 1
ATOM 2372 O O . GLY A 1 327 ? 10.043 -0.430 2.969 1.00 92.06 327 GLY A O 1
ATOM 2373 N N . LEU A 1 328 ? 11.429 1.248 3.571 1.00 86.50 328 LEU A N 1
ATOM 2374 C CA . LEU A 1 328 ? 11.927 0.643 4.800 1.00 86.50 328 LEU A CA 1
ATOM 2375 C C . LEU A 1 328 ? 11.472 1.483 5.998 1.00 86.50 328 LEU A C 1
ATOM 2377 O O . LEU A 1 328 ? 11.971 2.595 6.227 1.00 86.50 328 LEU A O 1
ATOM 2381 N N . ALA A 1 329 ? 10.522 0.945 6.761 1.00 78.75 329 ALA A N 1
ATOM 2382 C CA . ALA A 1 329 ? 10.138 1.489 8.056 1.00 78.75 329 ALA A CA 1
ATOM 2383 C C . ALA A 1 329 ? 11.309 1.465 9.051 1.00 78.75 329 ALA A C 1
ATOM 2385 O O . ALA A 1 329 ? 12.196 0.616 9.011 1.00 78.75 329 ALA A O 1
ATOM 2386 N N . THR A 1 330 ? 11.300 2.416 9.983 1.00 69.19 330 THR A N 1
ATOM 2387 C CA . THR A 1 330 ? 12.160 2.372 11.172 1.00 69.19 330 THR A CA 1
ATOM 2388 C C . THR A 1 330 ? 11.301 2.578 12.407 1.00 69.19 330 THR A C 1
ATOM 2390 O O . THR A 1 330 ? 10.234 3.179 12.298 1.00 69.19 330 THR A O 1
ATOM 2393 N N . ALA A 1 331 ? 11.794 2.197 13.588 1.00 62.41 331 ALA A N 1
ATOM 2394 C CA . ALA A 1 331 ? 11.083 2.401 14.857 1.00 62.41 331 ALA A CA 1
ATOM 2395 C C . ALA A 1 331 ? 10.571 3.844 15.063 1.00 62.41 331 ALA A C 1
ATOM 2397 O O . ALA A 1 331 ? 9.564 4.071 15.720 1.00 62.41 331 ALA A O 1
ATOM 2398 N N . LYS A 1 332 ? 11.249 4.841 14.476 1.00 62.47 332 LYS A N 1
ATOM 2399 C CA . LYS A 1 332 ? 10.845 6.254 14.549 1.00 62.47 332 LYS A CA 1
ATOM 2400 C C . LYS A 1 332 ? 9.905 6.693 13.418 1.00 62.47 332 LYS A C 1
ATOM 2402 O O . LYS A 1 332 ? 9.215 7.700 13.550 1.00 62.47 332 LYS A O 1
ATOM 2407 N N . TYR A 1 333 ? 9.932 6.013 12.276 1.00 69.81 333 TYR A N 1
ATOM 2408 C CA . TYR A 1 333 ? 9.265 6.452 11.052 1.00 69.81 333 TYR A CA 1
ATOM 2409 C C . TYR A 1 333 ? 8.581 5.272 10.354 1.00 69.81 333 TYR A C 1
ATOM 2411 O O . TYR A 1 333 ? 9.006 4.850 9.278 1.00 69.81 333 TYR A O 1
ATOM 2419 N N . LEU A 1 334 ? 7.512 4.759 10.965 1.00 73.81 334 LEU A N 1
ATOM 2420 C CA . LEU A 1 334 ? 6.731 3.633 10.438 1.00 73.81 334 LEU A CA 1
ATOM 2421 C C . LEU A 1 334 ? 6.083 3.945 9.080 1.00 73.81 334 LEU A C 1
ATOM 2423 O O . LEU A 1 334 ? 6.123 3.121 8.175 1.00 73.81 334 LEU A O 1
ATOM 2427 N N . HIS A 1 335 ? 5.643 5.188 8.871 1.00 74.50 335 HIS A N 1
ATOM 2428 C CA . HIS A 1 335 ? 5.053 5.658 7.606 1.00 74.50 335 HIS A CA 1
ATOM 2429 C C . HIS A 1 335 ? 5.995 5.587 6.389 1.00 74.50 335 HIS A C 1
ATOM 2431 O O . HIS A 1 335 ? 5.594 5.919 5.272 1.00 74.50 335 HIS A O 1
ATOM 2437 N N . ARG A 1 336 ? 7.271 5.231 6.590 1.00 83.56 336 ARG A N 1
ATOM 2438 C CA . ARG A 1 336 ? 8.216 4.959 5.500 1.00 83.56 336 ARG A CA 1
ATOM 2439 C C . ARG A 1 336 ? 8.027 3.590 4.877 1.00 83.56 336 ARG A C 1
ATOM 2441 O O . ARG A 1 336 ? 8.647 3.344 3.850 1.00 83.56 336 ARG A O 1
ATOM 2448 N N . GLU A 1 337 ? 7.234 2.718 5.479 1.00 86.44 337 GLU A N 1
ATOM 2449 C CA . GLU A 1 337 ? 6.839 1.475 4.841 1.00 86.44 337 GLU A CA 1
ATOM 2450 C C . GLU A 1 337 ? 6.069 1.760 3.547 1.00 86.44 337 GLU A C 1
ATOM 2452 O O . GLU A 1 337 ? 5.331 2.741 3.458 1.00 86.44 337 GLU A O 1
ATOM 2457 N N . THR A 1 338 ? 6.240 0.907 2.536 1.00 92.75 338 THR A N 1
ATOM 2458 C CA . THR A 1 338 ? 5.307 0.858 1.405 1.00 92.75 338 THR A CA 1
ATOM 2459 C C . THR A 1 338 ? 4.180 -0.106 1.777 1.00 92.75 338 THR A C 1
ATOM 2461 O O . THR A 1 338 ? 4.439 -1.312 1.849 1.00 92.75 338 THR A O 1
ATOM 2464 N N . PRO A 1 339 ? 2.942 0.371 2.008 1.00 89.19 339 PRO A N 1
ATOM 2465 C CA . PRO A 1 339 ? 1.847 -0.523 2.352 1.00 89.19 339 PRO A CA 1
ATOM 2466 C C . PRO A 1 339 ? 1.578 -1.509 1.209 1.00 89.19 339 PRO A C 1
ATOM 2468 O O . PRO A 1 339 ? 1.656 -1.150 0.031 1.00 89.19 339 PRO A O 1
ATOM 2471 N N . ALA A 1 340 ? 1.300 -2.759 1.572 1.00 89.88 340 ALA A N 1
ATOM 2472 C CA . ALA A 1 340 ? 0.800 -3.756 0.637 1.00 89.88 340 ALA A CA 1
ATOM 2473 C C . ALA A 1 340 ? -0.651 -3.428 0.239 1.00 89.88 340 ALA A C 1
ATOM 2475 O O . ALA A 1 340 ? -1.289 -2.560 0.835 1.00 89.88 340 ALA A O 1
ATOM 2476 N N . GLY A 1 341 ? -1.187 -4.099 -0.777 1.00 91.38 341 GLY A N 1
ATOM 2477 C CA . GLY A 1 341 ? -2.557 -3.867 -1.236 1.00 91.38 341 GLY A CA 1
ATOM 2478 C C . GLY A 1 341 ? -2.692 -3.773 -2.747 1.00 91.38 341 GLY A C 1
ATOM 2479 O O . GLY A 1 341 ? -1.734 -3.942 -3.500 1.00 91.38 341 GLY A O 1
ATOM 2480 N N . GLU A 1 342 ? -3.900 -3.448 -3.197 1.00 93.12 342 GLU A N 1
ATOM 2481 C CA . GLU A 1 342 ? -4.160 -3.097 -4.589 1.00 93.12 342 GLU A CA 1
ATOM 2482 C C . GLU A 1 342 ? -4.297 -1.579 -4.758 1.00 93.12 342 GLU A C 1
ATOM 2484 O O . GLU A 1 342 ? -4.902 -0.885 -3.938 1.00 93.12 342 GLU A O 1
ATOM 2489 N N . TYR A 1 343 ? -3.727 -1.056 -5.839 1.00 96.38 343 TYR A N 1
ATOM 2490 C CA . TYR A 1 343 ? -3.689 0.369 -6.137 1.00 96.38 343 TYR A CA 1
ATOM 2491 C C . TYR A 1 343 ? -3.992 0.644 -7.604 1.00 96.38 343 TYR A C 1
ATOM 2493 O O . TYR A 1 343 ? -3.787 -0.198 -8.471 1.00 96.38 343 TYR A O 1
ATOM 2501 N N . ILE A 1 344 ? -4.405 1.867 -7.913 1.00 95.69 344 ILE A N 1
ATOM 2502 C CA . ILE A 1 344 ? -4.578 2.367 -9.273 1.00 95.69 344 ILE A CA 1
ATOM 2503 C C . ILE A 1 344 ? -3.674 3.572 -9.497 1.00 95.69 344 ILE A C 1
ATOM 2505 O O . ILE A 1 344 ? -3.652 4.521 -8.716 1.00 95.69 344 ILE A O 1
ATOM 2509 N N . THR A 1 345 ? -2.954 3.557 -10.615 1.00 96.44 345 THR A N 1
ATOM 2510 C CA . THR A 1 345 ? -2.208 4.728 -11.092 1.00 96.44 345 THR A CA 1
ATOM 2511 C C . THR A 1 345 ? -3.130 5.935 -11.299 1.00 96.44 345 THR A C 1
ATOM 2513 O O . THR A 1 345 ? -4.149 5.851 -11.992 1.00 96.44 345 THR A O 1
ATOM 2516 N N . VAL A 1 346 ? -2.758 7.076 -10.710 1.00 93.50 346 VAL A N 1
ATOM 2517 C CA . VAL A 1 346 ? -3.505 8.341 -10.814 1.00 93.50 346 VAL A CA 1
ATOM 2518 C C . VAL A 1 346 ? -2.645 9.441 -11.449 1.00 93.50 346 VAL A C 1
ATOM 2520 O O . VAL A 1 346 ? -2.352 9.384 -12.645 1.00 93.50 346 VAL A O 1
ATOM 2523 N N . THR A 1 347 ? -2.238 10.464 -10.698 1.00 93.56 347 THR A N 1
ATOM 2524 C CA . THR A 1 347 ? -1.525 11.620 -11.245 1.00 93.56 347 THR A CA 1
ATOM 2525 C C . THR A 1 347 ? -0.062 11.323 -11.568 1.00 93.56 347 THR A C 1
ATOM 2527 O O . THR A 1 347 ? 0.707 10.829 -10.744 1.00 93.56 347 THR A O 1
ATOM 2530 N N . ARG A 1 348 ? 0.341 11.728 -12.775 1.00 94.50 348 ARG A N 1
ATOM 2531 C CA . ARG A 1 348 ? 1.727 11.780 -13.253 1.00 94.50 348 ARG A CA 1
ATOM 2532 C C . ARG A 1 348 ? 2.351 13.122 -12.855 1.00 94.50 348 ARG A C 1
ATOM 2534 O O . ARG A 1 348 ? 1.877 14.172 -13.280 1.00 94.50 348 ARG A O 1
ATOM 2541 N N . ARG A 1 349 ? 3.391 13.098 -12.019 1.00 92.88 349 ARG A N 1
ATOM 2542 C CA . ARG A 1 349 ? 4.011 14.283 -11.388 1.00 92.88 349 ARG A CA 1
ATOM 2543 C C . ARG A 1 349 ? 5.345 14.690 -12.027 1.00 92.88 349 ARG A C 1
ATOM 2545 O O . ARG A 1 349 ? 5.828 15.790 -11.769 1.00 92.88 349 ARG A O 1
ATOM 2552 N N . GLY A 1 350 ? 5.931 13.846 -12.878 1.00 93.69 350 GLY A N 1
ATOM 2553 C CA . GLY A 1 350 ? 7.221 14.118 -13.514 1.00 93.69 350 GLY A CA 1
ATOM 2554 C C . GLY A 1 350 ? 8.362 13.994 -12.507 1.00 93.69 350 GLY A C 1
ATOM 2555 O O . GLY A 1 350 ? 8.669 12.882 -12.082 1.00 93.69 350 GLY A O 1
ATOM 2556 N N . THR A 1 351 ? 8.974 15.110 -12.108 1.00 95.50 351 THR A N 1
ATOM 2557 C CA . THR A 1 351 ? 10.103 15.122 -11.161 1.00 95.50 351 THR A CA 1
ATOM 2558 C C . THR A 1 351 ? 9.673 15.611 -9.780 1.00 95.50 351 THR A C 1
ATOM 2560 O O . THR A 1 351 ? 9.126 16.709 -9.668 1.00 95.50 351 THR A O 1
ATOM 2563 N N . ILE A 1 352 ? 9.991 14.850 -8.729 1.00 92.88 352 ILE A N 1
ATOM 2564 C CA . ILE A 1 352 ? 9.768 15.227 -7.322 1.00 92.88 352 ILE A CA 1
ATOM 2565 C C . ILE A 1 352 ? 11.067 15.141 -6.517 1.00 92.88 352 ILE A C 1
ATOM 2567 O O . ILE A 1 352 ? 12.009 14.454 -6.910 1.00 92.88 352 ILE A O 1
ATOM 2571 N N . GLU A 1 353 ? 11.099 15.809 -5.368 1.00 91.06 353 GLU A N 1
ATOM 2572 C CA . GLU A 1 353 ? 12.121 15.569 -4.350 1.00 91.06 353 GLU A CA 1
ATOM 2573 C C . GLU A 1 353 ? 11.848 14.238 -3.642 1.00 91.06 353 GLU A C 1
ATOM 2575 O O . GLU A 1 353 ? 10.717 13.954 -3.246 1.00 91.06 353 GLU A O 1
ATOM 2580 N N . ASN A 1 354 ? 12.881 13.411 -3.496 1.00 86.31 354 ASN A N 1
ATOM 2581 C CA . ASN A 1 354 ? 12.783 12.086 -2.892 1.00 86.31 354 ASN A CA 1
ATOM 2582 C C . ASN A 1 354 ? 14.101 11.728 -2.198 1.00 86.31 354 ASN A C 1
ATOM 2584 O O . ASN A 1 354 ? 15.165 11.815 -2.804 1.00 86.31 354 ASN A O 1
ATOM 2588 N N . ALA A 1 355 ? 14.032 11.337 -0.923 1.00 77.19 355 ALA A N 1
ATOM 2589 C CA . ALA A 1 355 ? 15.180 10.885 -0.127 1.00 77.19 355 ALA A CA 1
ATOM 2590 C C . ALA A 1 355 ? 16.418 11.820 -0.136 1.00 77.19 355 ALA A C 1
ATOM 2592 O O . ALA A 1 355 ? 17.543 11.355 0.005 1.00 77.19 355 ALA A O 1
ATOM 2593 N N . GLY A 1 356 ? 16.226 13.140 -0.255 1.00 83.06 356 GLY A N 1
ATOM 2594 C CA . GLY A 1 356 ? 17.331 14.113 -0.326 1.00 83.06 356 GLY A CA 1
ATOM 2595 C C . GLY A 1 356 ? 17.916 14.317 -1.730 1.00 83.06 356 GLY A C 1
ATOM 2596 O O . GLY A 1 356 ? 18.861 15.085 -1.884 1.00 83.06 356 GLY A O 1
ATOM 2597 N N . GLY A 1 357 ? 17.339 13.671 -2.744 1.00 92.94 357 GLY A N 1
ATOM 2598 C CA . GLY A 1 357 ? 17.626 13.872 -4.161 1.00 92.94 357 GLY A CA 1
ATOM 2599 C C . GLY A 1 357 ? 16.357 14.136 -4.972 1.00 92.94 357 GLY A C 1
ATOM 2600 O O . GLY A 1 357 ? 15.350 14.619 -4.449 1.00 92.94 357 GLY A O 1
ATOM 2601 N N . TYR A 1 358 ? 16.403 13.813 -6.265 1.00 95.88 358 TYR A N 1
ATOM 2602 C CA . TYR A 1 358 ? 15.319 14.064 -7.215 1.00 95.88 358 TYR A CA 1
ATOM 2603 C C . TYR A 1 358 ? 14.999 12.816 -8.032 1.00 95.88 358 TYR A C 1
ATOM 2605 O O . TYR A 1 358 ? 15.847 12.343 -8.790 1.00 95.88 358 TYR A O 1
ATOM 2613 N N . SER A 1 359 ? 13.765 12.332 -7.922 1.00 96.75 359 SER A N 1
ATOM 2614 C CA . SER A 1 359 ? 13.252 11.207 -8.706 1.00 96.75 359 SER A CA 1
ATOM 2615 C C . SER A 1 359 ? 12.426 11.715 -9.881 1.00 96.75 359 SER A C 1
ATOM 2617 O O . SER A 1 359 ? 11.568 12.585 -9.704 1.00 96.75 359 SER A O 1
ATOM 2619 N N . LYS A 1 360 ? 12.667 11.174 -11.078 1.00 97.00 360 LYS A N 1
ATOM 2620 C CA . LYS A 1 360 ? 11.850 11.418 -12.275 1.00 97.00 360 LYS A CA 1
ATOM 2621 C C . LYS A 1 360 ? 10.766 10.354 -12.430 1.00 97.00 360 LYS A C 1
ATOM 2623 O O . LYS A 1 360 ? 10.685 9.411 -11.643 1.00 97.00 360 LYS A O 1
ATOM 2628 N N . TYR A 1 361 ? 9.953 10.522 -13.474 1.00 97.50 361 TYR A N 1
ATOM 2629 C CA . TYR A 1 361 ? 8.985 9.521 -13.924 1.00 97.50 361 TYR A CA 1
ATOM 2630 C C . TYR A 1 361 ? 7.965 9.145 -12.840 1.00 97.50 361 TYR A C 1
ATOM 2632 O O . TYR A 1 361 ? 7.519 8.010 -12.737 1.00 97.50 361 TYR A O 1
ATOM 2640 N N . THR A 1 362 ? 7.606 10.121 -12.005 1.00 97.31 362 THR A N 1
ATOM 2641 C CA . THR A 1 362 ? 6.828 9.888 -10.785 1.00 97.31 362 THR A CA 1
ATOM 2642 C C . THR A 1 362 ? 5.337 9.739 -11.075 1.00 97.31 362 THR A C 1
ATOM 2644 O O . THR A 1 362 ? 4.690 10.654 -11.593 1.00 97.31 362 THR A O 1
ATOM 2647 N N . ILE A 1 363 ? 4.769 8.592 -10.714 1.00 97.25 363 ILE A N 1
ATOM 2648 C CA . ILE A 1 363 ? 3.348 8.265 -10.870 1.00 97.25 363 ILE A CA 1
ATOM 2649 C C . ILE A 1 363 ? 2.782 7.975 -9.491 1.00 97.25 363 ILE A C 1
ATOM 2651 O O . ILE A 1 363 ? 3.272 7.101 -8.780 1.00 97.25 363 ILE A O 1
ATOM 2655 N N . ARG A 1 364 ? 1.746 8.708 -9.101 1.00 94.62 364 ARG A N 1
ATOM 2656 C CA . ARG A 1 364 ? 1.079 8.512 -7.817 1.00 94.62 364 ARG A CA 1
ATOM 2657 C C . ARG A 1 364 ? 0.272 7.211 -7.840 1.00 94.62 364 ARG A C 1
ATOM 2659 O O . ARG A 1 364 ? -0.532 7.005 -8.750 1.00 94.62 364 ARG A O 1
ATOM 2666 N N . ILE A 1 365 ? 0.476 6.383 -6.816 1.00 92.44 365 ILE A N 1
ATOM 2667 C CA . ILE A 1 365 ? -0.314 5.168 -6.541 1.00 92.44 365 ILE A CA 1
ATOM 2668 C C . ILE A 1 365 ? -0.999 5.225 -5.170 1.00 92.44 365 ILE A C 1
ATOM 2670 O O . ILE A 1 365 ? -1.976 4.527 -4.937 1.00 92.44 365 ILE A O 1
ATOM 2674 N N . SER A 1 366 ? -0.540 6.099 -4.273 1.00 86.50 366 SER A N 1
ATOM 2675 C CA . SER A 1 366 ? -1.149 6.364 -2.967 1.00 86.50 366 SER A CA 1
ATOM 2676 C C . SER A 1 366 ? -0.908 7.828 -2.566 1.00 86.50 366 SER A C 1
ATOM 2678 O O . SER A 1 366 ? -0.120 8.533 -3.206 1.00 86.50 366 SER A O 1
ATOM 2680 N N . GLY A 1 367 ? -1.586 8.323 -1.529 1.00 78.44 367 GLY A N 1
ATOM 2681 C CA . GLY A 1 367 ? -1.584 9.734 -1.126 1.00 78.44 367 GLY A CA 1
ATOM 2682 C C . GLY A 1 367 ? -0.180 10.307 -0.910 1.00 78.44 367 GLY A C 1
ATOM 2683 O O . GLY A 1 367 ? 0.073 11.464 -1.252 1.00 78.44 367 GLY A O 1
ATOM 2684 N N . ASN A 1 368 ? 0.768 9.476 -0.469 1.00 79.06 368 ASN A N 1
ATOM 2685 C CA . ASN A 1 368 ? 2.174 9.856 -0.303 1.00 79.06 368 ASN A CA 1
ATOM 2686 C C . ASN A 1 368 ? 3.174 8.986 -1.078 1.00 79.06 368 ASN A C 1
ATOM 2688 O O . ASN A 1 368 ? 4.358 9.320 -1.084 1.00 79.06 368 ASN A O 1
ATOM 2692 N N . TYR A 1 369 ? 2.724 7.923 -1.753 1.00 90.25 369 TYR A N 1
ATOM 2693 C CA . TYR A 1 369 ? 3.618 6.957 -2.397 1.00 90.25 369 TYR A CA 1
ATOM 2694 C C . TYR A 1 369 ? 3.508 6.984 -3.919 1.00 90.25 369 TYR A C 1
ATOM 2696 O O . TYR A 1 369 ? 2.417 7.065 -4.504 1.00 90.25 369 TYR A O 1
ATOM 2704 N N . TYR A 1 370 ? 4.670 6.893 -4.558 1.00 95.88 370 TYR A N 1
ATOM 2705 C CA . TYR A 1 370 ? 4.827 6.962 -6.002 1.00 95.88 370 TYR A CA 1
ATOM 2706 C C . TYR A 1 370 ? 5.603 5.750 -6.523 1.00 95.88 370 TYR A C 1
ATOM 2708 O O . TYR A 1 370 ? 6.527 5.273 -5.865 1.00 95.88 370 TYR A O 1
ATOM 2716 N N . LEU A 1 371 ? 5.272 5.316 -7.740 1.00 98.19 371 LEU A N 1
ATOM 2717 C CA . LEU A 1 371 ? 6.245 4.670 -8.619 1.00 98.19 371 LEU A CA 1
ATOM 2718 C C . LEU A 1 371 ? 7.170 5.777 -9.130 1.00 98.19 371 LEU A C 1
ATOM 2720 O O . LEU A 1 371 ? 6.675 6.776 -9.659 1.00 98.19 371 LEU A O 1
ATOM 2724 N N . CYS A 1 372 ? 8.480 5.658 -8.958 1.00 97.94 372 CYS A N 1
ATOM 2725 C CA . CYS A 1 372 ? 9.412 6.681 -9.431 1.00 97.94 372 CYS A CA 1
ATOM 2726 C C . CYS A 1 372 ? 10.806 6.128 -9.705 1.00 97.94 372 CYS A C 1
ATOM 2728 O O . CYS A 1 372 ? 11.203 5.142 -9.109 1.00 97.94 372 CYS A O 1
ATOM 2730 N N . GLU A 1 373 ? 11.592 6.792 -10.546 1.00 97.94 373 GLU A N 1
ATOM 2731 C CA . GLU A 1 373 ? 13.012 6.459 -10.712 1.00 97.94 373 GLU A CA 1
ATOM 2732 C C . GLU A 1 373 ? 13.776 6.589 -9.383 1.00 97.94 373 GLU A C 1
ATOM 2734 O O . GLU A 1 373 ? 13.457 7.465 -8.566 1.00 97.94 373 GLU A O 1
ATOM 2739 N N . ILE A 1 374 ? 14.803 5.764 -9.165 1.00 97.12 374 ILE A N 1
ATOM 2740 C CA . ILE A 1 374 ? 15.775 6.002 -8.089 1.00 97.12 374 ILE A CA 1
ATOM 2741 C C . ILE A 1 374 ? 16.295 7.457 -8.128 1.00 97.12 374 ILE A C 1
ATOM 2743 O O . ILE A 1 374 ? 16.492 8.031 -9.203 1.00 97.12 374 ILE A O 1
ATOM 2747 N N . PRO A 1 375 ? 16.458 8.115 -6.968 1.00 96.75 375 PRO A N 1
ATOM 2748 C CA . PRO A 1 375 ? 16.750 9.541 -6.920 1.00 96.75 375 PRO A CA 1
ATOM 2749 C C . PRO A 1 375 ? 18.164 9.869 -7.407 1.00 96.75 375 PRO A C 1
ATOM 2751 O O . PRO A 1 375 ? 19.134 9.187 -7.090 1.00 96.75 375 PRO A O 1
ATOM 2754 N N . THR A 1 376 ? 18.281 11.002 -8.098 1.00 96.81 376 THR A N 1
ATOM 2755 C CA . THR A 1 376 ? 19.564 11.614 -8.467 1.00 96.81 376 THR A CA 1
ATOM 2756 C C . THR A 1 376 ? 20.002 12.676 -7.460 1.00 96.81 376 THR A C 1
ATOM 2758 O O . THR A 1 376 ? 19.162 13.344 -6.852 1.00 96.81 376 THR A O 1
ATOM 2761 N N . THR A 1 377 ? 21.310 12.916 -7.326 1.00 95.44 377 THR A N 1
ATOM 2762 C CA . THR A 1 377 ? 21.858 13.943 -6.407 1.00 95.44 377 THR A CA 1
ATOM 2763 C C . THR A 1 377 ? 21.494 15.384 -6.777 1.00 95.44 377 THR A C 1
ATOM 2765 O O . THR A 1 377 ? 21.546 16.284 -5.937 1.00 95.44 377 THR A O 1
ATOM 2768 N N . LYS A 1 378 ? 21.101 15.634 -8.030 1.00 93.81 378 LYS A N 1
ATOM 2769 C CA . LYS A 1 378 ? 20.717 16.958 -8.541 1.00 93.81 378 LYS A CA 1
ATOM 2770 C C . LYS A 1 378 ? 19.493 16.848 -9.429 1.00 93.81 378 LYS A C 1
ATOM 2772 O O . LYS A 1 378 ? 19.338 15.874 -10.155 1.00 93.81 378 LYS A O 1
ATOM 2777 N N . LYS A 1 379 ? 18.679 17.901 -9.475 1.00 91.00 379 LYS A N 1
ATOM 2778 C CA . LYS A 1 379 ? 17.556 17.978 -10.413 1.00 91.00 379 LYS A CA 1
ATOM 2779 C C . LYS A 1 379 ? 18.067 17.819 -11.850 1.00 91.00 379 LYS A C 1
ATOM 2781 O O . LYS A 1 379 ? 18.920 18.586 -12.288 1.00 91.00 379 LYS A O 1
ATOM 2786 N N . ASN A 1 380 ? 17.532 16.835 -12.574 1.00 87.44 380 ASN A N 1
ATOM 2787 C CA . ASN A 1 380 ? 17.979 16.428 -13.916 1.00 87.44 380 ASN A CA 1
ATOM 2788 C C . ASN A 1 380 ? 19.419 15.883 -13.987 1.00 87.44 380 ASN A C 1
ATOM 2790 O O . ASN A 1 380 ? 20.028 15.909 -15.057 1.00 87.44 380 ASN A O 1
ATOM 2794 N N . GLY A 1 381 ? 19.951 15.386 -12.869 1.00 90.38 381 GLY A N 1
ATOM 2795 C CA . GLY A 1 381 ? 21.237 14.703 -12.809 1.00 90.38 381 GLY A CA 1
ATOM 2796 C C . GLY A 1 381 ? 21.215 13.315 -13.454 1.00 90.38 381 GLY A C 1
ATOM 2797 O O . GLY A 1 381 ? 20.205 12.880 -14.009 1.00 90.38 381 GLY A O 1
ATOM 2798 N N . LYS A 1 382 ? 22.367 12.647 -13.377 1.00 93.88 382 LYS A N 1
ATOM 2799 C CA . LYS A 1 382 ? 22.593 11.251 -13.801 1.00 93.88 382 LY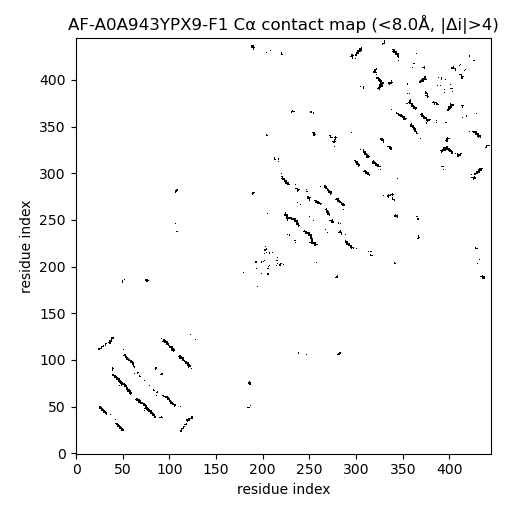S A CA 1
ATOM 2800 C C . LYS A 1 382 ? 23.394 10.453 -12.763 1.00 93.88 382 LYS A C 1
ATOM 2802 O O . LYS A 1 382 ? 23.925 9.398 -13.063 1.00 93.88 382 LYS A O 1
ATOM 2807 N N . ASP A 1 383 ? 23.571 11.037 -11.584 1.00 96.38 383 ASP A N 1
ATOM 2808 C CA . ASP A 1 383 ? 24.295 10.444 -10.469 1.00 96.38 383 ASP A CA 1
ATOM 2809 C C . ASP A 1 383 ? 23.257 9.856 -9.516 1.00 96.38 383 ASP A C 1
ATOM 2811 O O . ASP A 1 383 ? 22.562 10.612 -8.830 1.00 96.38 383 ASP A O 1
ATOM 2815 N N . PHE A 1 384 ? 23.125 8.531 -9.560 1.00 96.12 384 PHE A N 1
ATOM 2816 C CA . PHE A 1 384 ? 22.127 7.736 -8.843 1.00 96.12 384 PHE A CA 1
ATOM 2817 C C . PHE A 1 384 ? 22.664 7.122 -7.542 1.00 96.12 384 PHE A C 1
ATOM 2819 O O . PHE A 1 384 ? 21.961 6.356 -6.880 1.00 96.12 384 PHE A O 1
ATOM 2826 N N . SER A 1 385 ? 23.869 7.523 -7.122 1.00 94.69 385 SER A N 1
ATOM 2827 C CA . SER A 1 385 ? 24.581 6.986 -5.952 1.00 94.69 385 SER A CA 1
ATOM 2828 C C . SER A 1 385 ? 23.810 7.052 -4.625 1.00 94.69 385 SER A C 1
ATOM 2830 O O . SER A 1 385 ? 24.188 6.391 -3.664 1.00 94.69 385 SER A O 1
ATOM 2832 N N . ILE A 1 386 ? 22.710 7.812 -4.551 1.00 92.94 386 ILE A N 1
ATOM 2833 C CA . ILE A 1 386 ? 21.822 7.850 -3.380 1.00 92.94 386 ILE A CA 1
ATOM 2834 C C . ILE A 1 386 ? 21.183 6.480 -3.103 1.00 92.94 386 ILE A C 1
ATOM 2836 O O . ILE A 1 386 ? 20.960 6.147 -1.940 1.00 92.94 386 ILE A O 1
ATOM 2840 N N . MET A 1 387 ? 20.822 5.723 -4.144 1.00 94.31 387 MET A N 1
ATOM 2841 C CA . MET A 1 387 ? 20.028 4.493 -3.995 1.00 94.31 387 MET A CA 1
ATOM 2842 C C . MET A 1 387 ? 20.380 3.391 -4.999 1.00 94.31 387 MET A C 1
ATOM 2844 O O . MET A 1 387 ? 19.803 2.314 -4.922 1.00 94.31 387 MET A O 1
ATOM 2848 N N . GLU A 1 388 ? 21.307 3.628 -5.925 1.00 93.69 388 GLU A N 1
ATOM 2849 C CA . GLU A 1 388 ? 21.723 2.632 -6.919 1.00 93.69 388 GLU A CA 1
ATOM 2850 C C . GLU A 1 388 ? 22.139 1.301 -6.268 1.00 93.69 388 GLU A C 1
ATOM 2852 O O . GLU A 1 388 ? 21.579 0.262 -6.606 1.00 93.69 388 GLU A O 1
ATOM 2857 N N . ASP A 1 389 ? 22.991 1.351 -5.238 1.00 94.38 389 ASP A N 1
ATOM 2858 C CA . ASP A 1 389 ? 23.448 0.166 -4.489 1.00 94.38 389 ASP A CA 1
ATOM 2859 C C . ASP A 1 389 ? 22.349 -0.505 -3.642 1.00 94.38 389 ASP A C 1
ATOM 2861 O O . ASP A 1 389 ? 22.529 -1.619 -3.154 1.00 94.38 389 ASP A O 1
ATOM 2865 N N . ALA A 1 390 ? 21.220 0.176 -3.427 1.00 93.31 390 ALA A N 1
ATOM 2866 C CA . ALA A 1 390 ? 20.101 -0.320 -2.629 1.00 93.31 390 ALA A CA 1
ATOM 2867 C C . ALA A 1 390 ? 18.955 -0.886 -3.484 1.00 93.31 390 ALA A C 1
ATOM 2869 O O . ALA A 1 390 ? 17.968 -1.388 -2.939 1.00 93.31 390 ALA A O 1
ATOM 2870 N N . LEU A 1 391 ? 19.053 -0.811 -4.812 1.00 94.62 391 LEU A N 1
ATOM 2871 C CA . LEU A 1 391 ? 18.073 -1.405 -5.712 1.00 94.62 391 LEU A CA 1
ATOM 2872 C C . LEU A 1 391 ? 18.061 -2.938 -5.548 1.00 94.62 391 LEU A C 1
ATOM 2874 O O . LEU A 1 391 ? 19.112 -3.569 -5.499 1.00 94.62 391 LEU A O 1
ATOM 2878 N N . GLY A 1 392 ? 16.874 -3.540 -5.445 1.00 95.44 392 GLY A N 1
ATOM 2879 C CA . GLY A 1 392 ? 16.715 -4.948 -5.058 1.00 95.44 392 GLY A CA 1
ATOM 2880 C C . GLY A 1 392 ? 16.678 -5.170 -3.539 1.00 95.44 392 GLY A C 1
ATOM 2881 O O . GLY A 1 392 ? 16.683 -6.308 -3.084 1.00 95.44 392 GLY A O 1
ATOM 2882 N N . SER A 1 393 ? 16.625 -4.097 -2.743 1.00 93.31 393 SER A N 1
ATOM 2883 C CA . SER A 1 393 ? 16.455 -4.145 -1.286 1.00 93.31 393 SER A CA 1
ATOM 2884 C C . SER A 1 393 ? 15.480 -3.062 -0.806 1.00 93.31 393 SER A C 1
ATOM 2886 O O . SER A 1 393 ? 15.298 -2.035 -1.466 1.00 93.31 393 SER A O 1
ATOM 2888 N N . LYS A 1 394 ? 14.853 -3.253 0.361 1.00 91.62 394 LYS A N 1
ATOM 2889 C CA . LYS A 1 394 ? 14.047 -2.201 1.006 1.00 91.62 394 LYS A CA 1
ATOM 2890 C C . LYS A 1 394 ? 14.963 -1.096 1.522 1.00 91.62 394 LYS A C 1
ATOM 2892 O O . LYS A 1 394 ? 15.774 -1.335 2.412 1.00 91.62 394 LYS A O 1
ATOM 2897 N N . ALA A 1 395 ? 14.815 0.119 1.007 1.00 92.56 395 ALA A N 1
ATOM 2898 C CA . ALA A 1 395 ? 15.628 1.261 1.441 1.00 92.56 395 ALA A CA 1
ATOM 2899 C C . ALA A 1 395 ? 14.958 2.626 1.237 1.00 92.56 395 ALA A C 1
ATOM 2901 O O . ALA A 1 395 ? 15.453 3.651 1.718 1.00 92.56 395 ALA A O 1
ATOM 2902 N N . SER A 1 396 ? 13.843 2.677 0.509 1.00 93.81 396 SER A N 1
ATOM 2903 C CA . SER A 1 396 ? 13.165 3.931 0.218 1.00 93.81 396 SER A CA 1
ATOM 2904 C C . SER A 1 396 ? 12.419 4.473 1.451 1.00 93.81 396 SER A C 1
ATOM 2906 O O . SER A 1 396 ? 12.365 3.857 2.515 1.00 93.81 396 SER A O 1
ATOM 2908 N N . ARG A 1 397 ? 11.823 5.664 1.318 1.00 89.25 397 ARG A N 1
ATOM 2909 C CA . ARG A 1 397 ? 10.953 6.271 2.343 1.00 89.25 397 ARG A CA 1
ATOM 2910 C C . ARG A 1 397 ? 9.467 6.131 1.988 1.00 89.25 397 ARG A C 1
ATOM 2912 O O . ARG A 1 397 ? 8.715 7.087 2.149 1.00 89.25 397 ARG A O 1
ATOM 2919 N N . GLY A 1 398 ? 9.092 4.977 1.441 1.00 90.19 398 GLY A N 1
ATOM 2920 C CA . GLY A 1 398 ? 7.716 4.586 1.117 1.00 90.19 398 GLY A CA 1
ATOM 2921 C C . GLY A 1 398 ? 7.413 4.530 -0.378 1.00 90.19 398 GLY A C 1
ATOM 2922 O O . GLY A 1 398 ? 6.495 3.832 -0.802 1.00 90.19 398 GLY A O 1
ATOM 2923 N N . ASN A 1 399 ? 8.204 5.216 -1.203 1.00 95.75 399 ASN A N 1
ATOM 2924 C CA . ASN A 1 399 ? 8.091 5.121 -2.657 1.00 95.75 399 ASN A CA 1
ATOM 2925 C C . ASN A 1 399 ? 8.534 3.749 -3.166 1.00 95.75 399 ASN A C 1
ATOM 2927 O O . ASN A 1 399 ? 9.385 3.094 -2.573 1.00 95.75 399 ASN A O 1
ATOM 2931 N N . ILE A 1 400 ? 8.012 3.346 -4.312 1.00 98.06 400 ILE A N 1
ATOM 2932 C CA . ILE A 1 400 ? 8.524 2.191 -5.042 1.00 98.06 400 ILE A CA 1
ATOM 2933 C C . ILE A 1 400 ? 9.506 2.765 -6.059 1.00 98.06 400 ILE A C 1
ATOM 2935 O O . ILE A 1 400 ? 9.098 3.321 -7.080 1.00 98.06 400 ILE A O 1
ATOM 2939 N N . CYS A 1 401 ? 10.795 2.729 -5.722 1.00 98.25 401 CYS A N 1
ATOM 2940 C CA . CYS A 1 401 ? 11.861 3.283 -6.547 1.00 98.25 401 CYS A CA 1
ATOM 2941 C C . CYS A 1 401 ? 12.301 2.256 -7.598 1.00 98.25 401 CYS A C 1
ATOM 2943 O O . CYS A 1 401 ? 12.734 1.169 -7.238 1.00 98.25 401 CYS A O 1
ATOM 2945 N N . LEU A 1 402 ? 12.204 2.593 -8.880 1.00 98.44 402 LEU A N 1
ATOM 2946 C CA . LEU A 1 402 ? 12.526 1.733 -10.014 1.00 98.44 402 LEU A CA 1
ATOM 2947 C C . LEU A 1 402 ? 13.930 2.018 -10.546 1.00 98.44 402 LEU A C 1
ATOM 2949 O O . LEU A 1 402 ? 14.421 3.149 -10.465 1.00 98.44 402 LEU A O 1
ATOM 2953 N N . ALA A 1 403 ? 14.524 0.996 -11.162 1.00 96.81 403 ALA A N 1
ATOM 2954 C CA . ALA A 1 403 ? 15.776 1.101 -11.899 1.00 96.81 403 ALA A CA 1
ATOM 2955 C C . ALA A 1 403 ? 15.763 2.256 -12.919 1.00 96.81 403 ALA A C 1
ATOM 2957 O O . ALA A 1 403 ? 14.746 2.509 -13.580 1.00 96.81 403 ALA A O 1
ATOM 2958 N N . HIS A 1 404 ? 16.911 2.922 -13.067 1.00 96.62 404 HIS A N 1
ATOM 2959 C CA . HIS A 1 404 ? 17.163 3.833 -14.186 1.00 96.62 404 HIS A CA 1
ATOM 2960 C C . HIS A 1 404 ? 17.395 3.048 -15.481 1.00 96.62 404 HIS A C 1
ATOM 2962 O O . HIS A 1 404 ? 16.743 3.302 -16.493 1.00 96.62 404 HIS A O 1
ATOM 2968 N N . ASP A 1 405 ? 18.302 2.073 -15.437 1.00 96.50 405 ASP A N 1
ATOM 2969 C CA . ASP A 1 405 ? 18.645 1.261 -16.597 1.00 96.50 405 ASP A CA 1
ATOM 2970 C C . ASP A 1 405 ? 17.540 0.256 -16.924 1.00 96.50 405 ASP A C 1
ATOM 2972 O O . ASP A 1 405 ? 16.889 -0.303 -16.039 1.00 96.50 405 ASP A O 1
ATOM 2976 N N . ALA A 1 406 ? 17.333 0.033 -18.222 1.00 97.56 406 ALA A N 1
ATOM 2977 C CA . ALA A 1 406 ? 16.406 -0.970 -18.723 1.00 97.56 406 ALA A CA 1
ATOM 2978 C C . ALA A 1 406 ? 16.842 -2.370 -18.280 1.00 97.56 406 ALA A C 1
ATOM 2980 O O . ALA A 1 406 ? 17.996 -2.762 -18.466 1.00 97.56 406 ALA A O 1
ATOM 2981 N N . SER A 1 407 ? 15.905 -3.133 -17.724 1.00 97.38 407 SER A N 1
ATOM 2982 C CA . SER A 1 407 ? 16.149 -4.525 -17.373 1.00 97.38 407 SER A CA 1
ATOM 2983 C C . SER A 1 407 ? 16.434 -5.382 -18.609 1.00 97.38 407 SER A C 1
ATOM 2985 O O . SER A 1 407 ? 15.980 -5.106 -19.721 1.00 97.38 407 SER A O 1
ATOM 2987 N N . THR A 1 408 ? 17.164 -6.479 -18.416 1.00 96.38 408 THR A N 1
ATOM 2988 C CA . THR A 1 408 ? 17.348 -7.495 -19.463 1.00 96.38 408 THR A CA 1
ATOM 2989 C C . THR A 1 408 ? 16.052 -8.246 -19.777 1.00 96.38 408 THR A C 1
ATOM 2991 O O . THR A 1 408 ? 15.899 -8.765 -20.881 1.00 96.38 408 THR A O 1
ATOM 2994 N N . ASP A 1 409 ? 15.119 -8.281 -18.826 1.00 95.81 409 ASP A N 1
ATOM 2995 C CA . ASP A 1 409 ? 13.811 -8.915 -18.941 1.00 95.81 409 ASP A CA 1
ATOM 2996 C C . ASP A 1 409 ? 12.741 -7.898 -19.363 1.00 95.81 409 ASP A C 1
ATOM 2998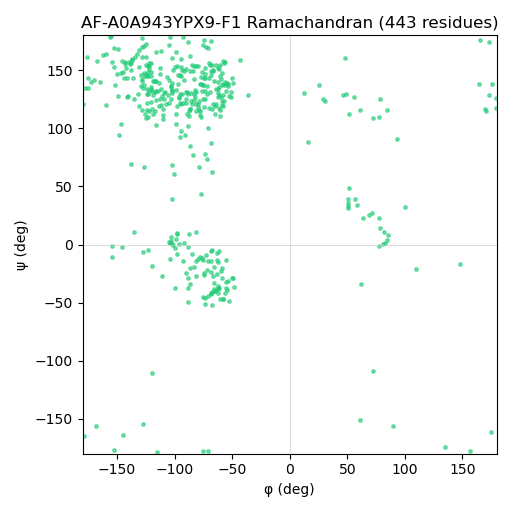 O O . ASP A 1 409 ? 12.158 -7.186 -18.544 1.00 95.81 409 ASP A O 1
ATOM 3002 N N . GLY A 1 410 ? 12.516 -7.794 -20.673 1.00 95.19 410 GLY A N 1
ATOM 3003 C CA . GLY A 1 410 ? 11.491 -6.924 -21.258 1.00 95.19 410 GLY A CA 1
ATOM 3004 C C . GLY A 1 410 ? 11.872 -5.444 -21.393 1.00 95.19 410 GLY A C 1
ATOM 3005 O O . GLY A 1 410 ? 11.072 -4.668 -21.914 1.00 95.19 410 GLY A O 1
ATOM 3006 N N . GLY A 1 411 ? 13.081 -5.034 -20.986 1.00 97.56 411 GLY A N 1
ATOM 3007 C CA . GLY A 1 411 ? 13.536 -3.646 -21.131 1.00 97.56 411 GLY A CA 1
ATOM 3008 C C . GLY A 1 411 ? 12.841 -2.672 -20.178 1.00 97.56 411 GLY A C 1
ATOM 3009 O O . GLY A 1 411 ? 12.681 -1.498 -20.512 1.00 97.56 411 GLY A O 1
ATOM 3010 N N . ILE A 1 412 ? 12.383 -3.158 -19.022 1.00 98.31 412 ILE A N 1
ATOM 3011 C CA . ILE A 1 412 ? 11.560 -2.399 -18.079 1.00 98.31 412 ILE A CA 1
ATOM 3012 C C . ILE A 1 412 ? 12.449 -1.506 -17.204 1.00 98.31 412 ILE A C 1
ATOM 3014 O O . ILE A 1 412 ? 13.432 -1.962 -16.624 1.00 98.31 412 ILE A O 1
ATOM 3018 N N . ASN A 1 413 ? 12.086 -0.230 -17.091 1.00 98.12 413 ASN A N 1
ATOM 3019 C CA . ASN A 1 413 ? 12.653 0.744 -16.155 1.00 98.12 413 ASN A CA 1
ATOM 3020 C C . ASN A 1 413 ? 11.618 1.830 -15.809 1.00 98.12 413 ASN A C 1
ATOM 3022 O O . ASN A 1 413 ? 10.473 1.794 -16.271 1.00 98.12 413 ASN A O 1
ATOM 3026 N N . ALA A 1 414 ? 12.020 2.828 -15.018 1.00 98.06 414 ALA A N 1
ATOM 3027 C CA . ALA A 1 414 ? 11.154 3.944 -14.634 1.00 98.06 414 ALA A CA 1
ATOM 3028 C C . ALA A 1 414 ? 10.553 4.709 -15.833 1.00 98.06 414 ALA A C 1
ATOM 3030 O O . ALA A 1 414 ? 9.366 5.043 -15.822 1.00 98.06 414 ALA A O 1
ATOM 3031 N N . GLU A 1 415 ? 11.346 4.967 -16.878 1.00 97.94 415 GLU A N 1
ATOM 3032 C CA . GLU A 1 415 ? 10.887 5.672 -18.082 1.00 97.94 415 GLU A CA 1
ATOM 3033 C C . GLU A 1 415 ? 9.866 4.846 -18.871 1.00 97.94 415 GLU A C 1
ATOM 3035 O O . GLU A 1 415 ? 8.845 5.367 -19.319 1.00 97.94 415 GLU A O 1
ATOM 3040 N N . TRP A 1 416 ? 10.097 3.542 -18.993 1.00 98.25 416 TRP A N 1
ATOM 3041 C CA . TRP A 1 416 ? 9.175 2.631 -19.654 1.00 98.25 416 TRP A CA 1
ATOM 3042 C C . TRP A 1 416 ? 7.810 2.619 -18.951 1.00 98.25 416 TRP A C 1
ATOM 3044 O O . TRP A 1 416 ? 6.778 2.797 -19.601 1.00 98.25 416 TRP A O 1
ATOM 3054 N N . ILE A 1 417 ? 7.796 2.515 -17.614 1.00 98.31 417 ILE A N 1
ATOM 3055 C CA . ILE A 1 417 ? 6.570 2.566 -16.796 1.00 98.31 417 ILE A CA 1
ATOM 3056 C C . ILE A 1 417 ? 5.859 3.921 -16.938 1.00 98.31 417 ILE A C 1
ATOM 3058 O O . ILE A 1 417 ? 4.628 4.001 -17.032 1.00 98.31 417 ILE A O 1
ATOM 3062 N N . TRP A 1 418 ? 6.624 5.008 -17.015 1.00 98.19 418 TRP A N 1
ATOM 3063 C CA . TRP A 1 418 ? 6.091 6.337 -17.292 1.00 98.19 418 TRP A CA 1
ATOM 3064 C C . TRP A 1 418 ? 5.425 6.450 -18.658 1.00 98.19 418 TRP A C 1
ATOM 3066 O O . TRP A 1 418 ? 4.357 7.060 -18.751 1.00 98.19 418 TRP A O 1
ATOM 3076 N N . ASN A 1 419 ? 6.016 5.863 -19.693 1.00 97.62 419 ASN A N 1
ATOM 3077 C CA . ASN A 1 419 ? 5.474 5.907 -21.046 1.00 97.62 419 ASN A CA 1
ATOM 3078 C C . ASN A 1 419 ? 4.208 5.049 -21.160 1.00 97.62 419 ASN A C 1
ATOM 3080 O O . ASN A 1 419 ? 3.193 5.526 -21.662 1.00 97.62 419 ASN A O 1
ATOM 3084 N N . ILE A 1 420 ? 4.185 3.830 -20.606 1.00 97.06 420 ILE A N 1
ATOM 3085 C CA . ILE A 1 420 ? 2.975 2.999 -20.708 1.00 97.06 420 ILE A CA 1
ATOM 3086 C C . ILE A 1 420 ? 1.778 3.587 -19.953 1.00 97.06 420 ILE A C 1
ATOM 3088 O O . ILE A 1 420 ? 0.651 3.475 -20.431 1.00 97.06 420 ILE A O 1
ATOM 3092 N N . THR A 1 421 ? 1.997 4.272 -18.826 1.00 96.06 421 THR A N 1
ATOM 3093 C CA . THR A 1 421 ? 0.928 4.945 -18.058 1.00 96.06 421 THR A CA 1
ATOM 3094 C C . THR A 1 421 ? 0.452 6.260 -18.702 1.00 96.06 421 THR A C 1
ATOM 3096 O O . THR A 1 421 ? -0.590 6.827 -18.340 1.00 96.06 421 THR A O 1
ATOM 3099 N N . GLU A 1 422 ? 1.183 6.771 -19.699 1.00 94.50 422 GLU A N 1
ATOM 3100 C CA . GLU A 1 422 ? 0.717 7.851 -20.571 1.00 94.50 422 GLU A CA 1
ATOM 3101 C C . GLU A 1 422 ? -0.440 7.389 -21.446 1.00 94.50 422 GLU A C 1
ATOM 3103 O O . GLU A 1 422 ? -1.498 8.023 -21.463 1.00 94.50 422 GLU A O 1
ATOM 3108 N N . GLU A 1 423 ? -0.220 6.276 -22.133 1.00 91.75 423 GLU A N 1
ATOM 3109 C CA . GLU A 1 423 ? -1.115 5.718 -23.140 1.00 91.75 423 GLU A CA 1
ATOM 3110 C C . GLU A 1 423 ? -2.248 4.913 -22.496 1.00 91.75 423 GLU A C 1
ATOM 3112 O O . GLU A 1 423 ? -3.351 4.836 -23.032 1.00 91.75 423 GLU A O 1
ATOM 3117 N N . ASN A 1 424 ? -2.000 4.368 -21.303 1.00 96.00 424 ASN A N 1
ATOM 3118 C CA . ASN A 1 424 ? -2.904 3.472 -20.599 1.00 96.00 424 ASN A CA 1
ATOM 3119 C C . ASN A 1 424 ? -3.229 4.045 -19.218 1.00 96.00 424 ASN A C 1
ATOM 3121 O O . ASN A 1 424 ? -2.387 4.100 -18.324 1.00 96.00 424 ASN A O 1
ATOM 3125 N N . LYS A 1 425 ? -4.472 4.495 -19.033 1.00 94.62 425 LYS A N 1
ATOM 3126 C CA . LYS A 1 425 ? -4.941 5.023 -17.743 1.00 94.62 425 LYS A CA 1
ATOM 3127 C C . LYS A 1 425 ? -5.421 3.904 -16.833 1.00 94.62 425 LYS A C 1
ATOM 3129 O O . LYS A 1 425 ? -5.876 2.869 -17.315 1.00 94.62 425 LYS A O 1
ATOM 3134 N N . LYS A 1 426 ? -5.365 4.170 -15.525 1.00 95.56 426 LYS A N 1
ATOM 3135 C CA . LYS A 1 426 ? -5.856 3.293 -14.456 1.00 95.56 426 LYS A CA 1
ATOM 3136 C C . LYS A 1 426 ? -5.236 1.892 -14.475 1.00 95.56 426 LYS A C 1
ATOM 3138 O O . LYS A 1 426 ? -5.925 0.904 -14.249 1.00 95.56 426 LYS A O 1
ATOM 3143 N N . ILE A 1 427 ? -3.940 1.795 -14.765 1.00 98.19 427 ILE A N 1
ATOM 3144 C CA . ILE A 1 427 ? -3.212 0.532 -14.596 1.00 98.19 427 ILE A CA 1
ATOM 3145 C C . ILE A 1 427 ? -3.244 0.171 -13.112 1.00 98.19 427 ILE A C 1
ATOM 3147 O O . ILE A 1 427 ? -2.891 1.023 -12.282 1.00 98.19 427 ILE A O 1
ATOM 3151 N N . LYS A 1 428 ? -3.691 -1.051 -12.802 1.00 97.62 428 LYS A N 1
ATOM 3152 C CA . LYS A 1 428 ? -3.699 -1.573 -11.437 1.00 97.62 428 LYS A CA 1
ATOM 3153 C C . LYS A 1 428 ? -2.293 -2.026 -11.048 1.00 97.62 428 LYS A C 1
ATOM 3155 O O . LYS A 1 428 ? -1.588 -2.630 -11.855 1.00 97.62 428 LYS A O 1
ATOM 3160 N N . VAL A 1 429 ? -1.905 -1.708 -9.821 1.00 98.00 429 VAL A N 1
ATOM 3161 C CA . VAL A 1 429 ? -0.647 -2.088 -9.187 1.00 98.00 429 VAL A CA 1
ATOM 3162 C C . VAL A 1 429 ? -0.993 -2.922 -7.960 1.00 98.00 429 VAL A C 1
ATOM 3164 O O . VAL A 1 429 ? -1.582 -2.399 -7.019 1.00 98.00 429 VAL A O 1
ATOM 3167 N N . LEU A 1 430 ? -0.662 -4.208 -7.974 1.00 95.69 430 LEU A N 1
ATOM 3168 C CA . LEU A 1 430 ? -0.730 -5.058 -6.786 1.00 95.69 430 LEU A CA 1
ATOM 3169 C C . LEU A 1 430 ? 0.618 -4.993 -6.080 1.00 95.69 430 LEU A C 1
ATOM 3171 O O . LEU A 1 430 ? 1.648 -5.137 -6.730 1.00 95.69 430 LEU A O 1
ATOM 3175 N N . VAL A 1 431 ? 0.623 -4.763 -4.775 1.00 94.62 431 VAL A N 1
ATOM 3176 C CA . VAL A 1 431 ? 1.831 -4.742 -3.949 1.00 94.62 431 VAL A CA 1
ATOM 3177 C C . VAL A 1 431 ? 1.715 -5.885 -2.954 1.00 94.62 431 VAL A C 1
ATOM 3179 O O . VAL A 1 431 ? 0.968 -5.769 -1.987 1.00 94.62 431 VAL A O 1
ATOM 3182 N N . PHE A 1 432 ? 2.427 -6.982 -3.200 1.00 89.06 432 PHE A N 1
ATOM 3183 C CA . PHE A 1 432 ? 2.464 -8.124 -2.292 1.00 89.06 432 PHE A CA 1
ATOM 3184 C C . PHE A 1 432 ? 3.334 -7.835 -1.079 1.00 89.06 432 PHE A C 1
ATOM 3186 O O . PHE A 1 432 ? 4.414 -7.255 -1.207 1.00 89.06 432 PHE A O 1
ATOM 3193 N N . ASP A 1 433 ? 2.844 -8.246 0.089 1.00 81.75 433 ASP A N 1
ATOM 3194 C CA . ASP A 1 433 ? 3.543 -8.060 1.354 1.00 81.75 433 ASP A CA 1
ATOM 3195 C C . ASP A 1 433 ? 4.733 -9.015 1.493 1.00 81.75 433 ASP A C 1
ATOM 3197 O O . ASP A 1 433 ? 4.703 -10.157 1.037 1.00 81.75 433 ASP A O 1
ATOM 3201 N N . ASP A 1 434 ? 5.776 -8.546 2.161 1.00 76.12 434 ASP A N 1
ATOM 3202 C CA . ASP A 1 434 ? 6.885 -9.352 2.647 1.00 76.12 434 ASP A CA 1
ATOM 3203 C C . ASP A 1 434 ? 6.500 -9.899 4.022 1.00 76.12 434 ASP A C 1
ATOM 3205 O O . ASP A 1 434 ? 6.794 -9.275 5.034 1.00 76.12 434 ASP A O 1
ATOM 3209 N N . LYS A 1 435 ? 5.782 -11.034 4.037 1.00 55.00 435 LYS A N 1
ATOM 3210 C CA . LYS A 1 435 ? 5.132 -11.622 5.229 1.00 55.00 435 LYS A CA 1
ATOM 3211 C C . LYS A 1 435 ? 6.043 -11.735 6.463 1.00 55.00 435 LYS A C 1
ATOM 3213 O O . LYS A 1 435 ? 5.558 -11.601 7.579 1.00 55.00 435 LYS A O 1
ATOM 3218 N N . ASP A 1 436 ? 7.351 -11.875 6.249 1.00 51.41 436 ASP A N 1
ATOM 3219 C CA . ASP A 1 436 ? 8.383 -11.920 7.284 1.00 51.41 436 ASP A CA 1
ATOM 3220 C C . ASP A 1 436 ? 9.119 -10.569 7.389 1.00 51.41 436 ASP A C 1
ATOM 3222 O O . ASP A 1 436 ? 10.297 -10.475 7.019 1.00 51.41 436 ASP A O 1
ATOM 3226 N N . ARG A 1 437 ? 8.461 -9.494 7.862 1.00 52.59 437 ARG A N 1
ATOM 3227 C CA . ARG A 1 437 ? 9.089 -8.162 8.051 1.00 52.59 437 ARG A CA 1
ATOM 3228 C C . ARG A 1 437 ? 10.154 -8.151 9.164 1.00 52.59 437 ARG A C 1
ATOM 3230 O O . ARG A 1 437 ? 10.097 -7.383 10.114 1.00 52.59 437 ARG A O 1
ATOM 3237 N N . SER A 1 438 ? 11.214 -8.929 8.985 1.00 42.25 438 SER A N 1
ATOM 3238 C CA . SER A 1 438 ? 12.387 -9.077 9.857 1.00 42.25 438 SER A CA 1
ATOM 3239 C C . SER A 1 438 ? 13.281 -7.831 9.935 1.00 42.25 438 SER A C 1
ATOM 3241 O O . SER A 1 438 ? 14.257 -7.804 10.683 1.00 42.25 438 SER A O 1
ATOM 3243 N N . LEU A 1 439 ? 12.982 -6.791 9.147 1.00 43.12 439 LEU A N 1
ATOM 3244 C CA . LEU A 1 439 ? 13.830 -5.608 8.973 1.00 43.12 439 LEU A CA 1
ATOM 3245 C C . LEU A 1 439 ? 13.351 -4.360 9.723 1.00 43.12 439 LEU A C 1
ATOM 3247 O O . LEU A 1 439 ? 14.014 -3.328 9.617 1.00 43.12 439 LEU A O 1
ATOM 3251 N N . VAL A 1 440 ? 12.253 -4.414 10.487 1.00 39.69 440 VAL A N 1
ATOM 3252 C CA . VAL A 1 440 ? 11.922 -3.321 11.417 1.00 39.69 440 VAL A CA 1
ATOM 3253 C C . VAL A 1 440 ? 12.819 -3.483 12.646 1.00 39.69 440 VAL A C 1
ATOM 3255 O O . VAL A 1 440 ? 12.656 -4.450 13.385 1.00 39.69 440 VAL A O 1
ATOM 3258 N N . PRO A 1 441 ? 13.789 -2.587 12.906 1.00 31.61 441 PRO A N 1
ATOM 3259 C CA . PRO A 1 441 ? 14.665 -2.766 14.052 1.00 31.61 441 PRO A CA 1
ATOM 3260 C C . PRO A 1 441 ? 13.850 -2.590 15.335 1.00 31.61 441 PRO A C 1
ATOM 3262 O O . PRO A 1 441 ? 13.364 -1.487 15.605 1.00 31.61 441 PRO A O 1
ATOM 3265 N N . ALA A 1 442 ? 13.742 -3.653 16.134 1.00 33.50 442 ALA A N 1
ATOM 3266 C CA . ALA A 1 442 ? 13.383 -3.542 17.541 1.00 33.50 442 ALA A CA 1
ATOM 3267 C C . ALA A 1 442 ? 14.350 -2.557 18.224 1.00 33.50 442 ALA A C 1
ATOM 3269 O O . ALA A 1 442 ? 15.544 -2.513 17.915 1.00 33.50 442 ALA A O 1
ATOM 3270 N N . GLY A 1 443 ? 13.794 -1.703 19.085 1.00 29.39 443 GLY A N 1
ATOM 3271 C CA . GLY A 1 443 ? 14.353 -0.425 19.526 1.00 29.39 443 GLY A CA 1
ATOM 3272 C C . GLY A 1 443 ? 15.875 -0.359 19.713 1.00 29.39 443 GLY A C 1
ATOM 3273 O O . GLY A 1 443 ? 16.486 -1.123 20.458 1.00 29.39 443 GLY A O 1
ATOM 3274 N N . SER A 1 444 ? 16.490 0.647 19.091 1.00 25.11 444 SER A N 1
ATOM 3275 C CA . SER A 1 444 ? 17.780 1.156 19.561 1.00 25.11 444 SER A CA 1
ATOM 3276 C C . SER A 1 444 ? 17.519 2.084 20.749 1.00 25.11 444 SER A C 1
ATOM 3278 O O . SER A 1 444 ? 16.797 3.067 20.592 1.00 25.11 444 SER A O 1
ATOM 3280 N N . LYS A 1 445 ? 18.077 1.691 21.898 1.00 28.89 445 LYS A N 1
ATOM 3281 C CA . LYS A 1 445 ? 18.039 2.318 23.231 1.00 28.89 445 LYS A CA 1
ATOM 3282 C C . LYS A 1 445 ? 18.086 3.843 23.269 1.00 28.89 445 LYS A C 1
ATOM 3284 O O . LYS A 1 445 ? 18.848 4.431 22.467 1.00 28.89 445 LYS A O 1
#

Secondary structure (DSSP, 8-state):
------------------------PPPEEEE--SSPEETTSEEEEEEEESS-EEEEEEEEETTEEEEEEEEEEE-SEEEEEEEESB-TTSPBPPSEEEEEEEEEEETTSSEEEEEEEEEEEE--TTTTTTSS----------------------------------------------S----SSS--TT--S-SSS---S-SGGG--TT--HHHHHHHHHS-EEEE-S-TT-EEEEES-TTTPPEEEEEETTTBEEEEEEEETTTEEEEEEE-TTT--EEEEEEEGGGEEEE---SSEEEEEETTTTEEEEEETTEEEEEEEEE-B--BTTBGGGS---EEEE---EEEEEEETTEEEEEEEESSSS-EEEEPPBSSTT----TTTGGGTTSS-BSSSEEEPSSPPTTTT--HHHHHHHHHHS-S-EEEEE--S--TTS-----

Mean predicted aligned error: 17.29 Å

Foldseek 3Di:
DDDDDDDDDDDDDDDDDDDDDDDPFKDKDKAFDPDAAEFQDKGKIKIAILAWFFKWKWKADDQGIATQDGRDTDKHGIDIDIGTCAHPVSGTDDFAKIKIKMFGAGLALHGRDIDIDIHTYDHHPVVVVVPPDDDDDDDDDDDDDDDDDDDDDDDDDDDDDDDDDDDDDDDDDDDDDPDDDRDPDIDQLAPQADPPDDDPDLALSPDDPPDDLQSVLCNQQDKFKFFADDQLDWFFFFSDPPPTDTSAIFGHPWFGWAFDADDPSQKTWIWHQHLQQQHIHTGITGNVRMDIDRAFNQKAWEAEQQQQKIWIDGNSDTLWIFFWAFFDDEPVRSSSHQHFHKTWWDDFDAWDDFPCFIWGLWTDGGSPETETAQGDNYDVDDHNVSCPVVTRHHDGRRYTHWYPFQDPTNGDTSVNVSVVCVVGGTHMYGYRDPSCSVRHDDDDD